Protein 3K6J (pdb70)

Foldseek 3Di:
DQAQLLLLQQFFFPVLLVVLLVQAPQCFDDDPDPQDTNVGEDADAFQAEEEEELPPVSLQVLLLLQLLQHQYEYAYPDQVVSVVVNVVVQVVCVLVVLDDPVSVVSSVVRYDYYNDDLVCQAGQEYEYDDDPDLVVLLCVVCVVCVRHDPNHAYEYQDDPDDLVSSLVRHPQSQRYWYWHAHPVNSRAQEIETEHDPRHHSHSVNNVCVSSVSSVHHYGYDNHDLVVLSVLLSVLLVVLVVCCQQANPDAQVRQQVLVVVLGRPTGDQLSQQSSWVVVQVVVCVVVPDDDDQLRVVQVVVVQGHQVVQGHSFGFDPDSRDTHHDPVSSVSRVVRPHDPDDDDDSVSSCLSNVLLSLQSSLVCCVVVSDPPSRSQSVSSNSSSHHQAGPVGWDDRDPHTACVVSLVSLVVSCVRPVPDPSSVGDPSSVVRD

Sequence (430 aa):
HHSTGENLYFQGSEVRSYLMEAHSLAGQWSLPNDRGDHTNSEAYDVNSVAIIGGGTMGKAMAICFGLAGIETFLVVRNEQRCKQELEVMYAREKSFKRLNDKRIEKINANLKITSDFHKLSNCDLIVESVIEDMKLKKELFANLENICKSTCIFGTNTSSLDLNEISSVLRDPSNLVGIHFFNPANVIRLVEIIYGSHHTSSQAIATAFQACESIKKLPVLVGNCKSFVFNRLLHVYFDQSQKLMYEYGYLPHQIDKIITNFGFLMGPMTVADMNGFDVMEKLKKENGLEPNPIEKEMWRLKRYGRKTNKGFYKYDDKTQRKENDTEMEQIIRRVAKSNIQIINDQDVINFMLYPTVNEGYRCIEEGVISNESLIDIMFILGFGWPIHSGGPMRFGKTEGLDKIANMLVHWSSLEPKESAYIVADALKTAN

Secondary structure (DSSP, 8-state):
--TTSGGGGGPBPHHHHHHHHTT--TTS-B-STTS-BTTS-PPPP--EEEEE--SHHHHHHHHHHHHTT-EEEEE-S-HHHHHHHHHHHHHHHHHTTS--HHHHHHHHTTEEEES-GGG-TT-SEEEE---S-HHHHHHHHHHHHTTS-TTPEEEE--SSS-HHHHHTTSSSGGGEEEEE--SSTTT--EEEEE--SS--HHHHHHHHHHHHHTT-EEEEESS--HHHHHHHHHHHHHHHHHHHHTS---HHHHHHHHHHHTBSS-HHHHHHHH-THHHHHHHHHS-----HHHHHHHHTT--BGGGTBSSSEE-TTT--EE--HHHHHHHHH----SS---SHHHHHHHHHHHHHHHHHHHHHTTSS-HHHHHHHHHHHT---SEETTEE-B-SS-BSSHHHHHHHHHHHHH-TT-GGGS--HHHHHH-

Radius of gyration: 22.53 Å; Cα contacts (8 Å, |Δi|>4): 784; chains: 1; bounding box: 42×57×67 Å

Structure (mmCIF, N/CA/C/O backbone):
data_3K6J
#
_entry.id   3K6J
#
_cell.length_a   78.025
_cell.length_b   90.657
_cell.length_c   66.206
_cell.angle_alpha   90.00
_cell.angle_beta   90.00
_cell.angle_gamma   90.00
#
_symmetry.space_group_name_H-M   'P 21 21 2'
#
loop_
_entity.id
_entity.type
_entity.pdbx_description
1 polymer 'Protein F01G10.3, confirmed by transcript evidence'
2 non-polymer 'PHOSPHATE ION'
3 non-polymer 'ZINC ION'
4 water water
#
loop_
_atom_site.group_PDB
_atom_site.id
_atom_site.type_symbol
_atom_site.label_atom_id
_atom_site.label_alt_id
_atom_site.label_comp_id
_atom_site.label_asym_id
_atom_site.label_entity_id
_atom_site.label_seq_id
_atom_site.pdbx_PDB_ins_code
_atom_site.Cartn_x
_atom_site.Cartn_y
_atom_site.Cartn_z
_atom_site.occupancy
_atom_site.B_iso_or_equiv
_atom_site.auth_seq_id
_atom_site.auth_comp_id
_atom_site.auth_asym_id
_atom_site.auth_atom_id
_atom_site.pdbx_PDB_model_num
ATOM 1 N N . HIS A 1 9 ? 2.255 -19.896 -7.920 1.00 37.79 -6 HIS A N 1
ATOM 2 C CA . HIS A 1 9 ? 3.380 -19.519 -8.840 1.00 38.34 -6 HIS A CA 1
ATOM 3 C C . HIS A 1 9 ? 4.661 -20.288 -8.507 1.00 37.66 -6 HIS A C 1
ATOM 4 O O . HIS A 1 9 ? 4.953 -20.554 -7.329 1.00 38.62 -6 HIS A O 1
ATOM 11 N N . HIS A 1 10 ? 5.401 -20.659 -9.548 1.00 36.79 -5 HIS A N 1
ATOM 12 C CA . HIS A 1 10 ? 6.747 -21.272 -9.429 1.00 36.31 -5 HIS A CA 1
ATOM 13 C C . HIS A 1 10 ? 6.751 -22.706 -8.890 1.00 36.46 -5 HIS A C 1
ATOM 14 O O . HIS A 1 10 ? 7.817 -23.283 -8.652 1.00 35.86 -5 HIS A O 1
ATOM 21 N N . SER A 1 11 ? 5.560 -23.275 -8.711 1.00 36.87 -4 SER A N 1
ATOM 22 C CA . SER A 1 11 ? 5.411 -24.544 -8.010 1.00 37.31 -4 SER A CA 1
ATOM 23 C C . SER A 1 11 ? 5.491 -25.757 -8.933 1.00 37.31 -4 SER A C 1
ATOM 24 O O . SER A 1 11 ? 5.424 -26.890 -8.456 1.00 38.97 -4 SER A O 1
ATOM 27 N N . THR A 1 12 ? 5.669 -25.543 -10.232 1.00 36.69 -3 THR A N 1
ATOM 28 C CA . THR A 1 12 ? 5.744 -26.657 -11.161 1.00 36.61 -3 THR A CA 1
ATOM 29 C C . THR A 1 12 ? 7.048 -26.686 -11.979 1.00 35.90 -3 THR A C 1
ATOM 30 O O . THR A 1 12 ? 7.051 -27.147 -13.115 1.00 36.45 -3 THR A O 1
ATOM 34 N N . GLY A 1 13 ? 8.152 -26.207 -11.403 1.00 34.36 -2 GLY A N 1
ATOM 35 C CA . GLY A 1 13 ? 9.479 -26.391 -12.006 1.00 31.74 -2 GLY A CA 1
ATOM 36 C C . GLY A 1 13 ? 9.791 -25.503 -13.204 1.00 31.15 -2 GLY A C 1
ATOM 37 O O . GLY A 1 13 ? 10.653 -25.832 -14.036 1.00 30.17 -2 GLY A O 1
ATOM 38 N N . GLU A 1 14 ? 9.108 -24.368 -13.295 1.00 29.70 -1 GLU A N 1
ATOM 39 C CA . GLU A 1 14 ? 9.250 -23.513 -14.451 1.00 29.55 -1 GLU A CA 1
ATOM 40 C C . GLU A 1 14 ? 10.675 -22.972 -14.542 1.00 28.38 -1 GLU A C 1
ATOM 41 O O . GLU A 1 14 ? 11.206 -22.789 -15.647 1.00 28.47 -1 GLU A O 1
ATOM 47 N N . ASN A 1 15 ? 11.319 -22.752 -13.401 1.00 27.09 0 ASN A N 1
ATOM 48 C CA . ASN A 1 15 ? 12.690 -22.202 -13.423 1.00 26.54 0 ASN A CA 1
ATOM 49 C C . ASN A 1 15 ? 13.814 -23.235 -13.576 1.00 26.19 0 ASN A C 1
ATOM 50 O O . ASN A 1 15 ? 14.993 -22.846 -13.722 1.00 25.23 0 ASN A O 1
ATOM 55 N N . LEU A 1 16 ? 13.479 -24.533 -13.540 1.00 24.85 1 LEU A N 1
ATOM 56 C CA . LEU A 1 16 ? 14.502 -25.560 -13.847 1.00 24.81 1 LEU A CA 1
ATOM 57 C C . LEU A 1 16 ? 15.174 -25.349 -15.189 1.00 24.02 1 LEU A C 1
ATOM 58 O O . LEU A 1 16 ? 16.340 -25.707 -15.381 1.00 23.75 1 LEU A O 1
ATOM 63 N N . TYR A 1 17 ? 14.433 -24.802 -16.146 1.00 24.13 2 TYR A N 1
ATOM 64 C CA . TYR A 1 17 ? 15.017 -24.526 -17.459 1.00 24.09 2 TYR A CA 1
ATOM 65 C C . TYR A 1 17 ? 16.262 -23.670 -17.396 1.00 23.95 2 TYR A C 1
ATOM 66 O O . TYR A 1 17 ? 17.127 -23.777 -18.257 1.00 24.62 2 TYR A O 1
ATOM 75 N N . PHE A 1 18 ? 16.354 -22.831 -16.367 1.00 23.75 3 PHE A N 1
ATOM 76 C CA . PHE A 1 18 ? 17.383 -21.778 -16.296 1.00 23.90 3 PHE A CA 1
ATOM 77 C C . PHE A 1 18 ? 18.383 -22.021 -15.209 1.00 22.71 3 PHE A C 1
ATOM 78 O O . PHE A 1 18 ? 19.321 -21.250 -15.074 1.00 22.41 3 PHE A O 1
ATOM 86 N N . GLN A 1 19 ? 18.191 -23.098 -14.447 1.00 21.72 4 GLN A N 1
ATOM 87 C CA . GLN A 1 19 ? 19.073 -23.393 -13.350 1.00 21.63 4 GLN A CA 1
ATOM 88 C C . GLN A 1 19 ? 20.454 -23.835 -13.871 1.00 21.63 4 GLN A C 1
ATOM 89 O O . GLN A 1 19 ? 20.561 -24.780 -14.655 1.00 21.29 4 GLN A O 1
ATOM 95 N N . GLY A 1 20 ? 21.490 -23.113 -13.464 1.00 21.51 5 GLY A N 1
ATOM 96 C CA . GLY A 1 20 ? 22.883 -23.497 -13.722 1.00 22.06 5 GLY A CA 1
ATOM 97 C C . GLY A 1 20 ? 23.344 -24.712 -12.901 1.00 22.95 5 GLY A C 1
ATOM 98 O O . GLY A 1 20 ? 22.766 -25.031 -11.843 1.00 22.39 5 GLY A O 1
ATOM 99 N N . SER A 1 21 ? 24.390 -25.382 -13.396 1.00 23.20 6 SER A N 1
ATOM 100 C CA . SER A 1 21 ? 25.008 -26.507 -12.712 1.00 23.55 6 SER A CA 1
ATOM 101 C C . SER A 1 21 ? 25.707 -25.941 -11.499 1.00 24.24 6 SER A C 1
ATOM 102 O O . SER A 1 21 ? 25.761 -24.715 -11.339 1.00 24.27 6 SER A O 1
ATOM 105 N N . GLU A 1 22 ? 26.206 -26.810 -10.624 1.00 23.59 7 GLU A N 1
ATOM 106 C CA . GLU A 1 22 ? 26.921 -26.353 -9.427 1.00 24.10 7 GLU A CA 1
ATOM 107 C C . GLU A 1 22 ? 28.064 -25.388 -9.707 1.00 23.82 7 GLU A C 1
ATOM 108 O O . GLU A 1 22 ? 28.219 -24.353 -9.026 1.00 23.76 7 GLU A O 1
ATOM 114 N N . VAL A 1 23 ? 28.856 -25.723 -10.711 1.00 23.49 8 VAL A N 1
ATOM 115 C CA . VAL A 1 23 ? 29.987 -24.903 -11.123 1.00 23.72 8 VAL A CA 1
ATOM 116 C C . VAL A 1 23 ? 29.533 -23.576 -11.774 1.00 23.65 8 VAL A C 1
ATOM 117 O O . VAL A 1 23 ? 30.000 -22.496 -11.383 1.00 22.93 8 VAL A O 1
ATOM 121 N N . ARG A 1 24 ? 28.630 -23.651 -12.754 1.00 23.33 9 ARG A N 1
ATOM 122 C CA . ARG A 1 24 ? 28.181 -22.431 -13.438 1.00 23.57 9 ARG A CA 1
ATOM 123 C C . ARG A 1 24 ? 27.484 -21.498 -12.435 1.00 24.00 9 ARG A C 1
ATOM 124 O O . ARG A 1 24 ? 27.766 -20.294 -12.409 1.00 23.76 9 ARG A O 1
ATOM 132 N N . SER A 1 25 ? 26.631 -22.054 -11.573 1.00 23.69 10 SER A N 1
ATOM 133 C CA . SER A 1 25 ? 25.996 -21.242 -10.529 1.00 23.94 10 SER A CA 1
ATOM 134 C C . SER A 1 25 ? 27.018 -20.626 -9.564 1.00 24.59 10 SER A C 1
ATOM 135 O O . SER A 1 25 ? 26.861 -19.473 -9.160 1.00 24.21 10 SER A O 1
ATOM 138 N N . TYR A 1 26 ? 28.050 -21.389 -9.198 1.00 25.04 11 TYR A N 1
ATOM 139 C CA . TYR A 1 26 ? 29.150 -20.888 -8.380 1.00 26.10 11 TYR A CA 1
ATOM 140 C C . TYR A 1 26 ? 29.736 -19.651 -9.024 1.00 26.07 11 TYR A C 1
ATOM 141 O O . TYR A 1 26 ? 29.873 -18.628 -8.364 1.00 26.43 11 TYR A O 1
ATOM 150 N N . LEU A 1 27 ? 30.021 -19.735 -10.326 1.00 25.93 12 LEU A N 1
ATOM 151 C CA . LEU A 1 27 ? 30.679 -18.658 -11.053 1.00 25.52 12 LEU A CA 1
ATOM 152 C C . LEU A 1 27 ? 29.750 -17.480 -11.341 1.00 24.99 12 LEU A C 1
ATOM 153 O O . LEU A 1 27 ? 30.193 -16.319 -11.315 1.00 24.06 12 LEU A O 1
ATOM 158 N N . MET A 1 28 ? 28.478 -17.770 -11.638 1.00 24.04 13 MET A N 1
ATOM 159 C CA . MET A 1 28 ? 27.538 -16.709 -11.993 1.00 23.97 13 MET A CA 1
ATOM 160 C C . MET A 1 28 ? 26.980 -15.904 -10.806 1.00 23.78 13 MET A C 1
ATOM 161 O O . MET A 1 28 ? 26.734 -14.705 -10.949 1.00 22.77 13 MET A O 1
ATOM 166 N N . GLU A 1 29 ? 26.774 -16.565 -9.659 1.00 24.08 14 GLU A N 1
ATOM 167 C CA . GLU A 1 29 ? 26.165 -15.927 -8.469 1.00 25.11 14 GLU A CA 1
ATOM 168 C C . GLU A 1 29 ? 26.977 -14.717 -8.009 1.00 24.90 14 GLU A C 1
ATOM 169 O O . GLU A 1 29 ? 26.416 -13.722 -7.578 1.00 24.40 14 GLU A O 1
ATOM 175 N N . ALA A 1 30 ? 28.304 -14.826 -8.115 1.00 24.69 15 ALA A N 1
ATOM 176 C CA . ALA A 1 30 ? 29.229 -13.737 -7.761 1.00 24.72 15 ALA A CA 1
ATOM 177 C C . ALA A 1 30 ? 28.899 -12.390 -8.415 1.00 24.43 15 ALA A C 1
ATOM 178 O O . ALA A 1 30 ? 29.367 -11.344 -7.952 1.00 24.58 15 ALA A O 1
ATOM 180 N N . HIS A 1 31 ? 28.126 -12.413 -9.501 1.00 23.53 16 HIS A N 1
ATOM 181 C CA . HIS A 1 31 ? 27.854 -11.197 -10.250 1.00 23.72 16 HIS A CA 1
ATOM 182 C C . HIS A 1 31 ? 26.506 -10.558 -9.939 1.00 23.98 16 HIS A C 1
ATOM 183 O O . HIS A 1 31 ? 26.209 -9.464 -10.410 1.00 23.00 16 HIS A O 1
ATOM 190 N N . SER A 1 32 ? 25.715 -11.223 -9.107 1.00 23.10 17 SER A N 1
ATOM 191 C CA . SER A 1 32 ? 24.483 -10.616 -8.633 1.00 23.01 17 SER A CA 1
ATOM 192 C C . SER A 1 32 ? 24.808 -9.563 -7.584 1.00 22.76 17 SER A C 1
ATOM 193 O O . SER A 1 32 ? 25.576 -9.819 -6.670 1.00 22.15 17 SER A O 1
ATOM 196 N N . LEU A 1 33 ? 24.183 -8.398 -7.701 1.00 23.19 18 LEU A N 1
ATOM 197 C CA . LEU A 1 33 ? 24.236 -7.410 -6.653 1.00 24.22 18 LEU A CA 1
ATOM 198 C C . LEU A 1 33 ? 22.997 -7.431 -5.728 1.00 24.25 18 LEU A C 1
ATOM 199 O O . LEU A 1 33 ? 22.752 -6.460 -5.031 1.00 24.76 18 LEU A O 1
ATOM 204 N N . ALA A 1 34 ? 22.251 -8.541 -5.689 1.00 24.26 19 ALA A N 1
ATOM 205 C CA . ALA A 1 34 ? 20.914 -8.600 -5.013 1.00 24.06 19 ALA A CA 1
ATOM 206 C C . ALA A 1 34 ? 20.988 -8.401 -3.502 1.00 24.82 19 ALA A C 1
ATOM 207 O O . ALA A 1 34 ? 20.019 -7.956 -2.872 1.00 24.27 19 ALA A O 1
ATOM 209 N N . GLY A 1 35 ? 22.140 -8.746 -2.921 1.00 26.13 20 GLY A N 1
ATOM 210 C CA . GLY A 1 35 ? 22.421 -8.474 -1.502 1.00 26.96 20 GLY A CA 1
ATOM 211 C C . GLY A 1 35 ? 22.473 -6.981 -1.230 1.00 27.44 20 GLY A C 1
ATOM 212 O O . GLY A 1 35 ? 22.298 -6.550 -0.082 1.00 28.83 20 GLY A O 1
ATOM 213 N N . GLN A 1 36 ? 22.660 -6.170 -2.268 1.00 26.66 21 GLN A N 1
ATOM 214 C CA . GLN A 1 36 ? 22.673 -4.696 -2.058 1.00 26.88 21 GLN A CA 1
ATOM 215 C C . GLN A 1 36 ? 21.301 -4.048 -2.263 1.00 25.76 21 GLN A C 1
ATOM 216 O O . GLN A 1 36 ? 21.157 -3.102 -3.042 1.00 24.72 21 GLN A O 1
ATOM 222 N N . TRP A 1 37 ? 20.298 -4.568 -1.556 1.00 25.51 22 TRP A N 1
ATOM 223 C CA . TRP A 1 37 ? 18.891 -4.232 -1.837 1.00 24.88 22 TRP A CA 1
ATOM 224 C C . TRP A 1 37 ? 18.508 -2.847 -1.352 1.00 25.34 22 TRP A C 1
ATOM 225 O O . TRP A 1 37 ? 19.075 -2.333 -0.388 1.00 25.98 22 TRP A O 1
ATOM 236 N N . SER A 1 38 ? 17.530 -2.250 -2.012 1.00 25.75 23 SER A N 1
ATOM 237 C CA . SER A 1 38 ? 16.878 -1.056 -1.510 1.00 26.96 23 SER A CA 1
ATOM 238 C C . SER A 1 38 ? 15.377 -1.065 -1.775 1.00 27.39 23 SER A C 1
ATOM 239 O O . SER A 1 38 ? 14.930 -1.421 -2.873 1.00 27.04 23 SER A O 1
ATOM 242 N N . LEU A 1 39 ? 14.610 -0.618 -0.781 1.00 27.26 24 LEU A N 1
ATOM 243 C CA . LEU A 1 39 ? 13.175 -0.410 -0.969 1.00 27.56 24 LEU A CA 1
ATOM 244 C C . LEU A 1 39 ? 12.971 0.903 -1.731 1.00 28.45 24 LEU A C 1
ATOM 245 O O . LEU A 1 39 ? 13.906 1.684 -1.857 1.00 27.81 24 LEU A O 1
ATOM 250 N N . PRO A 1 40 ? 11.760 1.146 -2.257 1.00 29.52 25 PRO A N 1
ATOM 251 C CA . PRO A 1 40 ? 11.612 2.307 -3.126 1.00 30.66 25 PRO A CA 1
ATOM 252 C C . PRO A 1 40 ? 11.835 3.629 -2.403 1.00 32.00 25 PRO A C 1
ATOM 253 O O . PRO A 1 40 ? 11.760 3.701 -1.158 1.00 32.27 25 PRO A O 1
ATOM 257 N N . ASN A 1 41 ? 12.109 4.656 -3.204 1.00 32.50 26 ASN A N 1
ATOM 258 C CA . ASN A 1 41 ? 12.288 6.012 -2.730 1.00 33.36 26 ASN A CA 1
ATOM 259 C C . ASN A 1 41 ? 13.133 6.046 -1.454 1.00 33.13 26 ASN A C 1
ATOM 260 O O . ASN A 1 41 ? 14.297 5.626 -1.481 1.00 33.25 26 ASN A O 1
ATOM 265 N N . ASP A 1 42 ? 12.560 6.501 -0.342 1.00 32.87 27 ASP A N 1
ATOM 266 C CA . ASP A 1 42 ? 13.353 6.673 0.871 1.00 32.64 27 ASP A CA 1
ATOM 267 C C . ASP A 1 42 ? 13.003 5.712 2.025 1.00 33.16 27 ASP A C 1
ATOM 268 O O . ASP A 1 42 ? 13.385 5.942 3.196 1.00 33.10 27 ASP A O 1
ATOM 273 N N . ARG A 1 43 ? 12.331 4.607 1.687 1.00 32.51 28 ARG A N 1
ATOM 274 C CA . ARG A 1 43 ? 11.900 3.636 2.700 1.00 32.08 28 ARG A CA 1
ATOM 275 C C . ARG A 1 43 ? 12.977 2.881 3.462 1.00 31.36 28 ARG A C 1
ATOM 276 O O . ARG A 1 43 ? 12.682 2.314 4.519 1.00 32.02 28 ARG A O 1
ATOM 284 N N . GLY A 1 44 ? 14.203 2.847 2.956 1.00 31.06 29 GLY A N 1
ATOM 285 C CA . GLY A 1 44 ? 15.262 2.048 3.625 1.00 30.60 29 GLY A CA 1
ATOM 286 C C . GLY A 1 44 ? 16.024 1.106 2.694 1.00 31.15 29 GLY A C 1
ATOM 287 O O . GLY A 1 44 ? 15.522 0.726 1.639 1.00 31.63 29 GLY A O 1
ATOM 288 N N . ASP A 1 45 ? 17.237 0.723 3.093 1.00 31.15 30 ASP A N 1
ATOM 289 C CA . ASP A 1 45 ? 18.057 -0.205 2.324 1.00 30.84 30 ASP A CA 1
ATOM 290 C C . ASP A 1 45 ? 18.995 -1.042 3.195 1.00 30.58 30 ASP A C 1
ATOM 291 O O . ASP A 1 45 ? 18.965 -0.941 4.416 1.00 30.10 30 ASP A O 1
ATOM 296 N N . HIS A 1 46 ? 19.819 -1.873 2.559 1.00 30.65 31 HIS A N 1
ATOM 297 C CA . HIS A 1 46 ? 20.678 -2.809 3.262 1.00 31.01 31 HIS A CA 1
ATOM 298 C C . HIS A 1 46 ? 21.755 -2.137 4.141 1.00 31.75 31 HIS A C 1
ATOM 299 O O . HIS A 1 46 ? 22.281 -2.753 5.075 1.00 31.99 31 HIS A O 1
ATOM 306 N N . THR A 1 47 ? 22.076 -0.874 3.848 1.00 32.93 32 THR A N 1
ATOM 307 C CA . THR A 1 47 ? 23.033 -0.103 4.674 1.00 33.36 32 THR A CA 1
ATOM 308 C C . THR A 1 47 ? 22.420 0.382 5.995 1.00 33.26 32 THR A C 1
ATOM 309 O O . THR A 1 47 ? 23.123 0.524 7.008 1.00 33.85 32 THR A O 1
ATOM 313 N N . ASN A 1 48 ? 21.116 0.608 6.008 1.00 32.99 33 ASN A N 1
ATOM 314 C CA . ASN A 1 48 ? 20.515 1.278 7.176 1.00 33.21 33 ASN A CA 1
ATOM 315 C C . ASN A 1 48 ? 19.377 0.499 7.842 1.00 33.21 33 ASN A C 1
ATOM 316 O O . ASN A 1 48 ? 18.515 1.098 8.481 1.00 32.86 33 ASN A O 1
ATOM 321 N N . SER A 1 49 ? 19.408 -0.833 7.723 1.00 33.25 34 SER A N 1
ATOM 322 C CA . SER A 1 49 ? 18.293 -1.696 8.130 1.00 32.70 34 SER A CA 1
ATOM 323 C C . SER A 1 49 ? 18.747 -2.795 9.057 1.00 33.48 34 SER A C 1
ATOM 324 O O . SER A 1 49 ? 19.676 -3.535 8.737 1.00 33.94 34 SER A O 1
ATOM 327 N N . GLU A 1 50 ? 18.063 -2.922 10.189 1.00 33.94 35 GLU A N 1
ATOM 328 C CA . GLU A 1 50 ? 18.375 -3.953 11.162 1.00 35.05 35 GLU A CA 1
ATOM 329 C C . GLU A 1 50 ? 17.651 -5.285 10.870 1.00 34.94 35 GLU A C 1
ATOM 330 O O . GLU A 1 50 ? 16.419 -5.324 10.680 1.00 35.16 35 GLU A O 1
ATOM 336 N N . ALA A 1 51 ? 18.426 -6.365 10.845 1.00 34.89 36 ALA A N 1
ATOM 337 C CA . ALA A 1 51 ? 17.891 -7.721 10.785 1.00 34.83 36 ALA A CA 1
ATOM 338 C C . ALA A 1 51 ? 17.855 -8.330 12.176 1.00 34.71 36 ALA A C 1
ATOM 339 O O . ALA A 1 51 ? 18.889 -8.390 12.859 1.00 35.07 36 ALA A O 1
ATOM 341 N N . TYR A 1 52 ? 16.665 -8.776 12.591 1.00 34.05 37 TYR A N 1
ATOM 342 C CA . TYR A 1 52 ? 16.519 -9.662 13.740 1.00 33.29 37 TYR A CA 1
ATOM 343 C C . TYR A 1 52 ? 17.104 -11.003 13.370 1.00 32.67 37 TYR A C 1
ATOM 344 O O . TYR A 1 52 ? 17.108 -11.390 12.189 1.00 32.23 37 TYR A O 1
ATOM 353 N N . ASP A 1 53 ? 17.603 -11.715 14.368 1.00 32.34 38 ASP A N 1
ATOM 354 C CA . ASP A 1 53 ? 18.143 -13.046 14.127 1.00 32.82 38 ASP A CA 1
ATOM 355 C C . ASP A 1 53 ? 16.977 -13.980 14.009 1.00 31.84 38 ASP A C 1
ATOM 356 O O . ASP A 1 53 ? 15.979 -13.823 14.712 1.00 31.80 38 ASP A O 1
ATOM 361 N N . VAL A 1 54 ? 17.102 -14.965 13.127 1.00 31.38 39 VAL A N 1
ATOM 362 C CA . VAL A 1 54 ? 16.043 -15.943 12.961 1.00 30.62 39 VAL A CA 1
ATOM 363 C C . VAL A 1 54 ? 16.498 -17.274 13.544 1.00 30.78 39 VAL A C 1
ATOM 364 O O . VAL A 1 54 ? 17.220 -18.039 12.899 1.00 31.08 39 VAL A O 1
ATOM 368 N N . ASN A 1 55 ? 16.093 -17.544 14.784 1.00 31.23 40 ASN A N 1
ATOM 369 C CA . ASN A 1 55 ? 16.494 -18.804 15.457 1.00 31.73 40 ASN A CA 1
ATOM 370 C C . ASN A 1 55 ? 15.426 -19.876 15.422 1.00 30.34 40 ASN A C 1
ATOM 371 O O . ASN A 1 55 ? 15.668 -21.030 15.772 1.00 30.08 40 ASN A O 1
ATOM 376 N N . SER A 1 56 ? 14.239 -19.468 14.995 1.00 28.47 41 SER A N 1
ATOM 377 C CA . SER A 1 56 ? 13.076 -20.306 15.056 1.00 27.15 41 SER A CA 1
ATOM 378 C C . SER A 1 56 ? 12.090 -19.864 13.992 1.00 25.46 41 SER A C 1
ATOM 379 O O . SER A 1 56 ? 11.793 -18.692 13.889 1.00 24.63 41 SER A O 1
ATOM 382 N N . VAL A 1 57 ? 11.571 -20.816 13.222 1.00 24.87 42 VAL A N 1
ATOM 383 C CA . VAL A 1 57 ? 10.678 -20.505 12.096 1.00 24.25 42 VAL A CA 1
ATOM 384 C C . VAL A 1 57 ? 9.393 -21.336 12.167 1.00 23.82 42 VAL A C 1
ATOM 385 O O . VAL A 1 57 ? 9.389 -22.403 12.765 1.00 23.51 42 VAL A O 1
ATOM 389 N N . ALA A 1 58 ? 8.312 -20.829 11.576 1.00 22.01 43 ALA A N 1
ATOM 390 C CA . ALA A 1 58 ? 7.101 -21.592 11.434 1.00 22.11 43 ALA A CA 1
ATOM 391 C C . ALA A 1 58 ? 6.589 -21.448 10.021 1.00 21.08 43 ALA A C 1
ATOM 392 O O . ALA A 1 58 ? 6.648 -20.379 9.436 1.00 21.30 43 ALA A O 1
ATOM 394 N N . ILE A 1 59 ? 6.145 -22.559 9.471 1.00 21.42 44 ILE A N 1
ATOM 395 C CA . ILE A 1 59 ? 5.592 -22.613 8.139 1.00 21.82 44 ILE A CA 1
ATOM 396 C C . ILE A 1 59 ? 4.160 -23.123 8.337 1.00 22.89 44 ILE A C 1
ATOM 397 O O . ILE A 1 59 ? 3.952 -24.226 8.880 1.00 22.78 44 ILE A O 1
ATOM 402 N N . ILE A 1 60 ? 3.180 -22.325 7.920 1.00 22.85 45 ILE A N 1
ATOM 403 C CA . ILE A 1 60 ? 1.795 -22.711 8.134 1.00 24.47 45 ILE A CA 1
ATOM 404 C C . ILE A 1 60 ? 1.232 -23.285 6.857 1.00 24.75 45 ILE A C 1
ATOM 405 O O . ILE A 1 60 ? 1.244 -22.621 5.800 1.00 25.88 45 ILE A O 1
ATOM 410 N N . GLY A 1 61 ? 0.779 -24.536 6.938 1.00 24.65 46 GLY A N 1
ATOM 411 C CA . GLY A 1 61 ? 0.236 -25.236 5.772 1.00 24.39 46 GLY A CA 1
ATOM 412 C C . GLY A 1 61 ? 1.130 -26.379 5.320 1.00 25.26 46 GLY A C 1
ATOM 413 O O . GLY A 1 61 ? 2.337 -26.179 5.096 1.00 24.92 46 GLY A O 1
ATOM 414 N N . GLY A 1 62 ? 0.541 -27.573 5.157 1.00 24.78 47 GLY A N 1
ATOM 415 C CA . GLY A 1 62 ? 1.297 -28.776 4.777 1.00 24.22 47 GLY A CA 1
ATOM 416 C C . GLY A 1 62 ? 1.185 -29.249 3.329 1.00 24.81 47 GLY A C 1
ATOM 417 O O . GLY A 1 62 ? 1.398 -30.438 3.022 1.00 24.71 47 GLY A O 1
ATOM 418 N N . GLY A 1 63 ? 0.831 -28.334 2.434 1.00 25.17 48 GLY A N 1
ATOM 419 C CA . GLY A 1 63 ? 0.961 -28.562 0.991 1.00 25.02 48 GLY A CA 1
ATOM 420 C C . GLY A 1 63 ? 2.414 -28.675 0.518 1.00 25.56 48 GLY A C 1
ATOM 421 O O . GLY A 1 63 ? 3.358 -28.649 1.306 1.00 25.63 48 GLY A O 1
ATOM 422 N N . THR A 1 64 ? 2.581 -28.794 -0.784 1.00 25.59 49 THR A N 1
ATOM 423 C CA . THR A 1 64 ? 3.884 -29.031 -1.408 1.00 26.69 49 THR A CA 1
ATOM 424 C C . THR A 1 64 ? 4.920 -27.956 -1.066 1.00 25.19 49 THR A C 1
ATOM 425 O O . THR A 1 64 ? 6.032 -28.290 -0.690 1.00 25.26 49 THR A O 1
ATOM 429 N N . MET A 1 65 ? 4.583 -26.699 -1.250 1.00 24.70 50 MET A N 1
ATOM 430 C CA . MET A 1 65 ? 5.428 -25.574 -0.866 1.00 24.15 50 MET A CA 1
ATOM 431 C C . MET A 1 65 ? 5.653 -25.416 0.593 1.00 23.69 50 MET A C 1
ATOM 432 O O . MET A 1 65 ? 6.692 -25.076 0.999 1.00 23.89 50 MET A O 1
ATOM 437 N N . GLY A 1 66 ? 4.628 -25.622 1.370 1.00 22.78 51 GLY A N 1
ATOM 438 C CA . GLY A 1 66 ? 4.778 -25.625 2.819 1.00 21.90 51 GLY A CA 1
ATOM 439 C C . GLY A 1 66 ? 5.835 -26.637 3.254 1.00 21.86 51 GLY A C 1
ATOM 440 O O . GLY A 1 66 ? 6.763 -26.305 4.019 1.00 20.17 51 GLY A O 1
ATOM 441 N N . LYS A 1 67 ? 5.692 -27.878 2.772 1.00 21.78 52 LYS A N 1
ATOM 442 C CA . LYS A 1 67 ? 6.638 -28.944 3.101 1.00 22.63 52 LYS A CA 1
ATOM 443 C C . LYS A 1 67 ? 8.038 -28.569 2.554 1.00 22.17 52 LYS A C 1
ATOM 444 O O . LYS A 1 67 ? 9.032 -28.694 3.246 1.00 21.90 52 LYS A O 1
ATOM 450 N N . ALA A 1 68 ? 8.104 -28.068 1.323 1.00 22.08 53 ALA A N 1
ATOM 451 C CA . ALA A 1 68 ? 9.403 -27.750 0.731 1.00 22.55 53 ALA A CA 1
ATOM 452 C C . ALA A 1 68 ? 10.124 -26.636 1.508 1.00 22.41 53 ALA A C 1
ATOM 453 O O . ALA A 1 68 ? 11.313 -26.745 1.771 1.00 23.17 53 ALA A O 1
ATOM 455 N N . MET A 1 69 ? 9.402 -25.596 1.918 1.00 21.78 54 MET A N 1
ATOM 456 C CA . MET A 1 69 ? 10.014 -24.551 2.723 1.00 21.68 54 MET A CA 1
ATOM 457 C C . MET A 1 69 ? 10.470 -25.058 4.077 1.00 20.85 54 MET A C 1
ATOM 458 O O . MET A 1 69 ? 11.553 -24.715 4.527 1.00 20.47 54 MET A O 1
ATOM 463 N N . ALA A 1 70 ? 9.652 -25.861 4.734 1.00 20.63 55 ALA A N 1
ATOM 464 C CA . ALA A 1 70 ? 10.036 -26.378 6.049 1.00 21.01 55 ALA A CA 1
ATOM 465 C C . ALA A 1 70 ? 11.278 -27.258 6.013 1.00 21.29 55 ALA A C 1
ATOM 466 O O . ALA A 1 70 ? 12.067 -27.257 6.948 1.00 21.20 55 ALA A O 1
ATOM 468 N N . ILE A 1 71 ? 11.418 -28.030 4.942 1.00 21.95 56 ILE A N 1
ATOM 469 C CA . ILE A 1 71 ? 12.595 -28.850 4.692 1.00 22.34 56 ILE A CA 1
ATOM 470 C C . ILE A 1 71 ? 13.852 -27.967 4.596 1.00 22.73 56 ILE A C 1
ATOM 471 O O . ILE A 1 71 ? 14.867 -28.242 5.248 1.00 22.94 56 ILE A O 1
ATOM 476 N N . CYS A 1 72 ? 13.760 -26.902 3.805 1.00 22.01 57 CYS A N 1
ATOM 477 C CA . CYS A 1 72 ? 14.859 -25.985 3.600 1.00 21.36 57 CYS A CA 1
ATOM 478 C C . CYS A 1 72 ? 15.342 -25.383 4.929 1.00 21.42 57 CYS A C 1
ATOM 479 O O . CYS A 1 72 ? 16.536 -25.345 5.189 1.00 20.24 57 CYS A O 1
ATOM 482 N N . PHE A 1 73 ? 14.418 -24.890 5.747 1.00 20.87 58 PHE A N 1
ATOM 483 C CA . PHE A 1 73 ? 14.814 -24.336 7.044 1.00 22.35 58 PHE A CA 1
ATOM 484 C C . PHE A 1 73 ? 15.379 -25.418 7.996 1.00 22.96 58 PHE A C 1
ATOM 485 O O . PHE A 1 73 ? 16.344 -25.183 8.708 1.00 23.34 58 PHE A O 1
ATOM 493 N N . GLY A 1 74 ? 14.757 -26.590 7.996 1.00 23.74 59 GLY A N 1
ATOM 494 C CA . GLY A 1 74 ? 15.196 -27.676 8.843 1.00 25.46 59 GLY A CA 1
ATOM 495 C C . GLY A 1 74 ? 16.586 -28.175 8.476 1.00 25.74 59 GLY A C 1
ATOM 496 O O . GLY A 1 74 ? 17.379 -28.492 9.356 1.00 25.89 59 GLY A O 1
ATOM 497 N N . LEU A 1 75 ? 16.879 -28.222 7.176 1.00 26.80 60 LEU A N 1
ATOM 498 C CA . LEU A 1 75 ? 18.167 -28.694 6.661 1.00 27.18 60 LEU A CA 1
ATOM 499 C C . LEU A 1 75 ? 19.300 -27.795 7.153 1.00 27.43 60 LEU A C 1
ATOM 500 O O . LEU A 1 75 ? 20.428 -28.241 7.317 1.00 26.90 60 LEU A O 1
ATOM 505 N N . ALA A 1 76 ? 18.983 -26.527 7.394 1.00 27.01 61 ALA A N 1
ATOM 506 C CA . ALA A 1 76 ? 19.973 -25.565 7.837 1.00 27.70 61 ALA A CA 1
ATOM 507 C C . ALA A 1 76 ? 20.224 -25.610 9.354 1.00 28.40 61 ALA A C 1
ATOM 508 O O . ALA A 1 76 ? 21.028 -24.850 9.859 1.00 28.78 61 ALA A O 1
ATOM 510 N N . GLY A 1 77 ? 19.519 -26.477 10.074 1.00 29.02 62 GLY A N 1
ATOM 511 C CA . GLY A 1 77 ? 19.620 -26.539 11.539 1.00 30.06 62 GLY A CA 1
ATOM 512 C C . GLY A 1 77 ? 18.775 -25.519 12.287 1.00 30.60 62 GLY A C 1
ATOM 513 O O . GLY A 1 77 ? 19.048 -25.192 13.449 1.00 31.44 62 GLY A O 1
ATOM 514 N N . ILE A 1 78 ? 17.753 -24.985 11.630 1.00 30.61 63 ILE A N 1
ATOM 515 C CA . ILE A 1 78 ? 16.882 -24.024 12.284 1.00 30.33 63 ILE A CA 1
ATOM 516 C C . ILE A 1 78 ? 15.622 -24.750 12.749 1.00 30.19 63 ILE A C 1
ATOM 517 O O . ILE A 1 78 ? 14.983 -25.468 11.957 1.00 30.04 63 ILE A O 1
ATOM 522 N N . GLU A 1 79 ? 15.270 -24.555 14.025 1.00 29.23 64 GLU A N 1
ATOM 523 C CA . GLU A 1 79 ? 14.054 -25.111 14.588 1.00 29.46 64 GLU A CA 1
ATOM 524 C C . GLU A 1 79 ? 12.868 -24.627 13.786 1.00 28.40 64 GLU A C 1
ATOM 525 O O . GLU A 1 79 ? 12.612 -23.417 13.725 1.00 27.97 64 GLU A O 1
ATOM 531 N N . THR A 1 80 ? 12.171 -25.572 13.161 1.00 27.65 65 THR A N 1
ATOM 532 C CA . THR A 1 80 ? 11.082 -25.271 12.240 1.00 26.99 65 THR A CA 1
ATOM 533 C C . THR A 1 80 ? 9.798 -25.996 12.634 1.00 27.34 65 THR A C 1
ATOM 534 O O . THR A 1 80 ? 9.747 -27.229 12.660 1.00 28.22 65 THR A O 1
ATOM 538 N N . PHE A 1 81 ? 8.749 -25.234 12.916 1.00 26.70 66 PHE A N 1
ATOM 539 C CA . PHE A 1 81 ? 7.441 -25.819 13.109 1.00 26.25 66 PHE A CA 1
ATOM 540 C C . PHE A 1 81 ? 6.716 -25.857 11.787 1.00 25.37 66 PHE A C 1
ATOM 541 O O . PHE A 1 81 ? 6.678 -24.873 11.056 1.00 25.10 66 PHE A O 1
ATOM 549 N N . LEU A 1 82 ? 6.152 -27.007 11.469 1.00 24.64 67 LEU A N 1
ATOM 550 C CA . LEU A 1 82 ? 5.303 -27.112 10.309 1.00 24.18 67 LEU A CA 1
ATOM 551 C C . LEU A 1 82 ? 3.874 -27.302 10.833 1.00 24.36 67 LEU A C 1
ATOM 552 O O . LEU A 1 82 ? 3.518 -28.346 11.371 1.00 24.23 67 LEU A O 1
ATOM 557 N N . VAL A 1 83 ? 3.078 -26.248 10.703 1.00 25.33 68 VAL A N 1
ATOM 558 C CA . VAL A 1 83 ? 1.748 -26.173 11.317 1.00 25.63 68 VAL A CA 1
ATOM 559 C C . VAL A 1 83 ? 0.699 -26.553 10.297 1.00 26.16 68 VAL A C 1
ATOM 560 O O . VAL A 1 83 ? 0.491 -25.847 9.313 1.00 26.28 68 VAL A O 1
ATOM 564 N N . VAL A 1 84 ? 0.053 -27.691 10.531 1.00 27.11 69 VAL A N 1
ATOM 565 C CA . VAL A 1 84 ? -0.820 -28.303 9.536 1.00 27.34 69 VAL A CA 1
ATOM 566 C C . VAL A 1 84 ? -2.179 -28.724 10.150 1.00 28.42 69 VAL A C 1
ATOM 567 O O . VAL A 1 84 ? -2.295 -28.843 11.347 1.00 27.79 69 VAL A O 1
ATOM 571 N N . ARG A 1 85 ? -3.193 -28.956 9.320 1.00 30.14 70 ARG A N 1
ATOM 572 C CA . ARG A 1 85 ? -4.485 -29.467 9.817 1.00 31.89 70 ARG A CA 1
ATOM 573 C C . ARG A 1 85 ? -4.403 -30.929 10.267 1.00 32.69 70 ARG A C 1
ATOM 574 O O . ARG A 1 85 ? -4.982 -31.312 11.283 1.00 33.36 70 ARG A O 1
ATOM 582 N N . ASN A 1 86 ? -3.679 -31.743 9.515 1.00 33.28 71 ASN A N 1
ATOM 583 C CA . ASN A 1 86 ? -3.585 -33.153 9.830 1.00 34.10 71 ASN A CA 1
ATOM 584 C C . ASN A 1 86 ? -2.132 -33.608 9.968 1.00 34.55 71 ASN A C 1
ATOM 585 O O . ASN A 1 86 ? -1.453 -33.864 8.979 1.00 33.78 71 ASN A O 1
ATOM 590 N N . GLU A 1 87 ? -1.680 -33.702 11.214 1.00 35.58 72 GLU A N 1
ATOM 591 C CA . GLU A 1 87 ? -0.293 -34.021 11.533 1.00 36.83 72 GLU A CA 1
ATOM 592 C C . GLU A 1 87 ? 0.119 -35.376 10.988 1.00 37.42 72 GLU A C 1
ATOM 593 O O . GLU A 1 87 ? 1.281 -35.588 10.597 1.00 36.95 72 GLU A O 1
ATOM 599 N N . GLN A 1 88 ? -0.838 -36.303 10.987 1.00 37.96 73 GLN A N 1
ATOM 600 C CA . GLN A 1 88 ? -0.562 -37.663 10.586 1.00 38.14 73 GLN A CA 1
ATOM 601 C C . GLN A 1 88 ? -0.436 -37.772 9.068 1.00 37.10 73 GLN A C 1
ATOM 602 O O . GLN A 1 88 ? 0.519 -38.371 8.577 1.00 37.20 73 GLN A O 1
ATOM 608 N N . ARG A 1 89 ? -1.380 -37.196 8.327 1.00 36.36 74 ARG A N 1
ATOM 609 C CA . ARG A 1 89 ? -1.257 -37.151 6.874 1.00 36.11 74 ARG A CA 1
ATOM 610 C C . ARG A 1 89 ? 0.038 -36.425 6.486 1.00 35.52 74 ARG A C 1
ATOM 611 O O . ARG A 1 89 ? 0.713 -36.836 5.547 1.00 35.40 74 ARG A O 1
ATOM 619 N N . CYS A 1 90 ? 0.386 -35.373 7.232 1.00 34.29 75 CYS A N 1
ATOM 620 C CA . CYS A 1 90 ? 1.583 -34.597 6.945 1.00 33.68 75 CYS A CA 1
ATOM 621 C C . CYS A 1 90 ? 2.853 -35.453 6.996 1.00 33.06 75 CYS A C 1
ATOM 622 O O . CYS A 1 90 ? 3.602 -35.490 6.023 1.00 32.10 75 CYS A O 1
ATOM 625 N N . LYS A 1 91 ? 3.072 -36.148 8.112 1.00 33.59 76 LYS A N 1
ATOM 626 C CA . LYS A 1 91 ? 4.205 -37.080 8.244 1.00 34.37 76 LYS A CA 1
ATOM 627 C C . LYS A 1 91 ? 4.236 -38.137 7.136 1.00 34.79 76 LYS A C 1
ATOM 628 O O . LYS A 1 91 ? 5.316 -38.535 6.679 1.00 35.12 76 LYS A O 1
ATOM 634 N N . GLN A 1 92 ? 3.054 -38.569 6.696 1.00 34.71 77 GLN A N 1
ATOM 635 C CA . GLN A 1 92 ? 2.932 -39.490 5.565 1.00 35.13 77 GLN A CA 1
ATOM 636 C C . GLN A 1 92 ? 3.350 -38.820 4.255 1.00 34.79 77 GLN A C 1
ATOM 637 O O . GLN A 1 92 ? 4.139 -39.374 3.494 1.00 35.28 77 GLN A O 1
ATOM 643 N N . GLU A 1 93 ? 2.827 -37.629 3.994 1.00 34.11 78 GLU A N 1
ATOM 644 C CA . GLU A 1 93 ? 3.157 -36.911 2.778 1.00 33.60 78 GLU A CA 1
ATOM 645 C C . GLU A 1 93 ? 4.652 -36.558 2.709 1.00 32.81 78 GLU A C 1
ATOM 646 O O . GLU A 1 93 ? 5.281 -36.622 1.645 1.00 31.78 78 GLU A O 1
ATOM 652 N N . LEU A 1 94 ? 5.212 -36.227 3.861 1.00 31.82 79 LEU A N 1
ATOM 653 C CA . LEU A 1 94 ? 6.614 -35.892 3.954 1.00 32.07 79 LEU A CA 1
ATOM 654 C C . LEU A 1 94 ? 7.494 -37.101 3.614 1.00 31.94 79 LEU A C 1
ATOM 655 O O . LEU A 1 94 ? 8.548 -36.944 2.996 1.00 31.92 79 LEU A O 1
ATOM 660 N N . GLU A 1 95 ? 7.048 -38.300 3.998 1.00 31.63 80 GLU A N 1
ATOM 661 C CA . GLU A 1 95 ? 7.789 -39.521 3.676 1.00 32.09 80 GLU A CA 1
ATOM 662 C C . GLU A 1 95 ? 7.806 -39.746 2.175 1.00 30.58 80 GLU A C 1
ATOM 663 O O . GLU A 1 95 ? 8.841 -40.125 1.651 1.00 30.26 80 GLU A O 1
ATOM 669 N N . VAL A 1 96 ? 6.676 -39.518 1.499 1.00 29.07 81 VAL A N 1
ATOM 670 C CA . VAL A 1 96 ? 6.623 -39.677 0.046 1.00 28.60 81 VAL A CA 1
ATOM 671 C C . VAL A 1 96 ? 7.593 -38.660 -0.581 1.00 28.60 81 VAL A C 1
ATOM 672 O O . VAL A 1 96 ? 8.325 -38.972 -1.518 1.00 28.81 81 VAL A O 1
ATOM 676 N N . MET A 1 97 ? 7.602 -37.442 -0.047 1.00 28.24 82 MET A N 1
ATOM 677 C CA . MET A 1 97 ? 8.472 -36.394 -0.555 1.00 27.41 82 MET A CA 1
ATOM 678 C C . MET A 1 97 ? 9.958 -36.741 -0.377 1.00 26.68 82 MET A C 1
ATOM 679 O O . MET A 1 97 ? 10.734 -36.573 -1.304 1.00 26.00 82 MET A O 1
ATOM 684 N N . TYR A 1 98 ? 10.330 -37.196 0.815 1.00 26.66 83 TYR A N 1
ATOM 685 C CA . TYR A 1 98 ? 11.690 -37.624 1.105 1.00 27.53 83 TYR A CA 1
ATOM 686 C C . TYR A 1 98 ? 12.167 -38.680 0.131 1.00 28.22 83 TYR A C 1
ATOM 687 O O . TYR A 1 98 ? 13.292 -38.589 -0.351 1.00 28.82 83 TYR A O 1
ATOM 696 N N . ALA A 1 99 ? 11.300 -39.659 -0.155 1.00 28.61 84 ALA A N 1
ATOM 697 C CA . ALA A 1 99 ? 11.624 -40.788 -1.038 1.00 29.13 84 ALA A CA 1
ATOM 698 C C . ALA A 1 99 ? 11.795 -40.343 -2.481 1.00 29.03 84 ALA A C 1
ATOM 699 O O . ALA A 1 99 ? 12.682 -40.821 -3.183 1.00 29.77 84 ALA A O 1
ATOM 701 N N . ARG A 1 100 ? 10.924 -39.450 -2.928 1.00 28.60 85 ARG A N 1
ATOM 702 C CA . ARG A 1 100 ? 11.018 -38.894 -4.264 1.00 27.94 85 ARG A CA 1
ATOM 703 C C . ARG A 1 100 ? 12.302 -38.051 -4.429 1.00 26.69 85 ARG A C 1
ATOM 704 O O . ARG A 1 100 ? 12.968 -38.121 -5.458 1.00 26.54 85 ARG A O 1
ATOM 712 N N . GLU A 1 101 ? 12.660 -37.291 -3.406 1.00 25.43 86 GLU A N 1
ATOM 713 C CA . GLU A 1 101 ? 13.826 -36.404 -3.483 1.00 25.11 86 GLU A CA 1
ATOM 714 C C . GLU A 1 101 ? 15.141 -37.192 -3.504 1.00 25.30 86 GLU A C 1
ATOM 715 O O . GLU A 1 101 ? 16.059 -36.841 -4.246 1.00 24.77 86 GLU A O 1
ATOM 721 N N . LYS A 1 102 ? 15.220 -38.240 -2.676 1.00 25.51 87 LYS A N 1
ATOM 722 C CA . LYS A 1 102 ? 16.369 -39.139 -2.672 1.00 25.39 87 LYS A CA 1
ATOM 723 C C . LYS A 1 102 ? 16.515 -39.784 -4.046 1.00 25.80 87 LYS A C 1
ATOM 724 O O . LYS A 1 102 ? 17.609 -39.836 -4.587 1.00 25.54 87 LYS A O 1
ATOM 730 N N . SER A 1 103 ? 15.410 -40.237 -4.631 1.00 26.63 88 SER A N 1
ATOM 731 C CA . SER A 1 103 ? 15.473 -40.834 -5.966 1.00 28.29 88 SER A CA 1
ATOM 732 C C . SER A 1 103 ? 16.068 -39.893 -7.036 1.00 29.06 88 SER A C 1
ATOM 733 O O . SER A 1 103 ? 16.656 -40.354 -8.033 1.00 29.89 88 SER A O 1
ATOM 736 N N . PHE A 1 104 ? 15.942 -38.589 -6.800 1.00 28.88 89 PHE A N 1
ATOM 737 C CA . PHE A 1 104 ? 16.533 -37.593 -7.666 1.00 29.54 89 PHE A CA 1
ATOM 738 C C . PHE A 1 104 ? 17.900 -37.105 -7.194 1.00 29.06 89 PHE A C 1
ATOM 739 O O . PHE A 1 104 ? 18.503 -36.281 -7.861 1.00 29.28 89 PHE A O 1
ATOM 747 N N . LYS A 1 105 ? 18.363 -37.615 -6.052 1.00 28.79 90 LYS A N 1
ATOM 748 C CA . LYS A 1 105 ? 19.647 -37.260 -5.438 1.00 28.76 90 LYS A CA 1
ATOM 749 C C . LYS A 1 105 ? 19.659 -35.838 -4.875 1.00 28.77 90 LYS A C 1
ATOM 750 O O . LYS A 1 105 ? 20.726 -35.246 -4.656 1.00 28.49 90 LYS A O 1
ATOM 756 N N . ARG A 1 106 ? 18.464 -35.296 -4.642 1.00 27.58 91 ARG A N 1
ATOM 757 C CA . ARG A 1 106 ? 18.333 -33.970 -4.057 1.00 26.61 91 ARG A CA 1
ATOM 758 C C . ARG A 1 106 ? 18.501 -33.998 -2.546 1.00 26.55 91 ARG A C 1
ATOM 759 O O . ARG A 1 106 ? 18.866 -32.993 -1.937 1.00 26.22 91 ARG A O 1
ATOM 767 N N . LEU A 1 107 ? 18.199 -35.149 -1.952 1.00 25.85 92 LEU A N 1
ATOM 768 C CA . LEU A 1 107 ? 18.387 -35.373 -0.526 1.00 25.85 92 LEU A CA 1
ATOM 769 C C . LEU A 1 107 ? 19.013 -36.759 -0.321 1.00 25.59 92 LEU A C 1
ATOM 770 O O . LEU A 1 107 ? 18.993 -37.602 -1.225 1.00 23.99 92 LEU A O 1
ATOM 775 N N . ASN A 1 108 ? 19.550 -36.976 0.874 1.00 25.90 93 ASN A N 1
ATOM 776 C CA . ASN A 1 108 ? 20.042 -38.304 1.280 1.00 26.83 93 ASN A CA 1
ATOM 777 C C . ASN A 1 108 ? 19.680 -38.550 2.757 1.00 27.28 93 ASN A C 1
ATOM 778 O O . ASN A 1 108 ? 19.266 -37.612 3.451 1.00 26.42 93 ASN A O 1
ATOM 783 N N . ASP A 1 109 ? 19.841 -39.790 3.240 1.00 27.91 94 ASP A N 1
ATOM 784 C CA . ASP A 1 109 ? 19.470 -40.109 4.635 1.00 28.67 94 ASP A CA 1
ATOM 785 C C . ASP A 1 109 ? 20.138 -39.247 5.692 1.00 29.28 94 ASP A C 1
ATOM 786 O O . ASP A 1 109 ? 19.513 -38.920 6.712 1.00 28.82 94 ASP A O 1
ATOM 791 N N . LYS A 1 110 ? 21.391 -38.858 5.450 1.00 29.88 95 LYS A N 1
ATOM 792 C CA . LYS A 1 110 ? 22.128 -38.022 6.410 1.00 30.75 95 LYS A CA 1
ATOM 793 C C . LYS A 1 110 ? 21.510 -36.604 6.533 1.00 31.29 95 LYS A C 1
ATOM 794 O O . LYS A 1 110 ? 21.467 -36.006 7.629 1.00 30.97 95 LYS A O 1
ATOM 800 N N . ARG A 1 111 ? 21.029 -36.063 5.415 1.00 31.28 96 ARG A N 1
ATOM 801 C CA . ARG A 1 111 ? 20.407 -34.721 5.425 1.00 31.83 96 ARG A CA 1
ATOM 802 C C . ARG A 1 111 ? 18.975 -34.804 5.990 1.00 31.02 96 ARG A C 1
ATOM 803 O O . ARG A 1 111 ? 18.507 -33.909 6.717 1.00 30.69 96 ARG A O 1
ATOM 811 N N . ILE A 1 112 ? 18.297 -35.898 5.675 1.00 30.26 97 ILE A N 1
ATOM 812 C CA . ILE A 1 112 ? 16.978 -36.180 6.254 1.00 30.69 97 ILE A CA 1
ATOM 813 C C . ILE A 1 112 ? 17.009 -36.319 7.781 1.00 31.31 97 ILE A C 1
ATOM 814 O O . ILE A 1 112 ? 16.072 -35.887 8.470 1.00 31.18 97 ILE A O 1
ATOM 819 N N . GLU A 1 113 ? 18.102 -36.884 8.295 1.00 31.73 98 GLU A N 1
ATOM 820 C CA . GLU A 1 113 ? 18.349 -36.970 9.721 1.00 32.32 98 GLU A CA 1
ATOM 821 C C . GLU A 1 113 ? 18.401 -35.570 10.327 1.00 32.02 98 GLU A C 1
ATOM 822 O O . GLU A 1 113 ? 17.768 -35.308 11.356 1.00 31.68 98 GLU A O 1
ATOM 828 N N . LYS A 1 114 ? 19.149 -34.670 9.684 1.00 31.60 99 LYS A N 1
ATOM 829 C CA . LYS A 1 114 ? 19.269 -33.280 10.150 1.00 31.49 99 LYS A CA 1
ATOM 830 C C . LYS A 1 114 ? 17.917 -32.527 10.096 1.00 30.81 99 LYS A C 1
ATOM 831 O O . LYS A 1 114 ? 17.576 -31.810 11.029 1.00 30.76 99 LYS A O 1
ATOM 837 N N . ILE A 1 115 ? 17.164 -32.697 9.011 1.00 29.78 100 ILE A N 1
ATOM 838 C CA . ILE A 1 115 ? 15.825 -32.102 8.897 1.00 29.18 100 ILE A CA 1
ATOM 839 C C . ILE A 1 115 ? 14.948 -32.559 10.067 1.00 29.79 100 ILE A C 1
ATOM 840 O O . ILE A 1 115 ? 14.414 -31.728 10.791 1.00 30.13 100 ILE A O 1
ATOM 845 N N . ASN A 1 116 ? 14.813 -33.875 10.242 1.00 29.94 101 ASN A N 1
ATOM 846 C CA . ASN A 1 116 ? 14.017 -34.469 11.326 1.00 30.19 101 ASN A CA 1
ATOM 847 C C . ASN A 1 116 ? 14.378 -34.059 12.760 1.00 30.56 101 ASN A C 1
ATOM 848 O O . ASN A 1 116 ? 13.510 -33.980 13.619 1.00 30.29 101 ASN A O 1
ATOM 853 N N . ALA A 1 117 ? 15.650 -33.775 13.007 1.00 31.08 102 ALA A N 1
ATOM 854 C CA . ALA A 1 117 ? 16.084 -33.326 14.319 1.00 32.19 102 ALA A CA 1
ATOM 855 C C . ALA A 1 117 ? 15.685 -31.860 14.575 1.00 33.18 102 ALA A C 1
ATOM 856 O O . ALA A 1 117 ? 15.823 -31.357 15.704 1.00 33.85 102 ALA A O 1
ATOM 858 N N . ASN A 1 118 ? 15.229 -31.183 13.515 1.00 32.85 103 ASN A N 1
ATOM 859 C CA . ASN A 1 118 ? 14.911 -29.762 13.560 1.00 33.41 103 ASN A CA 1
ATOM 860 C C . ASN A 1 118 ? 13.455 -29.455 13.238 1.00 33.33 103 ASN A C 1
ATOM 861 O O . ASN A 1 118 ? 12.963 -28.385 13.561 1.00 33.58 103 ASN A O 1
ATOM 866 N N . LEU A 1 119 ? 12.780 -30.411 12.613 1.00 33.52 104 LEU A N 1
ATOM 867 C CA . LEU A 1 119 ? 11.418 -30.235 12.157 1.00 33.92 104 LEU A CA 1
ATOM 868 C C . LEU A 1 119 ? 10.422 -30.816 13.151 1.00 34.20 104 LEU A C 1
ATOM 869 O O . LEU A 1 119 ? 10.549 -31.981 13.561 1.00 34.22 104 LEU A O 1
ATOM 874 N N . LYS A 1 120 ? 9.439 -29.995 13.527 1.00 34.36 105 LYS A N 1
ATOM 875 C CA . LYS A 1 120 ? 8.363 -30.398 14.442 1.00 34.87 105 LYS A CA 1
ATOM 876 C C . LYS A 1 120 ? 7.021 -30.214 13.759 1.00 34.78 105 LYS A C 1
ATOM 877 O O . LYS A 1 120 ? 6.618 -29.081 13.440 1.00 34.17 105 LYS A O 1
ATOM 883 N N . ILE A 1 121 ? 6.328 -31.316 13.511 1.00 35.17 106 ILE A N 1
ATOM 884 C CA . ILE A 1 121 ? 5.022 -31.234 12.888 1.00 35.96 106 ILE A CA 1
ATOM 885 C C . ILE A 1 121 ? 3.996 -31.044 13.998 1.00 37.04 106 ILE A C 1
ATOM 886 O O . ILE A 1 121 ? 4.135 -31.644 15.050 1.00 37.82 106 ILE A O 1
ATOM 891 N N . THR A 1 122 ? 3.022 -30.158 13.783 1.00 38.24 107 THR A N 1
ATOM 892 C CA . THR A 1 122 ? 1.995 -29.860 14.783 1.00 39.77 107 THR A CA 1
ATOM 893 C C . THR A 1 122 ? 0.774 -29.152 14.202 1.00 40.91 107 THR A C 1
ATOM 894 O O . THR A 1 122 ? 0.788 -28.681 13.072 1.00 41.04 107 THR A O 1
ATOM 898 N N . SER A 1 123 ? -0.300 -29.108 14.980 1.00 43.02 108 SER A N 1
ATOM 899 C CA . SER A 1 123 ? -1.508 -28.382 14.580 1.00 44.99 108 SER A CA 1
ATOM 900 C C . SER A 1 123 ? -1.923 -27.367 15.654 1.00 45.90 108 SER A C 1
ATOM 901 O O . SER A 1 123 ? -3.047 -26.842 15.631 1.00 46.14 108 SER A O 1
ATOM 904 N N . ASP A 1 124 ? -0.980 -27.075 16.553 1.00 47.05 109 ASP A N 1
ATOM 905 C CA . ASP A 1 124 ? -1.162 -26.173 17.689 1.00 48.24 109 ASP A CA 1
ATOM 906 C C . ASP A 1 124 ? -0.371 -24.861 17.548 1.00 48.59 109 ASP A C 1
ATOM 907 O O . ASP A 1 124 ? 0.855 -24.877 17.489 1.00 48.63 109 ASP A O 1
ATOM 912 N N . PHE A 1 125 ? -1.076 -23.734 17.560 1.00 49.52 110 PHE A N 1
ATOM 913 C CA . PHE A 1 125 ? -0.458 -22.403 17.424 1.00 50.53 110 PHE A CA 1
ATOM 914 C C . PHE A 1 125 ? 0.326 -21.879 18.634 1.00 51.77 110 PHE A C 1
ATOM 915 O O . PHE A 1 125 ? 1.282 -21.116 18.482 1.00 51.87 110 PHE A O 1
ATOM 923 N N . HIS A 1 126 ? -0.079 -22.274 19.833 1.00 52.93 111 HIS A N 1
ATOM 924 C CA . HIS A 1 126 ? 0.556 -21.772 21.043 1.00 54.28 111 HIS A CA 1
ATOM 925 C C . HIS A 1 126 ? 1.950 -22.352 21.237 1.00 54.35 111 HIS A C 1
ATOM 926 O O . HIS A 1 126 ? 2.539 -22.234 22.316 1.00 55.00 111 HIS A O 1
ATOM 933 N N . LYS A 1 127 ? 2.463 -22.974 20.172 1.00 54.03 112 LYS A N 1
ATOM 934 C CA . LYS A 1 127 ? 3.839 -23.470 20.121 1.00 53.37 112 LYS A CA 1
ATOM 935 C C . LYS A 1 127 ? 4.737 -22.407 19.469 1.00 52.57 112 LYS A C 1
ATOM 936 O O . LYS A 1 127 ? 5.969 -22.500 19.543 1.00 52.92 112 LYS A O 1
ATOM 942 N N . LEU A 1 128 ? 4.116 -21.391 18.863 1.00 51.08 113 LEU A N 1
ATOM 943 C CA . LEU A 1 128 ? 4.816 -20.450 17.989 1.00 49.75 113 LEU A CA 1
ATOM 944 C C . LEU A 1 128 ? 5.297 -19.154 18.641 1.00 49.16 113 LEU A C 1
ATOM 945 O O . LEU A 1 128 ? 6.009 -18.367 18.009 1.00 49.52 113 LEU A O 1
ATOM 950 N N . SER A 1 129 ? 4.929 -18.930 19.893 1.00 47.60 114 SER A N 1
ATOM 951 C CA . SER A 1 129 ? 5.092 -17.615 20.507 1.00 46.11 114 SER A CA 1
ATOM 952 C C . SER A 1 129 ? 6.539 -17.085 20.519 1.00 44.85 114 SER A C 1
ATOM 953 O O . SER A 1 129 ? 6.744 -15.875 20.579 1.00 44.47 114 SER A O 1
ATOM 956 N N . ASN A 1 130 ? 7.529 -17.979 20.468 1.00 42.97 115 ASN A N 1
ATOM 957 C CA . ASN A 1 130 ? 8.919 -17.545 20.355 1.00 41.68 115 ASN A CA 1
ATOM 958 C C . ASN A 1 130 ? 9.517 -17.565 18.926 1.00 39.51 115 ASN A C 1
ATOM 959 O O . ASN A 1 130 ? 10.720 -17.386 18.760 1.00 39.52 115 ASN A O 1
ATOM 964 N N . CYS A 1 131 ? 8.674 -17.742 17.912 1.00 37.44 116 CYS A N 1
ATOM 965 C CA . CYS A 1 131 ? 9.116 -17.805 16.501 1.00 35.62 116 CYS A CA 1
ATOM 966 C C . CYS A 1 131 ? 9.514 -16.450 15.927 1.00 34.34 116 CYS A C 1
ATOM 967 O O . CYS A 1 131 ? 8.796 -15.457 16.107 1.00 34.31 116 CYS A O 1
ATOM 970 N N . ASP A 1 132 ? 10.629 -16.421 15.195 1.00 32.90 117 ASP A N 1
ATOM 971 C CA . ASP A 1 132 ? 11.157 -15.175 14.610 1.00 31.23 117 ASP A CA 1
ATOM 972 C C . ASP A 1 132 ? 10.608 -14.879 13.226 1.00 30.70 117 ASP A C 1
ATOM 973 O O . ASP A 1 132 ? 10.531 -13.719 12.808 1.00 31.15 117 ASP A O 1
ATOM 978 N N . LEU A 1 133 ? 10.234 -15.933 12.509 1.00 29.39 118 LEU A N 1
ATOM 979 C CA . LEU A 1 133 ? 9.713 -15.811 11.152 1.00 27.77 118 LEU A CA 1
ATOM 980 C C . LEU A 1 133 ? 8.622 -16.858 10.936 1.00 27.29 118 LEU A C 1
ATOM 981 O O . LEU A 1 133 ? 8.815 -18.048 11.194 1.00 27.28 118 LEU A O 1
ATOM 986 N N . ILE A 1 134 ? 7.475 -16.406 10.458 1.00 26.79 119 ILE A N 1
ATOM 987 C CA . ILE A 1 134 ? 6.377 -17.306 10.167 1.00 26.39 119 ILE A CA 1
ATOM 988 C C . ILE A 1 134 ? 5.948 -17.048 8.757 1.00 26.19 119 ILE A C 1
ATOM 989 O O . ILE A 1 134 ? 5.686 -15.908 8.404 1.00 26.99 119 ILE A O 1
ATOM 994 N N . VAL A 1 135 ? 5.924 -18.100 7.937 1.00 26.02 120 VAL A N 1
ATOM 995 C CA . VAL A 1 135 ? 5.486 -18.001 6.554 1.00 25.47 120 VAL A CA 1
ATOM 996 C C . VAL A 1 135 ? 4.218 -18.841 6.374 1.00 25.94 120 VAL A C 1
ATOM 997 O O . VAL A 1 135 ? 4.197 -20.040 6.661 1.00 26.06 120 VAL A O 1
ATOM 1001 N N . GLU A 1 136 ? 3.166 -18.181 5.906 1.00 25.70 121 GLU A N 1
ATOM 1002 C CA . GLU A 1 136 ? 1.892 -18.802 5.583 1.00 25.53 121 GLU A CA 1
ATOM 1003 C C . GLU A 1 136 ? 1.936 -19.338 4.135 1.00 25.12 121 GLU A C 1
ATOM 1004 O O . GLU A 1 136 ? 2.306 -18.638 3.199 1.00 24.66 121 GLU A O 1
ATOM 1010 N N . SER A 1 137 ? 1.545 -20.587 3.973 1.00 25.27 122 SER A N 1
ATOM 1011 C CA . SER A 1 137 ? 1.409 -21.211 2.677 1.00 25.79 122 SER A CA 1
ATOM 1012 C C . SER A 1 137 ? 0.077 -21.987 2.603 1.00 25.82 122 SER A C 1
ATOM 1013 O O . SER A 1 137 ? 0.041 -23.148 2.145 1.00 24.95 122 SER A O 1
ATOM 1016 N N . VAL A 1 138 ? -0.997 -21.371 3.091 1.00 26.25 123 VAL A N 1
ATOM 1017 C CA . VAL A 1 138 ? -2.343 -21.974 3.026 1.00 26.64 123 VAL A CA 1
ATOM 1018 C C . VAL A 1 138 ? -3.048 -21.707 1.692 1.00 27.54 123 VAL A C 1
ATOM 1019 O O . VAL A 1 138 ? -2.491 -21.011 0.799 1.00 26.95 123 VAL A O 1
ATOM 1023 N N . ILE A 1 139 ? -4.262 -22.257 1.552 1.00 27.86 124 ILE A N 1
ATOM 1024 C CA . ILE A 1 139 ? -5.093 -22.031 0.354 1.00 28.83 124 ILE A CA 1
ATOM 1025 C C . ILE A 1 139 ? -5.361 -20.547 0.136 1.00 29.37 124 ILE A C 1
ATOM 1026 O O . ILE A 1 139 ? -5.346 -19.751 1.088 1.00 28.72 124 ILE A O 1
ATOM 1031 N N . GLU A 1 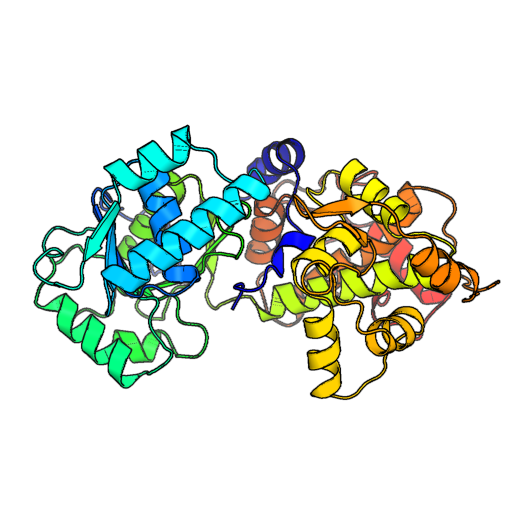140 ? -5.590 -20.195 -1.127 1.00 30.41 125 GLU A N 1
ATOM 1032 C CA . GLU A 1 140 ? -5.803 -18.815 -1.551 1.00 32.08 125 GLU A CA 1
ATOM 1033 C C . GLU A 1 140 ? -7.197 -18.279 -1.165 1.00 33.09 125 GLU A C 1
ATOM 1034 O O . GLU A 1 140 ? -8.046 -18.059 -2.024 1.00 34.23 125 GLU A O 1
ATOM 1040 N N . ASP A 1 141 ? -7.393 -18.035 0.126 1.00 33.66 126 ASP A N 1
ATOM 1041 C CA . ASP A 1 141 ? -8.646 -17.541 0.680 1.00 34.51 126 ASP A CA 1
ATOM 1042 C C . ASP A 1 141 ? -8.247 -16.312 1.458 1.00 34.24 126 ASP A C 1
ATOM 1043 O O . ASP A 1 141 ? -7.567 -16.398 2.491 1.00 34.86 126 ASP A O 1
ATOM 1048 N N . MET A 1 142 ? -8.663 -15.162 0.945 1.00 33.80 127 MET A N 1
ATOM 1049 C CA . MET A 1 142 ? -8.387 -13.888 1.565 1.00 33.23 127 MET A CA 1
ATOM 1050 C C . MET A 1 142 ? -8.802 -13.817 3.019 1.00 32.90 127 MET A C 1
ATOM 1051 O O . MET A 1 142 ? -8.013 -13.380 3.878 1.00 33.13 127 MET A O 1
ATOM 1056 N N . LYS A 1 143 ? -10.039 -14.224 3.311 1.00 32.83 128 LYS A N 1
ATOM 1057 C CA . LYS A 1 143 ? -10.554 -14.140 4.698 1.00 33.03 128 LYS A CA 1
ATOM 1058 C C . LYS A 1 143 ? -9.786 -15.016 5.669 1.00 32.18 128 LYS A C 1
ATOM 1059 O O . LYS A 1 143 ? -9.522 -14.620 6.817 1.00 32.87 128 LYS A O 1
ATOM 1065 N N . LEU A 1 144 ? -9.433 -16.216 5.216 1.00 31.86 129 LEU A N 1
ATOM 1066 C CA . LEU A 1 144 ? -8.611 -17.135 6.028 1.00 31.17 129 LEU A CA 1
ATOM 1067 C C . LEU A 1 144 ? -7.247 -16.496 6.342 1.00 31.14 129 LEU A C 1
ATOM 1068 O O . LEU A 1 144 ? -6.858 -16.424 7.510 1.00 30.78 129 LEU A O 1
ATOM 1073 N N . LYS A 1 145 ? -6.540 -16.019 5.307 1.00 31.24 130 LYS A N 1
ATOM 1074 C CA . LYS A 1 145 ? -5.198 -15.433 5.524 1.00 31.98 130 LYS A CA 1
ATOM 1075 C C . LYS A 1 145 ? -5.271 -14.231 6.471 1.00 32.03 130 LYS A C 1
ATOM 1076 O O . LYS A 1 145 ? -4.545 -14.174 7.470 1.00 32.11 130 LYS A O 1
ATOM 1082 N N . LYS A 1 146 ? -6.191 -13.310 6.181 1.00 33.32 131 LYS A N 1
ATOM 1083 C CA . LYS A 1 146 ? -6.425 -12.131 7.030 1.00 34.13 131 LYS A CA 1
ATOM 1084 C C . LYS A 1 146 ? -6.572 -12.541 8.470 1.00 33.99 131 LYS A C 1
ATOM 1085 O O . LYS A 1 146 ? -5.790 -12.113 9.326 1.00 34.31 131 LYS A O 1
ATOM 1091 N N . GLU A 1 147 ? -7.534 -13.429 8.739 1.00 34.40 132 GLU A N 1
ATOM 1092 C CA . GLU A 1 147 ? -7.772 -13.904 10.115 1.00 34.45 132 GLU A CA 1
ATOM 1093 C C . GLU A 1 147 ? -6.572 -14.648 10.711 1.00 34.34 132 GLU A C 1
ATOM 1094 O O . GLU A 1 147 ? -6.296 -14.550 11.915 1.00 34.42 132 GLU A O 1
ATOM 1100 N N . LEU A 1 148 ? -5.856 -15.401 9.886 1.00 33.61 133 LEU A N 1
ATOM 1101 C CA . LEU A 1 148 ? -4.687 -16.122 10.384 1.00 33.87 133 LEU A CA 1
ATOM 1102 C C . LEU A 1 148 ? -3.574 -15.168 10.890 1.00 33.27 133 LEU A C 1
ATOM 1103 O O . LEU A 1 148 ? -3.059 -15.325 11.992 1.00 32.75 133 LEU A O 1
ATOM 1108 N N . PHE A 1 149 ? -3.217 -14.183 10.084 1.00 34.42 134 PHE A N 1
ATOM 1109 C CA . PHE A 1 149 ? -2.245 -13.172 10.524 1.00 35.63 134 PHE A CA 1
ATOM 1110 C C . PHE A 1 149 ? -2.779 -12.328 11.677 1.00 37.11 134 PHE A C 1
ATOM 1111 O O . PHE A 1 149 ? -2.085 -12.163 12.694 1.00 37.94 134 PHE A O 1
ATOM 1119 N N . ALA A 1 150 ? -4.017 -11.828 11.539 1.00 38.68 135 ALA A N 1
ATOM 1120 C CA . ALA A 1 150 ? -4.664 -11.069 12.621 1.00 40.11 135 ALA A CA 1
ATOM 1121 C C . ALA A 1 150 ? -4.612 -11.883 13.899 1.00 40.47 135 ALA A C 1
ATOM 1122 O O . ALA A 1 150 ? -4.365 -11.367 14.971 1.00 41.05 135 ALA A O 1
ATOM 1124 N N . ASN A 1 151 ? -4.791 -13.184 13.746 1.00 41.96 136 ASN A N 1
ATOM 1125 C CA . ASN A 1 151 ? -4.662 -14.151 14.825 1.00 42.73 136 ASN A CA 1
ATOM 1126 C C . ASN A 1 151 ? -3.248 -14.242 15.400 1.00 43.73 136 ASN A C 1
ATOM 1127 O O . ASN A 1 151 ? -3.054 -14.176 16.612 1.00 44.36 136 ASN A O 1
ATOM 1132 N N . LEU A 1 152 ? -2.253 -14.413 14.530 1.00 44.94 137 LEU A N 1
ATOM 1133 C CA . LEU A 1 152 ? -0.847 -14.568 14.964 1.00 45.53 137 LEU A CA 1
ATOM 1134 C C . LEU A 1 152 ? -0.256 -13.333 15.665 1.00 46.06 137 LEU A C 1
ATOM 1135 O O . LEU A 1 152 ? 0.587 -13.455 16.558 1.00 46.26 137 LEU A O 1
ATOM 1140 N N . GLU A 1 153 ? -0.684 -12.152 15.238 1.00 47.41 138 GLU A N 1
ATOM 1141 C CA . GLU A 1 153 ? -0.236 -10.905 15.848 1.00 48.84 138 GLU A CA 1
ATOM 1142 C C . GLU A 1 153 ? -0.383 -10.979 17.369 1.00 49.74 138 GLU A C 1
ATOM 1143 O O . GLU A 1 153 ? 0.600 -10.825 18.114 1.00 50.18 138 GLU A O 1
ATOM 1149 N N . ASN A 1 154 ? -1.594 -11.277 17.829 1.00 50.22 139 ASN A N 1
ATOM 1150 C CA . ASN A 1 154 ? -1.850 -11.354 19.277 1.00 50.33 139 ASN A CA 1
ATOM 1151 C C . ASN A 1 154 ? -1.492 -12.675 19.909 1.00 50.20 139 ASN A C 1
ATOM 1152 O O . ASN A 1 154 ? -2.135 -13.094 20.877 1.00 51.09 139 ASN A O 1
ATOM 1157 N N . ILE A 1 155 ? -0.479 -13.348 19.359 1.00 50.02 140 ILE A N 1
ATOM 1158 C CA . ILE A 1 155 ? 0.123 -14.519 20.018 1.00 49.45 140 ILE A CA 1
ATOM 1159 C C . ILE A 1 155 ? 1.651 -14.603 19.836 1.00 48.84 140 ILE A C 1
ATOM 1160 O O . ILE A 1 155 ? 2.345 -15.270 20.602 1.00 48.78 140 ILE A O 1
ATOM 1165 N N . CYS A 1 156 ? 2.166 -13.899 18.836 1.00 48.50 141 CYS A N 1
ATOM 1166 C CA . CYS A 1 156 ? 3.614 -13.861 18.567 1.00 48.02 141 CYS A CA 1
ATOM 1167 C C . CYS A 1 156 ? 4.286 -12.608 19.100 1.00 47.00 141 CYS A C 1
ATOM 1168 O O . CYS A 1 156 ? 3.640 -11.562 19.242 1.00 46.88 141 CYS A O 1
ATOM 1171 N N . LYS A 1 157 ? 5.588 -12.716 19.359 1.00 45.95 142 LYS A N 1
ATOM 1172 C CA . LYS A 1 157 ? 6.379 -11.598 19.861 1.00 44.74 142 LYS A CA 1
ATOM 1173 C C . LYS A 1 157 ? 6.434 -10.491 18.820 1.00 44.56 142 LYS A C 1
ATOM 1174 O O . LYS A 1 157 ? 6.322 -10.756 17.617 1.00 44.39 142 LYS A O 1
ATOM 1180 N N . SER A 1 158 ? 6.577 -9.249 19.281 1.00 43.79 143 SER A N 1
ATOM 1181 C CA . SER A 1 158 ? 6.402 -8.074 18.411 1.00 42.90 143 SER A CA 1
ATOM 1182 C C . SER A 1 158 ? 7.452 -7.965 17.315 1.00 42.33 143 SER A C 1
ATOM 1183 O O . SER A 1 158 ? 7.262 -7.203 16.363 1.00 42.93 143 SER A O 1
ATOM 1186 N N . THR A 1 159 ? 8.553 -8.709 17.441 1.00 41.17 144 THR A N 1
ATOM 1187 C CA . THR A 1 159 ? 9.607 -8.687 16.416 1.00 40.16 144 THR A CA 1
ATOM 1188 C C . THR A 1 159 ? 9.384 -9.649 15.226 1.00 39.25 144 THR A C 1
ATOM 1189 O O . THR A 1 159 ? 10.192 -9.673 14.293 1.00 38.96 144 THR A O 1
ATOM 1193 N N . CYS A 1 160 ? 8.268 -10.388 15.245 1.00 37.89 145 CYS A N 1
ATOM 1194 C CA . CYS A 1 160 ? 8.037 -11.506 14.327 1.00 36.42 145 CYS A CA 1
ATOM 1195 C C . CYS A 1 160 ? 7.702 -11.044 12.926 1.00 34.97 145 CYS A C 1
ATOM 1196 O O . CYS A 1 160 ? 6.798 -10.228 12.715 1.00 35.47 145 CYS A O 1
ATOM 1199 N N . ILE A 1 161 ? 8.455 -11.543 11.961 1.00 32.43 146 ILE A N 1
ATOM 1200 C CA . ILE A 1 161 ? 8.184 -11.194 10.595 1.00 30.74 146 ILE A CA 1
ATOM 1201 C C . ILE A 1 161 ? 7.207 -12.212 10.046 1.00 30.11 146 ILE A C 1
ATOM 1202 O O . ILE A 1 161 ? 7.399 -13.417 10.201 1.00 29.09 146 ILE A O 1
ATOM 1207 N N . PHE A 1 162 ? 6.179 -11.700 9.374 1.00 28.96 147 PHE A N 1
ATOM 1208 C CA . PHE A 1 162 ? 5.182 -12.536 8.752 1.00 28.63 147 PHE A CA 1
ATOM 1209 C C . PHE A 1 162 ? 5.401 -12.592 7.263 1.00 28.06 147 PHE A C 1
ATOM 1210 O O . PHE A 1 162 ? 5.334 -11.575 6.575 1.00 28.99 147 PHE A O 1
ATOM 1218 N N . GLY A 1 163 ? 5.630 -13.794 6.764 1.00 26.73 148 GLY A N 1
ATOM 1219 C CA . GLY A 1 163 ? 5.785 -14.006 5.330 1.00 26.07 148 GLY A CA 1
ATOM 1220 C C . GLY A 1 163 ? 4.497 -14.579 4.777 1.00 25.19 148 GLY A C 1
ATOM 1221 O O . GLY A 1 163 ? 3.719 -15.196 5.505 1.00 25.43 148 GLY A O 1
ATOM 1222 N N . THR A 1 164 ? 4.238 -14.320 3.508 1.00 24.37 149 THR A N 1
ATOM 1223 C CA . THR A 1 164 ? 3.099 -14.936 2.845 1.00 24.68 149 THR A CA 1
ATOM 1224 C C . THR A 1 164 ? 3.588 -15.390 1.492 1.00 25.34 149 THR A C 1
ATOM 1225 O O . THR A 1 164 ? 4.296 -14.639 0.787 1.00 25.08 149 THR A O 1
ATOM 1229 N N . ASN A 1 165 ? 3.259 -16.618 1.121 1.00 26.02 150 ASN A N 1
ATOM 1230 C CA . ASN A 1 165 ? 3.672 -17.085 -0.192 1.00 27.12 150 ASN A CA 1
ATOM 1231 C C . ASN A 1 165 ? 2.576 -16.937 -1.220 1.00 26.45 150 ASN A C 1
ATOM 1232 O O . ASN A 1 165 ? 2.615 -17.569 -2.245 1.00 26.62 150 ASN A O 1
ATOM 1237 N N . THR A 1 166 ? 1.591 -16.102 -0.929 1.00 28.12 151 THR A N 1
ATOM 1238 C CA . THR A 1 166 ? 0.432 -15.911 -1.810 1.00 29.31 151 THR A CA 1
ATOM 1239 C C . THR A 1 166 ? 0.826 -15.535 -3.233 1.00 30.09 151 THR A C 1
ATOM 1240 O O . THR A 1 166 ? 1.715 -14.715 -3.444 1.00 29.50 151 THR A O 1
ATOM 1244 N N . SER A 1 167 ? 0.146 -16.165 -4.186 1.00 31.65 152 SER A N 1
ATOM 1245 C CA . SER A 1 167 ? 0.292 -15.922 -5.606 1.00 33.59 152 SER A CA 1
ATOM 1246 C C . SER A 1 167 ? -0.860 -15.090 -6.139 1.00 34.58 152 SER A C 1
ATOM 1247 O O . SER A 1 167 ? -0.656 -14.203 -6.959 1.00 34.58 152 SER A O 1
ATOM 1250 N N . SER A 1 168 ? -2.080 -15.384 -5.689 1.00 35.34 153 SER A N 1
ATOM 1251 C CA . SER A 1 168 ? -3.262 -14.779 -6.317 1.00 35.93 153 SER A CA 1
ATOM 1252 C C . SER A 1 168 ? -3.858 -13.594 -5.541 1.00 35.91 153 SER A C 1
ATOM 1253 O O . SER A 1 168 ? -4.565 -12.762 -6.115 1.00 36.14 153 SER A O 1
ATOM 1256 N N . LEU A 1 169 ? -3.578 -13.514 -4.244 1.00 35.55 154 LEU A N 1
ATOM 1257 C CA . LEU A 1 169 ? -4.101 -12.418 -3.437 1.00 35.52 154 LEU A CA 1
ATOM 1258 C C . LEU A 1 169 ? -3.147 -11.220 -3.347 1.00 36.09 154 LEU A C 1
ATOM 1259 O O . LEU A 1 169 ? -1.939 -11.328 -3.662 1.00 35.06 154 LEU A O 1
ATOM 1264 N N . ASP A 1 170 ? -3.706 -10.085 -2.918 1.00 36.33 155 ASP A N 1
ATOM 1265 C CA . ASP A 1 170 ? -2.956 -8.834 -2.845 1.00 36.78 155 ASP A CA 1
ATOM 1266 C C . ASP A 1 170 ? -2.319 -8.720 -1.490 1.00 36.47 155 ASP A C 1
ATOM 1267 O O . ASP A 1 170 ? -3.011 -8.698 -0.468 1.00 36.84 155 ASP A O 1
ATOM 1272 N N . LEU A 1 171 ? -0.989 -8.654 -1.492 1.00 36.01 156 LEU A N 1
ATOM 1273 C CA . LEU A 1 171 ? -0.227 -8.506 -0.270 1.00 36.26 156 LEU A CA 1
ATOM 1274 C C . LEU A 1 171 ? -0.748 -7.378 0.623 1.00 36.23 156 LEU A C 1
ATOM 1275 O O . LEU A 1 171 ? -0.814 -7.544 1.845 1.00 36.68 156 LEU A O 1
ATOM 1280 N N . ASN A 1 172 ? -1.117 -6.233 0.041 1.00 35.99 157 ASN A N 1
ATOM 1281 C CA . ASN A 1 172 ? -1.591 -5.098 0.873 1.00 36.05 157 ASN A CA 1
ATOM 1282 C C . ASN A 1 172 ? -2.962 -5.330 1.559 1.00 36.37 157 ASN A C 1
ATOM 1283 O O . ASN A 1 172 ? -3.148 -4.976 2.720 1.00 36.49 157 ASN A O 1
ATOM 1288 N N . GLU A 1 173 ? -3.886 -5.999 0.878 1.00 37.73 158 GLU A N 1
ATOM 1289 C CA . GLU A 1 173 ? -5.115 -6.487 1.561 1.00 38.65 158 GLU A CA 1
ATOM 1290 C C . GLU A 1 173 ? -4.802 -7.216 2.884 1.00 38.87 158 GLU A C 1
ATOM 1291 O O . GLU A 1 173 ? -5.313 -6.867 3.959 1.00 38.67 158 GLU A O 1
ATOM 1297 N N . ILE A 1 174 ? -3.960 -8.245 2.788 1.00 38.03 159 ILE A N 1
ATOM 1298 C CA . ILE A 1 174 ? -3.680 -9.103 3.922 1.00 37.26 159 ILE A CA 1
ATOM 1299 C C . ILE A 1 174 ? -3.081 -8.301 5.084 1.00 38.34 159 ILE A C 1
ATOM 1300 O O . ILE A 1 174 ? -3.501 -8.449 6.261 1.00 38.12 159 ILE A O 1
ATOM 1305 N N . SER A 1 175 ? -2.091 -7.467 4.762 1.00 39.06 160 SER A N 1
ATOM 1306 C CA . SER A 1 175 ? -1.541 -6.526 5.740 1.00 40.37 160 SER A CA 1
ATOM 1307 C C . SER A 1 175 ? -2.629 -5.569 6.235 1.00 40.77 160 SER A C 1
ATOM 1308 O O . SER A 1 175 ? -2.660 -5.256 7.413 1.00 40.81 160 SER A O 1
ATOM 1311 N N . SER A 1 176 ? -3.529 -5.138 5.342 1.00 42.29 161 SER A N 1
ATOM 1312 C CA . SER A 1 176 ? -4.592 -4.165 5.721 1.00 43.24 161 SER A CA 1
ATOM 1313 C C . SER A 1 176 ? -5.371 -4.510 6.994 1.00 43.55 161 SER A C 1
ATOM 1314 O O . SER A 1 176 ? -6.267 -3.755 7.358 1.00 43.63 161 SER A O 1
ATOM 1317 N N . VAL A 1 177 ? -4.982 -5.604 7.689 1.00 44.34 162 VAL A N 1
ATOM 1318 C CA . VAL A 1 177 ? -5.654 -6.095 8.914 1.00 44.11 162 VAL A CA 1
ATOM 1319 C C . VAL A 1 177 ? -4.773 -6.275 10.128 1.00 44.08 162 VAL A C 1
ATOM 1320 O O . VAL A 1 177 ? -5.262 -6.609 11.217 1.00 44.24 162 VAL A O 1
ATOM 1324 N N . LEU A 1 178 ? -3.476 -6.076 9.982 1.00 43.82 163 LEU A N 1
ATOM 1325 C CA . LEU A 1 178 ? -2.649 -6.080 11.175 1.00 43.71 163 LEU A CA 1
ATOM 1326 C C . LEU A 1 178 ? -2.709 -4.675 11.773 1.00 43.74 163 LEU A C 1
ATOM 1327 O O . LEU A 1 178 ? -2.932 -3.700 11.048 1.00 44.50 163 LEU A O 1
ATOM 1332 N N . ARG A 1 179 ? -2.536 -4.569 13.084 1.00 43.33 164 ARG A N 1
ATOM 1333 C CA . ARG A 1 179 ? -2.382 -3.247 13.675 1.00 43.28 164 ARG A CA 1
ATOM 1334 C C . ARG A 1 179 ? -1.110 -2.693 13.029 1.00 42.21 164 ARG A C 1
ATOM 1335 O O . ARG A 1 179 ? -1.146 -1.629 12.385 1.00 42.70 164 ARG A O 1
ATOM 1343 N N . ASP A 1 180 ? -0.012 -3.445 13.191 1.00 39.77 165 ASP A N 1
ATOM 1344 C CA . ASP A 1 180 ? 1.246 -3.191 12.499 1.00 36.92 165 ASP A CA 1
ATOM 1345 C C . ASP A 1 180 ? 1.410 -3.928 11.146 1.00 34.53 165 ASP A C 1
ATOM 1346 O O . ASP A 1 180 ? 2.053 -4.967 11.073 1.00 34.42 165 ASP A O 1
ATOM 1351 N N . PRO A 1 181 ? 0.889 -3.358 10.059 1.00 32.99 166 PRO A N 1
ATOM 1352 C CA . PRO A 1 181 ? 1.053 -4.014 8.754 1.00 31.86 166 PRO A CA 1
ATOM 1353 C C . PRO A 1 181 ? 2.464 -3.998 8.156 1.00 30.94 166 PRO A C 1
ATOM 1354 O O . PRO A 1 181 ? 2.662 -4.529 7.063 1.00 30.64 166 PRO A O 1
ATOM 1358 N N . SER A 1 182 ? 3.423 -3.380 8.836 1.00 29.67 167 SER A N 1
ATOM 1359 C CA . SER A 1 182 ? 4.790 -3.296 8.306 1.00 28.60 167 SER A CA 1
ATOM 1360 C C . SER A 1 182 ? 5.573 -4.611 8.339 1.00 28.47 167 SER A C 1
ATOM 1361 O O . SER A 1 182 ? 6.549 -4.753 7.605 1.00 28.41 167 SER A O 1
ATOM 1364 N N . ASN A 1 183 ? 5.179 -5.575 9.166 1.00 28.62 168 ASN A N 1
ATOM 1365 C CA . ASN A 1 183 ? 5.933 -6.843 9.179 1.00 29.74 168 ASN A CA 1
ATOM 1366 C C . ASN A 1 183 ? 5.503 -7.945 8.183 1.00 28.65 168 ASN A C 1
ATOM 1367 O O . ASN A 1 183 ? 6.022 -9.056 8.201 1.00 29.16 168 ASN A O 1
ATOM 1372 N N . LEU A 1 184 ? 4.605 -7.627 7.275 1.00 27.17 169 LEU A N 1
ATOM 1373 C CA . LEU A 1 184 ? 4.201 -8.616 6.319 1.00 25.90 169 LEU A CA 1
ATOM 1374 C C . LEU A 1 184 ? 4.985 -8.430 5.027 1.00 24.65 169 LEU A C 1
ATOM 1375 O O . LEU A 1 184 ? 5.060 -7.329 4.492 1.00 24.70 169 LEU A O 1
ATOM 1380 N N . VAL A 1 185 ? 5.586 -9.517 4.549 1.00 23.45 170 VAL A N 1
ATOM 1381 C CA . VAL A 1 185 ? 6.387 -9.501 3.327 1.00 22.95 170 VAL A CA 1
ATOM 1382 C C . VAL A 1 185 ? 6.007 -10.720 2.479 1.00 22.12 170 VAL A C 1
ATOM 1383 O O . VAL A 1 185 ? 5.583 -11.729 3.024 1.00 23.50 170 VAL A O 1
ATOM 1387 N N . GLY A 1 186 ? 6.111 -10.628 1.163 1.00 21.19 171 GLY A N 1
ATOM 1388 C CA . GLY A 1 186 ? 5.851 -11.779 0.308 1.00 19.62 171 GLY A CA 1
ATOM 1389 C C . GLY A 1 186 ? 7.144 -12.593 0.187 1.00 20.34 171 GLY A C 1
ATOM 1390 O O . GLY A 1 186 ? 8.261 -12.028 0.113 1.00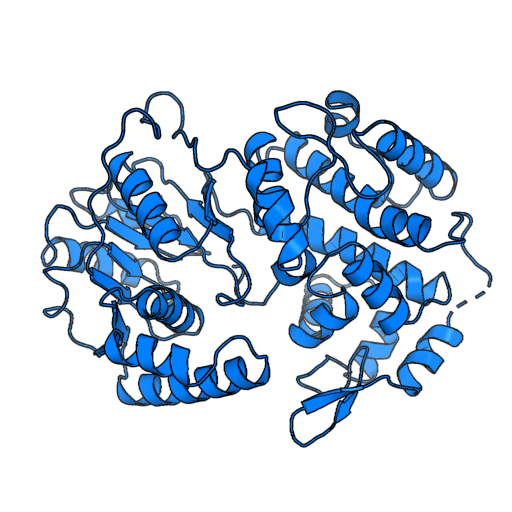 19.74 171 GLY A O 1
ATOM 1391 N N . ILE A 1 187 ? 7.009 -13.915 0.203 1.00 19.17 172 ILE A N 1
ATOM 1392 C CA . ILE A 1 187 ? 8.162 -14.814 0.074 1.00 18.92 172 ILE A CA 1
ATOM 1393 C C . ILE A 1 187 ? 7.821 -15.952 -0.854 1.00 19.01 172 ILE A C 1
ATOM 1394 O O . ILE A 1 187 ? 6.953 -16.779 -0.524 1.00 19.35 172 ILE A O 1
ATOM 1399 N N . HIS A 1 188 ? 8.475 -15.981 -2.023 1.00 18.12 173 HIS A N 1
ATOM 1400 C CA . HIS A 1 188 ? 8.292 -17.054 -3.006 1.00 17.99 173 HIS A CA 1
ATOM 1401 C C . HIS A 1 188 ? 9.538 -17.933 -3.147 1.00 17.96 173 HIS A C 1
ATOM 1402 O O . HIS A 1 188 ? 10.563 -17.474 -3.652 1.00 17.43 173 HIS A O 1
ATOM 1409 N N . PHE A 1 189 ? 9.435 -19.194 -2.726 1.00 17.69 174 PHE A N 1
ATOM 1410 C CA . PHE A 1 189 ? 10.406 -20.226 -3.089 1.00 18.59 174 PHE A CA 1
ATOM 1411 C C . PHE A 1 189 ? 10.050 -20.807 -4.473 1.00 19.26 174 PHE A C 1
ATOM 1412 O O . PHE A 1 189 ? 8.949 -20.610 -4.995 1.00 19.07 174 PHE A O 1
ATOM 1420 N N . PHE A 1 190 ? 10.989 -21.525 -5.062 1.00 21.21 175 PHE A N 1
ATOM 1421 C CA . PHE A 1 190 ? 10.830 -22.057 -6.414 1.00 22.44 175 PHE A CA 1
ATOM 1422 C C . PHE A 1 190 ? 10.964 -23.583 -6.377 1.00 24.15 175 PHE A C 1
ATOM 1423 O O . PHE A 1 190 ? 11.947 -24.125 -5.858 1.00 23.78 175 PHE A O 1
ATOM 1431 N N . ASN A 1 191 ? 9.959 -24.263 -6.929 1.00 25.29 176 ASN A N 1
ATOM 1432 C CA . ASN A 1 191 ? 9.970 -25.722 -7.071 1.00 26.20 176 ASN A CA 1
ATOM 1433 C C . ASN A 1 191 ? 10.843 -26.134 -8.238 1.00 25.57 176 ASN A C 1
ATOM 1434 O O . ASN A 1 191 ? 10.721 -25.545 -9.310 1.00 26.40 176 ASN A O 1
ATOM 1439 N N . PRO A 1 192 ? 11.740 -27.131 -8.051 1.00 24.79 177 PRO A N 1
ATOM 1440 C CA . PRO A 1 192 ? 12.023 -27.853 -6.799 1.00 23.99 177 PRO A CA 1
ATOM 1441 C C . PRO A 1 192 ? 12.965 -27.103 -5.883 1.00 23.31 177 PRO A C 1
ATOM 1442 O O . PRO A 1 192 ? 14.043 -26.653 -6.315 1.00 22.99 177 PRO A O 1
ATOM 1446 N N . ALA A 1 193 ? 12.558 -27.006 -4.618 1.00 21.52 178 ALA A N 1
ATOM 1447 C CA . ALA A 1 193 ? 13.198 -26.142 -3.654 1.00 21.68 178 ALA A CA 1
ATOM 1448 C C . ALA A 1 193 ? 14.534 -26.638 -3.118 1.00 22.11 178 ALA A C 1
ATOM 1449 O O . ALA A 1 193 ? 15.255 -25.887 -2.426 1.00 22.15 178 ALA A O 1
ATOM 1451 N N . ASN A 1 194 ? 14.871 -27.897 -3.381 1.00 22.32 179 ASN A N 1
ATOM 1452 C CA . ASN A 1 194 ? 16.198 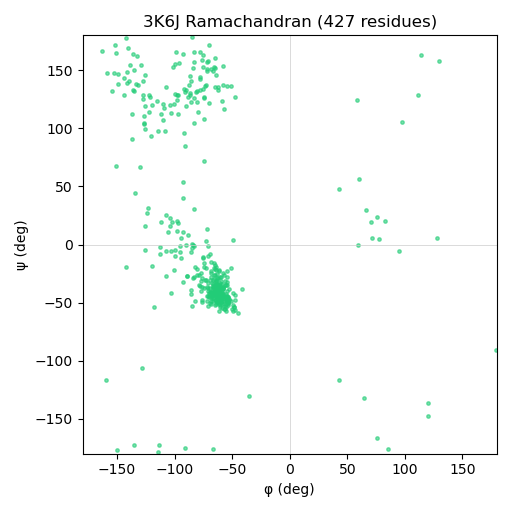-28.353 -2.986 1.00 22.52 179 ASN A CA 1
ATOM 1453 C C . ASN A 1 194 ? 17.178 -28.212 -4.142 1.00 22.50 179 ASN A C 1
ATOM 1454 O O . ASN A 1 194 ? 18.318 -28.653 -4.059 1.00 23.45 179 ASN A O 1
ATOM 1459 N N . VAL A 1 195 ? 16.717 -27.608 -5.229 1.00 22.30 180 VAL A N 1
ATOM 1460 C CA . VAL A 1 195 ? 17.531 -27.406 -6.430 1.00 21.34 180 VAL A CA 1
ATOM 1461 C C . VAL A 1 195 ? 17.694 -25.893 -6.702 1.00 21.27 180 VAL A C 1
ATOM 1462 O O . VAL A 1 195 ? 18.821 -25.386 -6.793 1.00 21.62 180 VAL A O 1
ATOM 1466 N N . ILE A 1 196 ? 16.576 -25.169 -6.782 1.00 19.86 181 ILE A N 1
ATOM 1467 C CA . ILE A 1 196 ? 16.604 -23.745 -7.124 1.00 19.48 181 ILE A CA 1
ATOM 1468 C C . ILE A 1 196 ? 16.896 -22.937 -5.884 1.00 18.69 181 ILE A C 1
ATOM 1469 O O . ILE A 1 196 ? 16.178 -23.078 -4.881 1.00 18.74 181 ILE A O 1
ATOM 1474 N N . ARG A 1 197 ? 17.922 -22.083 -5.958 1.00 18.00 182 ARG A N 1
ATOM 1475 C CA . ARG A 1 197 ? 18.335 -21.249 -4.812 1.00 18.27 182 ARG A CA 1
ATOM 1476 C C . ARG A 1 197 ? 17.618 -19.891 -4.751 1.00 17.34 182 ARG A C 1
ATOM 1477 O O . ARG A 1 197 ? 17.473 -19.292 -3.683 1.00 16.75 182 ARG A O 1
ATOM 1485 N N . LEU A 1 198 ? 17.189 -19.397 -5.909 1.00 17.16 183 LEU A N 1
ATOM 1486 C CA . LEU A 1 198 ? 16.435 -18.145 -6.008 1.00 16.32 183 LEU A CA 1
ATOM 1487 C C . LEU A 1 198 ? 15.243 -18.138 -5.026 1.00 16.52 183 LEU A C 1
ATOM 1488 O O . LEU A 1 198 ? 14.553 -19.136 -4.912 1.00 16.34 183 LEU A O 1
ATOM 1493 N N . VAL A 1 199 ? 15.036 -17.012 -4.333 1.00 17.25 184 VAL A N 1
ATOM 1494 C CA . VAL A 1 199 ? 13.833 -16.712 -3.527 1.00 16.86 184 VAL A CA 1
ATOM 1495 C C . VAL A 1 199 ? 13.417 -15.266 -3.831 1.00 17.52 184 VAL A C 1
ATOM 1496 O O . VAL A 1 199 ? 14.271 -14.356 -3.870 1.00 18.22 184 VAL A O 1
ATOM 1500 N N . GLU A 1 200 ? 12.130 -15.038 -4.104 1.00 16.64 185 GLU A N 1
ATOM 1501 C CA . GLU A 1 200 ? 11.637 -13.681 -4.256 1.00 16.19 185 GLU A CA 1
ATOM 1502 C C . GLU A 1 200 ? 11.238 -13.197 -2.889 1.00 16.56 185 GLU A C 1
ATOM 1503 O O . GLU A 1 200 ? 10.479 -13.872 -2.211 1.00 16.16 185 GLU A O 1
ATOM 1509 N N . ILE A 1 201 ? 11.778 -12.038 -2.497 1.00 16.06 186 ILE A N 1
ATOM 1510 C CA . ILE A 1 201 ? 11.267 -11.267 -1.373 1.00 16.44 186 ILE A CA 1
ATOM 1511 C C . ILE A 1 201 ? 10.470 -10.104 -1.984 1.00 16.72 186 ILE A C 1
ATOM 1512 O O . ILE A 1 201 ? 11.034 -9.238 -2.649 1.00 16.63 186 ILE A O 1
ATOM 1517 N N . ILE A 1 202 ? 9.164 -10.125 -1.781 1.00 17.51 187 ILE A N 1
ATOM 1518 C CA . ILE A 1 202 ? 8.251 -9.208 -2.459 1.00 18.96 187 ILE A CA 1
ATOM 1519 C C . ILE A 1 202 ? 7.731 -8.207 -1.430 1.00 19.55 187 ILE A C 1
ATOM 1520 O O . ILE A 1 202 ? 7.106 -8.596 -0.426 1.00 18.70 187 ILE A O 1
ATOM 1525 N N . TYR A 1 203 ? 8.043 -6.922 -1.647 1.00 19.82 188 TYR A N 1
ATOM 1526 C CA . TYR A 1 203 ? 7.612 -5.913 -0.674 1.00 19.40 188 TYR A CA 1
ATOM 1527 C C . TYR A 1 203 ? 6.203 -5.417 -0.986 1.00 18.72 188 TYR A C 1
ATOM 1528 O O . TYR A 1 203 ? 5.798 -5.347 -2.142 1.00 18.23 188 TYR A O 1
ATOM 1537 N N . GLY A 1 204 ? 5.447 -5.125 0.066 1.00 18.98 189 GLY A N 1
ATOM 1538 C CA . GLY A 1 204 ? 4.197 -4.421 -0.091 1.00 19.11 189 GLY A CA 1
ATOM 1539 C C . GLY A 1 204 ? 4.453 -2.921 0.034 1.00 20.67 189 GLY A C 1
ATOM 1540 O O . GLY A 1 204 ? 5.617 -2.489 0.185 1.00 19.85 189 GLY A O 1
ATOM 1541 N N . SER A 1 205 ? 3.376 -2.129 0.015 1.00 21.25 190 SER A N 1
ATOM 1542 C CA . SER A 1 205 ? 3.485 -0.682 0.225 1.00 22.70 190 SER A CA 1
ATOM 1543 C C . SER A 1 205 ? 3.938 -0.306 1.618 1.00 23.47 190 SER A C 1
ATOM 1544 O O . SER A 1 205 ? 4.577 0.748 1.805 1.00 25.13 190 SER A O 1
ATOM 1547 N N . HIS A 1 206 ? 3.681 -1.168 2.593 1.00 22.62 191 HIS A N 1
ATOM 1548 C CA A HIS A 1 206 ? 4.030 -0.831 3.977 0.60 22.78 191 HIS A CA 1
ATOM 1549 C CA B HIS A 1 206 ? 3.992 -0.852 3.976 0.40 22.65 191 HIS A CA 1
ATOM 1550 C C . HIS A 1 206 ? 5.138 -1.690 4.589 1.00 22.51 191 HIS A C 1
ATOM 1551 O O . HIS A 1 206 ? 5.647 -1.370 5.663 1.00 22.71 191 HIS A O 1
ATOM 1564 N N . THR A 1 207 ? 5.545 -2.754 3.890 1.00 23.11 192 THR A N 1
ATOM 1565 C CA . THR A 1 207 ? 6.637 -3.622 4.356 1.00 23.09 192 THR A CA 1
ATOM 1566 C C . THR A 1 207 ? 7.825 -2.786 4.804 1.00 24.12 192 THR A C 1
ATOM 1567 O O . THR A 1 207 ? 8.299 -1.927 4.034 1.00 23.37 192 THR A O 1
ATOM 1571 N N . SER A 1 208 ? 8.283 -3.045 6.027 1.00 24.75 193 SER A N 1
ATOM 1572 C CA . SER A 1 208 ? 9.405 -2.323 6.627 1.00 27.01 193 SER A CA 1
ATOM 1573 C C . SER A 1 208 ? 10.795 -2.854 6.228 1.00 28.04 193 SER A C 1
ATOM 1574 O O . SER A 1 208 ? 10.955 -4.051 5.882 1.00 27.51 193 SER A O 1
ATOM 1577 N N . SER A 1 209 ? 11.796 -1.968 6.349 1.00 27.86 194 SER A N 1
ATOM 1578 C CA . SER A 1 209 ? 13.198 -2.315 6.075 1.00 28.57 194 SER A CA 1
ATOM 1579 C C . SER A 1 209 ? 13.652 -3.468 6.953 1.00 28.58 194 SER A C 1
ATOM 1580 O O . SER A 1 209 ? 14.383 -4.338 6.490 1.00 29.14 194 SER A O 1
ATOM 1583 N N . GLN A 1 210 ? 13.180 -3.501 8.200 1.00 28.72 195 GLN A N 1
ATOM 1584 C CA . GLN A 1 210 ? 13.487 -4.602 9.098 1.00 29.18 195 GLN A CA 1
ATOM 1585 C C . GLN A 1 210 ? 12.949 -5.914 8.590 1.00 28.21 195 GLN A C 1
ATOM 1586 O O . GLN A 1 210 ? 13.659 -6.915 8.580 1.00 29.01 195 GLN A O 1
ATOM 1592 N N . ALA A 1 211 ? 11.680 -5.924 8.211 1.00 27.12 196 ALA A N 1
ATOM 1593 C CA . ALA A 1 211 ? 11.083 -7.126 7.654 1.00 26.20 196 ALA A CA 1
ATOM 1594 C C . ALA A 1 211 ? 11.929 -7.586 6.469 1.00 24.84 196 ALA A C 1
ATOM 1595 O O . ALA A 1 211 ? 12.252 -8.740 6.377 1.00 25.26 196 ALA A O 1
ATOM 1597 N N . ILE A 1 212 ? 12.305 -6.668 5.590 1.00 24.86 197 ILE A N 1
ATOM 1598 C CA . ILE A 1 212 ? 13.135 -6.997 4.436 1.00 24.60 197 ILE A CA 1
ATOM 1599 C C . ILE A 1 212 ? 14.496 -7.580 4.839 1.00 24.58 197 ILE A C 1
ATOM 1600 O O . ILE A 1 212 ? 14.881 -8.667 4.355 1.00 25.08 197 ILE A O 1
ATOM 1605 N N . ALA A 1 213 ? 15.193 -6.906 5.753 1.00 24.11 198 ALA A N 1
ATOM 1606 C CA . ALA A 1 213 ? 16.527 -7.374 6.202 1.00 24.79 198 ALA A CA 1
ATOM 1607 C C . ALA A 1 213 ? 16.437 -8.720 6.894 1.00 24.23 198 ALA A C 1
ATOM 1608 O O . ALA A 1 213 ? 17.276 -9.591 6.681 1.00 25.00 198 ALA A O 1
ATOM 1610 N N . THR A 1 214 ? 15.414 -8.893 7.721 1.00 23.84 199 THR A N 1
ATOM 1611 C CA . THR A 1 214 ? 15.246 -10.130 8.478 1.00 23.20 199 THR A CA 1
ATOM 1612 C C . THR A 1 214 ? 14.988 -11.295 7.520 1.00 23.07 199 THR A C 1
ATOM 1613 O O . THR A 1 214 ? 15.536 -12.368 7.699 1.00 23.47 199 THR A O 1
ATOM 1617 N N . ALA A 1 215 ? 14.168 -11.070 6.484 1.00 23.25 200 ALA A N 1
ATOM 1618 C CA . ALA A 1 215 ? 13.880 -12.120 5.487 1.00 22.29 200 ALA A CA 1
ATOM 1619 C C . ALA A 1 215 ? 15.133 -12.452 4.670 1.00 22.22 200 ALA A C 1
ATOM 1620 O O . ALA A 1 215 ? 15.430 -13.633 4.413 1.00 22.22 200 ALA A O 1
ATOM 1622 N N . PHE A 1 216 ? 15.851 -11.410 4.241 1.00 22.38 201 PHE A N 1
ATOM 1623 C CA . PHE A 1 216 ? 17.106 -11.579 3.518 1.00 22.36 201 PHE A CA 1
ATOM 1624 C C . PHE A 1 216 ? 18.124 -12.452 4.233 1.00 22.31 201 PHE A C 1
ATOM 1625 O O . PHE A 1 216 ? 18.653 -13.398 3.641 1.00 22.60 201 PHE A O 1
ATOM 1633 N N . GLN A 1 217 ? 18.372 -12.141 5.497 1.00 22.58 202 GLN A N 1
ATOM 1634 C CA . GLN A 1 217 ? 19.387 -12.826 6.288 1.00 23.61 202 GLN A CA 1
ATOM 1635 C C . GLN A 1 217 ? 18.941 -14.252 6.513 1.00 23.75 202 GLN A C 1
ATOM 1636 O O . GLN A 1 217 ? 19.750 -15.187 6.449 1.00 23.70 202 GLN A O 1
ATOM 1642 N N . ALA A 1 218 ? 17.644 -14.418 6.757 1.00 23.80 203 ALA A N 1
ATOM 1643 C CA . ALA A 1 218 ? 17.058 -15.751 6.977 1.00 24.07 203 ALA A CA 1
ATOM 1644 C C . ALA A 1 218 ? 17.263 -16.673 5.780 1.00 23.76 203 ALA A C 1
ATOM 1645 O O . ALA A 1 218 ? 17.723 -17.805 5.924 1.00 24.10 203 ALA A O 1
ATOM 1647 N N . CYS A 1 219 ? 16.930 -16.186 4.593 1.00 24.40 204 CYS A N 1
ATOM 1648 C CA . CYS A 1 219 ? 17.197 -16.922 3.356 1.00 24.77 204 CYS A CA 1
ATOM 1649 C C . CYS A 1 219 ? 18.687 -17.235 3.168 1.00 25.14 204 CYS A C 1
ATOM 1650 O O . CYS A 1 219 ? 19.043 -18.347 2.739 1.00 24.34 204 CYS A O 1
ATOM 1653 N N . GLU A 1 220 ? 19.550 -16.260 3.471 1.00 25.27 205 GLU A N 1
ATOM 1654 C CA . GLU A 1 220 ? 20.983 -16.473 3.339 1.00 26.55 205 GLU A CA 1
ATOM 1655 C C . GLU A 1 220 ? 21.456 -17.554 4.287 1.00 26.46 205 GLU A C 1
ATOM 1656 O O . GLU A 1 220 ? 22.257 -18.404 3.903 1.00 27.17 205 GLU A O 1
ATOM 1662 N N . SER A 1 221 ? 20.916 -17.568 5.500 1.00 26.63 206 SER A N 1
ATOM 1663 C CA . SER A 1 221 ? 21.323 -18.563 6.499 1.00 26.73 206 SER A CA 1
ATOM 1664 C C . SER A 1 221 ? 20.910 -19.974 6.064 1.00 26.53 206 SER A C 1
ATOM 1665 O O . SER A 1 221 ? 21.472 -20.956 6.526 1.00 27.90 206 SER A O 1
ATOM 1668 N N . ILE A 1 222 ? 19.953 -20.079 5.154 1.00 25.73 207 ILE A N 1
ATOM 1669 C CA . ILE A 1 222 ? 19.536 -21.389 4.667 1.00 25.28 207 ILE A CA 1
ATOM 1670 C C . ILE A 1 222 ? 20.078 -21.694 3.279 1.00 25.53 207 ILE A C 1
ATOM 1671 O O . ILE A 1 222 ? 19.627 -22.631 2.623 1.00 26.20 207 ILE A O 1
ATOM 1676 N N . LYS A 1 223 ? 21.080 -20.914 2.871 1.00 24.95 208 LYS A N 1
ATOM 1677 C CA . LYS A 1 223 ? 21.780 -21.098 1.609 1.00 25.04 208 LYS A CA 1
ATOM 1678 C C . LYS A 1 223 ? 20.875 -20.843 0.402 1.00 23.88 208 LYS A C 1
ATOM 1679 O O . LYS A 1 223 ? 21.057 -21.434 -0.662 1.00 24.23 208 LYS A O 1
ATOM 1685 N N . LYS A 1 224 ? 19.893 -19.973 0.575 1.00 22.63 209 LYS A N 1
ATOM 1686 C CA . LYS A 1 224 ? 19.108 -19.480 -0.547 1.00 22.16 209 LYS A CA 1
ATOM 1687 C C . LYS A 1 224 ? 19.634 -18.118 -0.984 1.00 21.34 209 LYS A C 1
ATOM 1688 O O . LYS A 1 224 ? 20.380 -17.462 -0.248 1.00 21.09 209 LYS A O 1
ATOM 1694 N N . LEU A 1 225 ? 19.218 -17.687 -2.167 1.00 20.13 210 LEU A N 1
ATOM 1695 C CA . LEU A 1 225 ? 19.681 -16.413 -2.706 1.00 19.55 210 LEU A CA 1
ATOM 1696 C C . LEU A 1 225 ? 18.476 -15.485 -2.948 1.00 19.74 210 LEU A C 1
ATOM 1697 O O . LEU A 1 225 ? 17.836 -15.544 -4.005 1.00 19.19 210 LEU A O 1
ATOM 1702 N N . PRO A 1 226 ? 18.152 -14.638 -1.957 1.00 19.99 211 PRO A N 1
ATOM 1703 C CA . PRO A 1 226 ? 17.006 -13.743 -2.104 1.00 19.71 211 PRO A CA 1
ATOM 1704 C C . PRO A 1 226 ? 17.238 -12.617 -3.080 1.00 20.11 211 PRO A C 1
ATOM 1705 O O . PRO A 1 226 ? 18.399 -12.153 -3.261 1.00 19.90 211 PRO A O 1
ATOM 1709 N N . VAL A 1 227 ? 16.134 -12.175 -3.685 1.00 19.74 212 VAL A N 1
ATOM 1710 C CA . VAL A 1 227 ? 16.078 -10.941 -4.451 1.00 19.95 212 VAL A CA 1
ATOM 1711 C C . VAL A 1 227 ? 14.853 -10.100 -4.043 1.00 20.19 212 VAL A C 1
ATOM 1712 O O . VAL A 1 227 ? 13.755 -10.635 -3.876 1.00 20.53 212 VAL A O 1
ATOM 1716 N N . LEU A 1 228 ? 15.049 -8.786 -3.900 1.00 19.85 213 LEU A N 1
ATOM 1717 C CA . LEU A 1 228 ? 13.970 -7.857 -3.560 1.00 19.93 213 LEU A CA 1
ATOM 1718 C C . LEU A 1 228 ? 13.234 -7.408 -4.803 1.00 19.40 213 LEU A C 1
ATOM 1719 O O . LEU A 1 228 ? 13.853 -6.812 -5.691 1.00 20.06 213 LEU A O 1
ATOM 1724 N N . VAL A 1 229 ? 11.922 -7.625 -4.846 1.00 18.46 214 VAL A N 1
ATOM 1725 C CA . VAL A 1 229 ? 11.115 -7.226 -5.998 1.00 19.63 214 VAL A CA 1
ATOM 1726 C C . VAL A 1 229 ? 9.781 -6.630 -5.572 1.00 20.52 214 VAL A C 1
ATOM 1727 O O . VAL A 1 229 ? 9.261 -6.959 -4.511 1.00 21.46 214 VAL A O 1
ATOM 1731 N N . GLY A 1 230 ? 9.213 -5.782 -6.416 1.00 20.93 215 GLY A N 1
ATOM 1732 C CA . GLY A 1 230 ? 7.940 -5.136 -6.083 1.00 22.55 215 GLY A CA 1
ATOM 1733 C C . GLY A 1 230 ? 6.679 -5.948 -6.351 1.00 22.79 215 GLY A C 1
ATOM 1734 O O . GLY A 1 230 ? 5.623 -5.629 -5.835 1.00 23.30 215 GLY A O 1
ATOM 1735 N N . ASN A 1 231 ? 6.794 -6.958 -7.201 1.00 22.86 216 ASN A N 1
ATOM 1736 C CA . ASN A 1 231 ? 5.743 -7.949 -7.408 1.00 23.35 216 ASN A CA 1
ATOM 1737 C C . ASN A 1 231 ? 6.368 -9.280 -7.822 1.00 22.19 216 ASN A C 1
ATOM 1738 O O . ASN A 1 231 ? 7.537 -9.327 -8.205 1.00 21.92 216 ASN A O 1
ATOM 1743 N N . CYS A 1 232 ? 5.585 -10.350 -7.749 1.00 21.70 217 CYS A N 1
ATOM 1744 C CA . CYS A 1 232 ? 5.985 -11.657 -8.284 1.00 21.72 217 CYS A CA 1
ATOM 1745 C C . CYS A 1 232 ? 6.307 -11.567 -9.765 1.00 21.62 217 CYS A C 1
ATOM 1746 O O . CYS A 1 232 ? 5.574 -10.920 -10.510 1.00 21.93 217 CYS A O 1
ATOM 1749 N N . LYS A 1 233 ? 7.387 -12.230 -10.189 1.00 21.53 218 LYS A N 1
ATOM 1750 C CA . LYS A 1 233 ? 7.861 -12.139 -11.562 1.00 22.21 218 LYS A CA 1
ATOM 1751 C C . LYS A 1 233 ? 7.606 -13.406 -12.378 1.00 23.54 218 LYS A C 1
ATOM 1752 O O . LYS A 1 233 ? 8.303 -13.660 -13.348 1.00 22.99 218 LYS A O 1
ATOM 1758 N N . SER A 1 234 ? 6.594 -14.186 -11.993 1.00 25.18 219 SER A N 1
ATOM 1759 C CA . SER A 1 234 ? 6.193 -15.379 -12.751 1.00 26.96 219 SER A CA 1
ATOM 1760 C C . SER A 1 234 ? 5.991 -15.069 -14.218 1.00 27.58 219 SER A C 1
ATOM 1761 O O . SER A 1 234 ? 6.501 -15.796 -15.077 1.00 26.52 219 SER A O 1
ATOM 1764 N N . PHE A 1 235 ? 5.238 -13.999 -14.507 1.00 28.38 220 PHE A N 1
ATOM 1765 C CA . PHE A 1 235 ? 5.040 -13.577 -15.900 1.00 29.26 220 PHE A CA 1
ATOM 1766 C C . PHE A 1 235 ? 6.369 -13.531 -16.663 1.00 28.93 220 PHE A C 1
ATOM 1767 O O . PHE A 1 235 ? 6.448 -14.019 -17.801 1.00 28.99 220 PHE A O 1
ATOM 1775 N N . VAL A 1 236 ? 7.412 -12.985 -16.021 1.00 28.01 221 VAL A N 1
ATOM 1776 C CA . VAL A 1 236 ? 8.715 -12.842 -16.662 1.00 27.87 221 VAL A CA 1
ATOM 1777 C C . VAL A 1 236 ? 9.320 -14.193 -17.012 1.00 27.19 221 VAL A C 1
ATOM 1778 O O . VAL A 1 236 ? 9.764 -14.415 -18.156 1.00 27.01 221 VAL A O 1
ATOM 1782 N N . PHE A 1 237 ? 9.319 -15.091 -16.028 1.00 26.15 222 PHE A N 1
ATOM 1783 C CA . PHE A 1 237 ? 9.849 -16.423 -16.208 1.00 25.88 222 PHE A CA 1
ATOM 1784 C C . PHE A 1 237 ? 9.085 -17.185 -17.274 1.00 26.72 222 PHE A C 1
ATOM 1785 O O . PHE A 1 237 ? 9.707 -17.858 -18.113 1.00 27.06 222 PHE A O 1
ATOM 1793 N N . ASN A 1 238 ? 7.754 -17.088 -17.256 1.00 26.55 223 ASN A N 1
ATOM 1794 C CA . ASN A 1 238 ? 6.956 -17.757 -18.280 1.00 27.88 223 ASN A CA 1
ATOM 1795 C C . ASN A 1 238 ? 7.333 -17.302 -19.689 1.00 27.87 223 ASN A C 1
ATOM 1796 O O . ASN A 1 238 ? 7.449 -18.118 -20.609 1.00 28.41 223 ASN A O 1
ATOM 1801 N N . ARG A 1 239 ? 7.551 -15.998 -19.833 1.00 27.83 224 ARG A N 1
ATOM 1802 C CA . ARG A 1 239 ? 7.871 -15.395 -21.119 1.00 28.01 224 ARG A CA 1
ATOM 1803 C C . ARG A 1 239 ? 9.232 -15.842 -21.641 1.00 27.85 224 ARG A C 1
ATOM 1804 O O . ARG A 1 239 ? 9.371 -16.196 -22.812 1.00 28.31 224 ARG A O 1
ATOM 1812 N N . LEU A 1 240 ? 10.225 -15.822 -20.760 1.00 28.13 225 LEU A N 1
ATOM 1813 C CA . LEU A 1 240 ? 11.552 -16.345 -21.053 1.00 28.41 225 LEU A CA 1
ATOM 1814 C C . LEU A 1 240 ? 11.509 -17.840 -21.409 1.00 29.30 225 LEU A C 1
ATOM 1815 O O . LEU A 1 240 ? 12.089 -18.272 -22.426 1.00 28.29 225 LEU A O 1
ATOM 1820 N N . LEU A 1 241 ? 10.810 -18.607 -20.572 1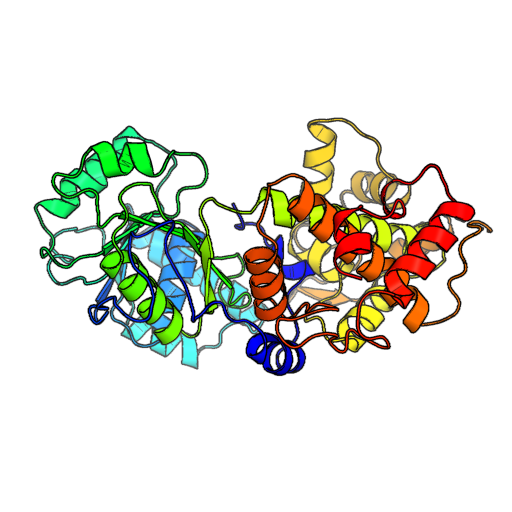.00 30.09 226 LEU A N 1
ATOM 1821 C CA . LEU A 1 241 ? 10.658 -20.053 -20.746 1.00 32.34 226 LEU A CA 1
ATOM 1822 C C . LEU A 1 241 ? 10.123 -20.388 -22.140 1.00 32.76 226 LEU A C 1
ATOM 1823 O O . LEU A 1 241 ? 10.699 -21.213 -22.851 1.00 33.72 226 LEU A O 1
ATOM 1828 N N . HIS A 1 242 ? 9.017 -19.758 -22.520 1.00 33.34 227 HIS A N 1
ATOM 1829 C CA . HIS A 1 242 ? 8.369 -20.073 -23.810 1.00 33.94 227 HIS A CA 1
ATOM 1830 C C . HIS A 1 242 ? 9.201 -19.762 -25.038 1.00 32.86 227 HIS A C 1
ATOM 1831 O O . HIS A 1 242 ? 9.125 -20.487 -26.015 1.00 34.04 227 HIS A O 1
ATOM 1838 N N . VAL A 1 243 ? 10.002 -18.702 -24.977 1.00 31.68 228 VAL A N 1
ATOM 1839 C CA . VAL A 1 243 ? 10.917 -18.376 -26.051 1.00 30.34 228 VAL A CA 1
ATOM 1840 C C . VAL A 1 243 ? 12.069 -19.383 -26.084 1.00 30.45 228 VAL A C 1
ATOM 1841 O O . VAL A 1 243 ? 12.394 -19.943 -27.136 1.00 30.17 228 VAL A O 1
ATOM 1845 N N . TYR A 1 244 ? 12.672 -19.630 -24.930 1.00 30.40 229 TYR A N 1
ATOM 1846 C CA . TYR A 1 244 ? 13.753 -20.586 -24.828 1.00 31.47 229 TYR A CA 1
ATOM 1847 C C . TYR A 1 244 ? 13.318 -21.934 -25.368 1.00 32.71 229 TYR A C 1
ATOM 1848 O O . TYR A 1 244 ? 14.046 -22.555 -26.164 1.00 32.54 229 TYR A O 1
ATOM 1857 N N . PHE A 1 245 ? 12.133 -22.379 -24.941 1.00 33.52 230 PHE A N 1
ATOM 1858 C CA . PHE A 1 245 ? 11.702 -23.736 -25.233 1.00 34.69 230 PHE A CA 1
ATOM 1859 C C . PHE A 1 245 ? 11.231 -23.871 -26.687 1.00 35.48 230 PHE A C 1
ATOM 1860 O O . PHE A 1 245 ? 11.463 -24.909 -27.312 1.00 35.78 230 PHE A O 1
ATOM 1868 N N . ASP A 1 246 ? 10.583 -22.838 -27.224 1.00 35.99 231 ASP A N 1
ATOM 1869 C CA . ASP A 1 246 ? 10.189 -22.882 -28.626 1.00 37.14 231 ASP A CA 1
ATOM 1870 C C . ASP A 1 246 ? 11.377 -23.037 -29.557 1.00 36.94 231 ASP A C 1
ATOM 1871 O O . ASP A 1 246 ? 11.343 -23.878 -30.451 1.00 37.89 231 ASP A O 1
ATOM 1876 N N . GLN A 1 247 ? 12.426 -22.246 -29.337 1.00 36.63 232 GLN A N 1
ATOM 1877 C CA . GLN A 1 247 ? 13.691 -22.414 -30.049 1.00 35.89 232 GLN A CA 1
ATOM 1878 C C . GLN A 1 247 ? 14.185 -23.844 -29.946 1.00 36.68 232 GLN A C 1
ATOM 1879 O O . GLN A 1 247 ? 14.570 -24.453 -30.957 1.00 36.77 232 GLN A O 1
ATOM 1885 N N . SER A 1 248 ? 14.165 -24.385 -28.727 1.00 36.52 233 SER A N 1
ATOM 1886 C CA . SER A 1 248 ? 14.627 -25.741 -28.480 1.00 37.48 233 SER A CA 1
ATOM 1887 C C . SER A 1 248 ? 13.872 -26.770 -29.318 1.00 37.72 233 SER A C 1
ATOM 1888 O O . SER A 1 248 ? 14.453 -27.745 -29.790 1.00 37.51 233 SER A O 1
ATOM 1891 N N . GLN A 1 249 ? 12.578 -26.541 -29.487 1.00 38.16 234 GLN A N 1
ATOM 1892 C CA . GLN A 1 249 ? 11.765 -27.409 -30.309 1.00 39.50 234 GLN A CA 1
ATOM 1893 C C . GLN A 1 249 ? 12.126 -27.304 -31.791 1.00 40.25 234 GLN A C 1
ATOM 1894 O O . GLN A 1 249 ? 12.203 -28.331 -32.477 1.00 40.75 234 GLN A O 1
ATOM 1900 N N . LYS A 1 250 ? 12.374 -26.083 -32.276 1.00 40.84 235 LYS A N 1
ATOM 1901 C CA . LYS A 1 250 ? 12.764 -25.877 -33.672 1.00 41.41 235 LYS A CA 1
ATOM 1902 C C . LYS A 1 250 ? 13.980 -26.731 -34.032 1.00 42.85 235 LYS A C 1
ATOM 1903 O O . LYS A 1 250 ? 14.077 -27.224 -35.161 1.00 43.07 235 LYS A O 1
ATOM 1909 N N . LEU A 1 251 ? 14.888 -26.920 -33.072 1.00 43.57 236 LEU A N 1
ATOM 1910 C CA . LEU A 1 251 ? 16.072 -27.732 -33.293 1.00 44.84 236 LEU A CA 1
ATOM 1911 C C . LEU A 1 251 ? 15.710 -29.170 -33.663 1.00 46.15 236 LEU A C 1
ATOM 1912 O O . LEU A 1 251 ? 16.471 -29.853 -34.358 1.00 46.32 236 LEU A O 1
ATOM 1917 N N . MET A 1 252 ? 14.548 -29.619 -33.190 1.00 47.40 237 MET A N 1
ATOM 1918 C CA . MET A 1 252 ? 14.079 -30.970 -33.458 1.00 48.57 237 MET A CA 1
ATOM 1919 C C . MET A 1 252 ? 13.352 -31.073 -34.798 1.00 49.38 237 MET A C 1
ATOM 1920 O O . MET A 1 252 ? 13.712 -31.916 -35.623 1.00 49.99 237 MET A O 1
ATOM 1925 N N . TYR A 1 253 ? 12.347 -30.226 -35.025 1.00 50.19 238 TYR A N 1
ATOM 1926 C CA . TYR A 1 253 ? 11.535 -30.356 -36.235 1.00 50.74 238 TYR A CA 1
ATOM 1927 C C . TYR A 1 253 ? 12.080 -29.691 -37.500 1.00 51.20 238 TYR A C 1
ATOM 1928 O O . TYR A 1 253 ? 11.790 -30.162 -38.596 1.00 51.31 238 TYR A O 1
ATOM 1937 N N . GLU A 1 254 ? 12.849 -28.607 -37.355 1.00 51.19 239 GLU A N 1
ATOM 1938 C CA . GLU A 1 254 ? 13.440 -27.926 -38.510 1.00 51.34 239 GLU A CA 1
ATOM 1939 C C . GLU A 1 254 ? 14.838 -28.440 -38.820 1.00 51.33 239 GLU A C 1
ATOM 1940 O O . GLU A 1 254 ? 15.262 -28.452 -39.989 1.00 52.13 239 GLU A O 1
ATOM 1946 N N . TYR A 1 255 ? 15.554 -28.846 -37.774 1.00 50.52 240 TYR A N 1
ATOM 1947 C CA . TYR A 1 255 ? 16.875 -29.445 -37.912 1.00 49.62 240 TYR A CA 1
ATOM 1948 C C . TYR A 1 255 ? 16.700 -30.865 -37.433 1.00 49.08 240 TYR A C 1
ATOM 1949 O O . TYR A 1 255 ? 15.589 -31.270 -37.095 1.00 49.12 240 TYR A O 1
ATOM 1958 N N . GLY A 1 256 ? 17.756 -31.653 -37.415 1.00 48.21 241 GLY A N 1
ATOM 1959 C CA . GLY A 1 256 ? 17.534 -33.056 -37.107 1.00 47.56 24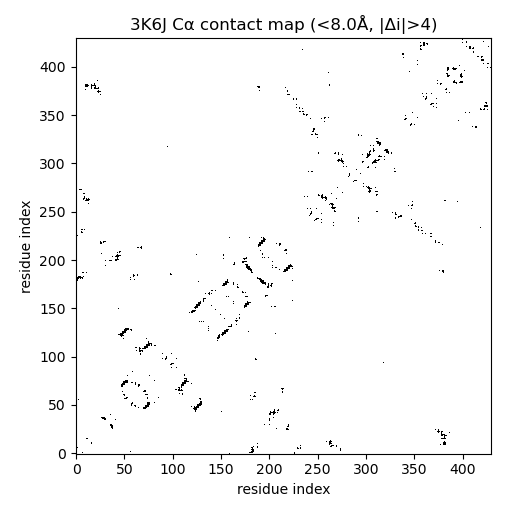1 GLY A CA 1
ATOM 1960 C C . GLY A 1 256 ? 17.894 -33.448 -35.701 1.00 47.05 241 GLY A C 1
ATOM 1961 O O . GLY A 1 256 ? 18.104 -34.622 -35.437 1.00 47.23 241 GLY A O 1
ATOM 1962 N N . TYR A 1 257 ? 17.980 -32.478 -34.793 1.00 46.36 242 TYR A N 1
ATOM 1963 C CA . TYR A 1 257 ? 18.525 -32.762 -33.459 1.00 45.43 242 TYR A CA 1
ATOM 1964 C C . TYR A 1 257 ? 17.574 -33.573 -32.581 1.00 44.63 242 TYR A C 1
ATOM 1965 O O . TYR A 1 257 ? 16.370 -33.352 -32.577 1.00 44.09 242 TYR A O 1
ATOM 1974 N N . LEU A 1 258 ? 18.148 -34.545 -31.878 1.00 44.00 243 LEU A N 1
ATOM 1975 C CA . LEU A 1 258 ? 17.417 -35.397 -30.960 1.00 43.56 243 LEU A CA 1
ATOM 1976 C C . LEU A 1 258 ? 17.567 -34.833 -29.540 1.00 43.22 243 LEU A C 1
ATOM 1977 O O . LEU A 1 258 ? 18.530 -34.108 -29.253 1.00 42.84 243 LEU A O 1
ATOM 1982 N N . PRO A 1 259 ? 16.606 -35.158 -28.651 1.00 42.68 244 PRO A N 1
ATOM 1983 C CA . PRO A 1 259 ? 16.597 -34.603 -27.310 1.00 41.80 244 PRO A CA 1
ATOM 1984 C C . PRO A 1 259 ? 17.927 -34.679 -26.587 1.00 40.97 244 PRO A C 1
ATOM 1985 O O . PRO A 1 259 ? 18.414 -33.651 -26.120 1.00 40.05 244 PRO A O 1
ATOM 1989 N N . HIS A 1 260 ? 18.517 -35.870 -26.503 1.00 40.59 245 HIS A N 1
ATOM 1990 C CA . HIS A 1 260 ? 19.778 -36.028 -25.764 1.00 39.96 245 HIS A CA 1
ATOM 1991 C C . HIS A 1 260 ? 20.911 -35.193 -26.363 1.00 39.10 245 HIS A C 1
ATOM 1992 O O . HIS A 1 260 ? 21.850 -34.871 -25.660 1.00 38.98 245 HIS A O 1
ATOM 1999 N N . GLN A 1 261 ? 20.810 -34.834 -27.646 1.00 38.63 246 GLN A N 1
ATOM 2000 C CA . GLN A 1 261 ? 21.841 -34.012 -28.309 1.00 38.33 246 GLN A CA 1
ATOM 2001 C C . GLN A 1 261 ? 21.748 -32.540 -27.900 1.00 37.45 246 GLN A C 1
ATOM 2002 O O . GLN A 1 261 ? 22.747 -31.923 -27.507 1.00 37.26 246 GLN A O 1
ATOM 2008 N N . ILE A 1 262 ? 20.540 -32.001 -27.987 1.00 36.44 247 ILE A N 1
ATOM 2009 C CA . ILE A 1 262 ? 20.225 -30.675 -27.463 1.00 35.42 247 ILE A CA 1
ATOM 2010 C C . ILE A 1 262 ? 20.567 -30.556 -25.968 1.00 34.95 247 ILE A C 1
ATOM 2011 O O . ILE A 1 262 ? 21.301 -29.649 -25.562 1.00 35.08 247 ILE A O 1
ATOM 2016 N N . ASP A 1 263 ? 20.060 -31.482 -25.165 1.00 33.77 248 ASP A N 1
ATOM 2017 C CA . ASP A 1 263 ? 20.272 -31.436 -23.734 1.00 33.01 248 ASP A CA 1
ATOM 2018 C C . ASP A 1 263 ? 21.763 -31.508 -23.397 1.00 33.08 248 ASP A C 1
ATOM 2019 O O . ASP A 1 263 ? 22.227 -30.885 -22.430 1.00 33.02 248 ASP A O 1
ATOM 2024 N N . LYS A 1 264 ? 22.518 -32.232 -24.219 1.00 32.49 249 LYS A N 1
ATOM 2025 C CA . LYS A 1 264 ? 23.935 -32.413 -23.968 1.00 31.99 249 LYS A CA 1
ATOM 2026 C C . LYS A 1 264 ? 24.678 -31.129 -24.245 1.00 31.21 249 LYS A C 1
ATOM 2027 O O . LYS A 1 264 ? 25.602 -30.788 -23.532 1.00 30.64 249 LYS A O 1
ATOM 2033 N N . ILE A 1 265 ? 24.237 -30.406 -25.267 1.00 30.93 250 ILE A N 1
ATOM 2034 C CA . ILE A 1 265 ? 24.843 -29.145 -25.630 1.00 30.70 250 ILE A CA 1
ATOM 2035 C C . ILE A 1 265 ? 24.584 -28.093 -24.535 1.00 30.91 250 ILE A C 1
ATOM 2036 O O . ILE A 1 265 ? 25.492 -27.358 -24.125 1.00 31.10 250 ILE A O 1
ATOM 2041 N N . ILE A 1 266 ? 23.347 -28.061 -24.050 1.00 30.81 251 ILE A N 1
ATOM 2042 C CA . ILE A 1 266 ? 22.936 -27.222 -22.928 1.00 30.23 251 ILE A CA 1
ATOM 2043 C C . ILE A 1 266 ? 23.705 -27.525 -21.634 1.00 30.14 251 ILE A C 1
ATOM 2044 O O . ILE A 1 266 ? 24.182 -26.601 -20.960 1.00 30.33 251 ILE A O 1
ATOM 2049 N N . THR A 1 267 ? 23.847 -28.801 -21.286 1.00 29.89 252 THR A N 1
ATOM 2050 C CA . THR A 1 267 ? 24.546 -29.142 -20.043 1.00 29.75 252 THR A CA 1
ATOM 2051 C C . THR A 1 267 ? 26.046 -28.928 -20.195 1.00 30.27 252 THR A C 1
ATOM 2052 O O . THR A 1 267 ? 26.726 -28.608 -19.222 1.00 29.89 252 THR A O 1
ATOM 2056 N N . ASN A 1 268 ? 26.553 -29.099 -21.418 1.00 30.16 253 ASN A N 1
ATOM 2057 C CA . ASN A 1 268 ? 27.948 -28.750 -21.710 1.00 31.02 253 ASN A CA 1
ATOM 2058 C C . ASN A 1 268 ? 28.195 -27.253 -21.523 1.00 30.11 253 ASN A C 1
ATOM 2059 O O . ASN A 1 268 ? 29.229 -26.863 -21.018 1.00 30.19 253 ASN A O 1
ATOM 2064 N N . PHE A 1 269 ? 27.247 -26.426 -21.948 1.00 29.57 254 PHE A N 1
ATOM 2065 C CA . PHE A 1 269 ? 27.311 -24.983 -21.703 1.00 28.90 254 PHE A CA 1
ATOM 2066 C C . PHE A 1 269 ? 27.380 -24.696 -20.189 1.00 28.53 254 PHE A C 1
ATOM 2067 O O . PHE A 1 269 ? 28.056 -23.765 -19.751 1.00 28.52 254 PHE A O 1
ATOM 2075 N N . GLY A 1 270 ? 26.710 -25.529 -19.397 1.00 28.13 255 GLY A N 1
ATOM 2076 C CA . GLY A 1 270 ? 26.737 -25.410 -17.943 1.00 27.07 255 GLY A CA 1
ATOM 2077 C C . GLY A 1 270 ? 25.404 -25.360 -17.228 1.00 27.27 255 GLY A C 1
ATOM 2078 O O . GLY A 1 270 ? 25.377 -25.135 -15.997 1.00 28.24 255 GLY A O 1
ATOM 2079 N N . PHE A 1 271 ? 24.297 -25.539 -17.951 1.00 26.01 256 PHE A N 1
ATOM 2080 C CA . PHE A 1 271 ? 23.001 -25.693 -17.290 1.00 26.97 256 PHE A CA 1
ATOM 2081 C C . PHE A 1 271 ? 22.889 -27.035 -16.595 1.00 26.96 256 PHE A C 1
ATOM 2082 O O . PHE A 1 271 ? 23.508 -28.021 -17.035 1.00 26.63 256 PHE A O 1
ATOM 2090 N N . LEU A 1 272 ? 22.119 -27.077 -15.503 1.00 26.84 257 LEU A N 1
ATOM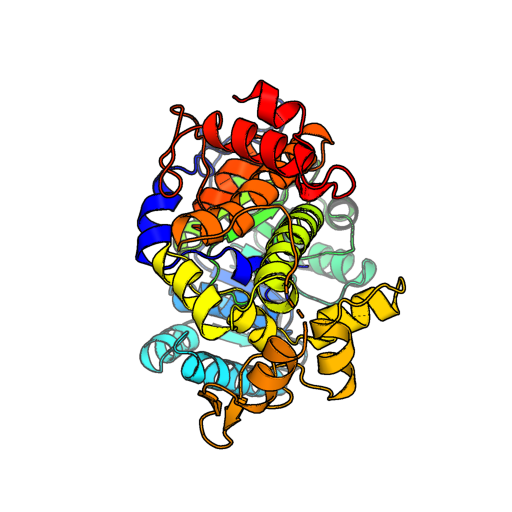 2091 C CA . LEU A 1 272 ? 21.947 -28.315 -14.749 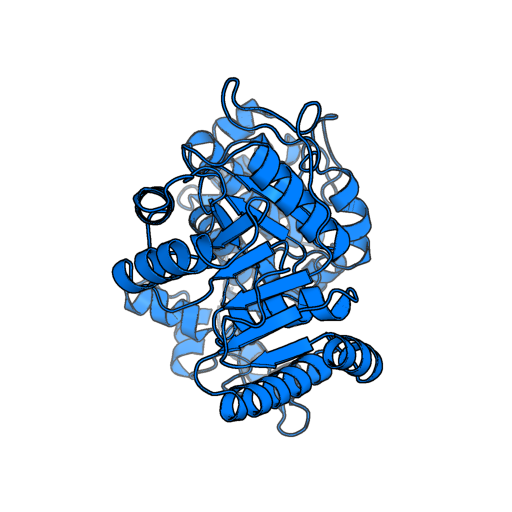1.00 27.25 257 LEU A CA 1
ATOM 2092 C C . LEU A 1 272 ? 21.302 -29.391 -15.628 1.00 27.82 257 LEU A C 1
ATOM 2093 O O . LEU A 1 272 ? 21.737 -30.540 -15.614 1.00 28.77 257 LEU A O 1
ATOM 2098 N N . MET A 1 273 ? 20.258 -29.017 -16.365 1.00 27.56 258 MET A N 1
ATOM 2099 C CA . MET A 1 273 ? 19.520 -29.953 -17.209 1.00 27.97 258 MET A CA 1
ATOM 2100 C C . MET A 1 273 ? 19.125 -29.279 -18.516 1.00 27.71 258 MET A C 1
ATOM 2101 O O . MET A 1 273 ? 18.877 -28.069 -18.551 1.00 27.14 258 MET A O 1
ATOM 2106 N N . GLY A 1 274 ? 19.062 -30.066 -19.587 1.00 27.03 259 GLY A N 1
ATOM 2107 C CA . GLY A 1 274 ? 18.574 -29.572 -20.861 1.00 26.58 259 GLY A CA 1
ATOM 2108 C C . GLY A 1 274 ? 17.065 -29.425 -20.900 1.00 27.00 259 GLY A C 1
ATOM 2109 O O . GLY A 1 274 ? 16.331 -30.017 -20.084 1.00 27.23 259 GLY A O 1
ATOM 2110 N N . PRO A 1 275 ? 16.573 -28.667 -21.876 1.00 26.85 260 PRO A N 1
ATOM 2111 C CA . PRO A 1 275 ? 15.146 -28.416 -21.918 1.00 27.35 260 PRO A CA 1
ATOM 2112 C C . PRO A 1 275 ? 14.275 -29.692 -22.025 1.00 28.09 260 PRO A C 1
ATOM 2113 O O . PRO A 1 275 ? 13.262 -29.771 -21.330 1.00 27.56 260 PRO A O 1
ATOM 2117 N N . MET A 1 276 ? 14.654 -30.677 -22.859 1.00 29.05 261 MET A N 1
ATOM 2118 C CA . MET A 1 276 ? 13.773 -31.860 -23.056 1.00 30.42 261 MET A CA 1
ATOM 2119 C C . MET A 1 276 ? 13.698 -32.674 -21.787 1.00 29.92 261 MET A C 1
ATOM 2120 O O . MET A 1 276 ? 12.624 -33.128 -21.407 1.00 30.45 261 MET A O 1
ATOM 2125 N N . THR A 1 277 ? 14.847 -32.843 -21.140 1.00 30.08 262 THR A N 1
ATOM 2126 C CA . THR A 1 277 ? 14.923 -33.416 -19.802 1.00 29.80 262 THR A CA 1
ATOM 2127 C C . THR A 1 277 ? 14.003 -32.677 -18.832 1.00 29.46 262 THR A C 1
ATOM 2128 O O . THR A 1 277 ? 13.210 -33.311 -18.153 1.00 29.87 262 THR A O 1
ATOM 2132 N N . VAL A 1 278 ? 14.080 -31.347 -18.789 1.00 29.00 263 VAL A N 1
ATOM 2133 C CA . VAL A 1 278 ? 13.230 -30.585 -17.868 1.00 28.12 263 VAL A CA 1
ATOM 2134 C C . VAL A 1 278 ? 11.751 -30.732 -18.212 1.00 28.90 263 VAL A C 1
ATOM 2135 O O . VAL A 1 278 ? 10.905 -30.833 -17.293 1.00 28.18 263 VAL A O 1
ATOM 2139 N N . ALA A 1 279 ? 11.423 -30.725 -19.506 1.00 28.93 264 ALA A N 1
ATOM 2140 C CA . ALA A 1 279 ? 10.005 -30.805 -19.891 1.00 30.25 264 ALA A CA 1
ATOM 2141 C C . ALA A 1 279 ? 9.398 -32.109 -19.382 1.00 30.97 264 ALA A C 1
ATOM 2142 O O . ALA A 1 279 ? 8.292 -32.099 -18.863 1.00 31.87 264 ALA A O 1
ATOM 2144 N N . ASP A 1 280 ? 10.137 -33.217 -19.513 1.00 32.29 265 ASP A N 1
ATOM 2145 C CA . ASP A 1 280 ? 9.694 -34.527 -19.019 1.00 33.69 265 ASP A CA 1
ATOM 2146 C C . ASP A 1 280 ? 9.481 -34.540 -17.500 1.00 34.78 265 ASP A C 1
ATOM 2147 O O . ASP A 1 280 ? 8.479 -35.082 -17.013 1.00 34.53 265 ASP A O 1
ATOM 2152 N N . MET A 1 281 ? 10.443 -33.977 -16.760 1.00 35.85 266 MET A N 1
ATOM 2153 C CA . MET A 1 281 ? 10.313 -33.777 -15.312 1.00 37.39 266 MET A CA 1
ATOM 2154 C C . MET A 1 281 ? 8.988 -33.122 -14.951 1.00 37.11 266 MET A C 1
ATOM 2155 O O . MET A 1 281 ? 8.273 -33.622 -14.093 1.00 36.66 266 MET A O 1
ATOM 2160 N N . ASN A 1 282 ? 8.687 -32.002 -15.614 1.00 36.81 267 ASN A N 1
ATOM 2161 C CA . ASN A 1 282 ? 7.570 -31.135 -15.244 1.00 37.51 267 ASN A CA 1
ATOM 2162 C C . ASN A 1 282 ? 6.236 -31.626 -15.744 1.00 37.82 267 ASN A C 1
ATOM 2163 O O . ASN A 1 282 ? 5.212 -31.236 -15.225 1.00 37.89 267 ASN A O 1
ATOM 2168 N N . GLY A 1 283 ? 6.254 -32.471 -16.763 1.00 38.82 268 GLY A N 1
ATOM 2169 C CA . GLY A 1 283 ? 5.019 -32.965 -17.344 1.00 39.98 268 GLY A CA 1
ATOM 2170 C C . GLY A 1 283 ? 4.667 -32.160 -18.578 1.00 40.91 268 GLY A C 1
ATOM 2171 O O . GLY A 1 283 ? 4.217 -31.030 -18.478 1.00 40.53 268 GLY A O 1
ATOM 2172 N N . PHE A 1 284 ? 4.869 -32.761 -19.742 1.00 42.54 269 PHE A N 1
ATOM 2173 C CA . PHE A 1 284 ? 4.655 -32.101 -21.021 1.00 45.07 269 PHE A CA 1
ATOM 2174 C C . PHE A 1 284 ? 3.161 -31.861 -21.328 1.00 46.60 269 PHE A C 1
ATOM 2175 O O . PHE A 1 284 ? 2.824 -31.151 -22.278 1.00 46.78 269 PHE A O 1
ATOM 2183 N N . ASP A 1 285 ? 2.283 -32.450 -20.513 1.00 48.24 270 ASP A N 1
ATOM 2184 C CA . ASP A 1 285 ? 0.845 -32.159 -20.540 1.00 50.32 270 ASP A CA 1
ATOM 2185 C C . ASP A 1 285 ? 0.532 -30.704 -20.149 1.00 51.92 270 ASP A C 1
ATOM 2186 O O . ASP A 1 285 ? -0.454 -30.127 -20.633 1.00 52.04 270 ASP A O 1
ATOM 2191 N N . VAL A 1 286 ? 1.370 -30.128 -19.277 1.00 53.67 271 VAL A N 1
ATOM 2192 C CA . VAL A 1 286 ? 1.249 -28.723 -18.852 1.00 55.25 271 VAL A CA 1
ATOM 2193 C C . VAL A 1 286 ? 1.209 -27.795 -20.082 1.00 56.52 271 VAL A C 1
ATOM 2194 O O . VAL A 1 286 ? 0.376 -26.892 -20.170 1.00 56.30 271 VAL A O 1
ATOM 2198 N N . MET A 1 287 ? 2.101 -28.055 -21.035 1.00 58.42 272 MET A N 1
ATOM 2199 C CA . MET A 1 287 ? 2.175 -27.309 -22.286 1.00 60.31 272 MET A CA 1
ATOM 2200 C C . MET A 1 287 ? 0.933 -27.515 -23.148 1.00 61.57 272 MET A C 1
ATOM 2201 O O . MET A 1 287 ? 0.492 -26.580 -23.829 1.00 62.24 272 MET A O 1
ATOM 2206 N N . GLU A 1 288 ? 0.385 -28.737 -23.125 1.00 62.79 273 GLU A N 1
ATOM 2207 C CA . GLU A 1 288 ? -0.832 -29.082 -23.875 1.00 64.06 273 GLU A CA 1
ATOM 2208 C C . GLU A 1 288 ? -2.054 -28.428 -23.254 1.00 65.01 273 GLU A C 1
ATOM 2209 O O . GLU A 1 288 ? -2.895 -27.894 -23.962 1.00 64.99 273 GLU A O 1
ATOM 2215 N N . LYS A 1 289 ? -2.139 -28.481 -21.926 1.00 66.53 274 LYS A N 1
ATOM 2216 C CA . LYS A 1 289 ? -3.217 -27.830 -21.186 1.00 68.07 274 LYS A CA 1
ATOM 2217 C C . LYS A 1 289 ? -3.238 -26.314 -21.427 1.00 69.02 274 LYS A C 1
ATOM 2218 O O . LYS A 1 289 ? -4.315 -25.704 -21.417 1.00 69.26 274 LYS A O 1
ATOM 2224 N N . LEU A 1 290 ? -2.058 -25.725 -21.659 1.00 70.09 275 LEU A N 1
ATOM 2225 C CA . LEU A 1 290 ? -1.929 -24.297 -22.001 1.00 71.26 275 LEU A CA 1
ATOM 2226 C C . LEU A 1 290 ? -2.640 -23.931 -23.317 1.00 71.96 275 LEU A C 1
ATOM 2227 O O . LEU A 1 290 ? -3.427 -22.981 -23.359 1.00 71.99 275 LEU A O 1
ATOM 2232 N N . LYS A 1 291 ? -2.352 -24.686 -24.379 1.00 73.00 276 LYS A N 1
ATOM 2233 C CA . LYS A 1 291 ? -2.998 -24.495 -25.685 1.00 74.02 276 LYS A CA 1
ATOM 2234 C C . LYS A 1 291 ? -4.446 -25.008 -25.706 1.00 74.87 276 LYS A C 1
ATOM 2235 O O . LYS A 1 291 ? -5.239 -24.619 -26.562 1.00 74.94 276 LYS A O 1
ATOM 2241 N N . LYS A 1 292 ? -4.778 -25.879 -24.753 1.00 75.95 277 LYS A N 1
ATOM 2242 C CA . LYS A 1 292 ? -6.164 -26.288 -24.507 1.00 77.02 277 LYS A CA 1
ATOM 2243 C C . LYS A 1 292 ? -6.974 -25.117 -23.932 1.00 77.71 277 LYS A C 1
ATOM 2244 O O . LYS A 1 292 ? -8.198 -25.096 -24.052 1.00 77.96 277 LYS A O 1
ATOM 2250 N N . GLU A 1 293 ? -6.287 -24.148 -23.321 1.00 78.53 278 GLU A N 1
ATOM 2251 C CA . GLU A 1 293 ? -6.925 -22.912 -22.846 1.00 79.29 278 GLU A CA 1
ATOM 2252 C C . GLU A 1 293 ? -7.029 -21.818 -23.927 1.00 79.64 278 GLU A C 1
ATOM 2253 O O . GLU A 1 293 ? -8.063 -21.162 -24.026 1.00 79.88 278 GLU A O 1
ATOM 2259 N N . ASN A 1 294 ? -5.972 -21.620 -24.720 1.00 80.09 279 ASN A N 1
ATOM 2260 C CA . ASN A 1 294 ? -6.019 -20.695 -25.881 1.00 80.50 279 ASN A CA 1
ATOM 2261 C C . ASN A 1 294 ? -5.498 -21.308 -27.194 1.00 80.74 279 ASN A C 1
ATOM 2262 O O . ASN A 1 294 ? -4.468 -20.886 -27.746 1.00 80.72 279 ASN A O 1
ATOM 2267 N N . GLY A 1 295 ? -6.237 -22.298 -27.689 1.00 80.87 280 GLY A N 1
ATOM 2268 C CA . GLY A 1 295 ? -5.821 -23.071 -28.852 1.00 81.19 280 GLY A CA 1
ATOM 2269 C C . GLY A 1 295 ? -5.668 -22.290 -30.145 1.00 81.39 280 GLY A C 1
ATOM 2270 O O . GLY A 1 295 ? -6.511 -21.451 -30.468 1.00 81.77 280 GLY A O 1
ATOM 2271 N N . LEU A 1 296 ? -4.586 -22.538 -30.886 1.00 81.33 281 LEU A N 1
ATOM 2272 C CA . LEU A 1 296 ? -3.474 -23.387 -30.443 1.00 81.02 281 LEU A CA 1
ATOM 2273 C C . LEU A 1 296 ? -2.176 -22.566 -30.647 1.00 80.77 281 LEU A C 1
ATOM 2274 O O . LEU A 1 296 ? -1.962 -21.642 -29.859 1.00 80.84 281 LEU A O 1
ATOM 2279 N N . GLU A 1 297 ? -1.308 -22.826 -31.641 1.00 80.35 282 GLU A N 1
ATOM 2280 C CA . GLU A 1 297 ? -1.292 -23.968 -32.570 1.00 79.90 282 GLU A CA 1
ATOM 2281 C C . GLU A 1 297 ? -0.126 -24.894 -32.191 1.00 79.28 282 GLU A C 1
ATOM 2282 O O . GLU A 1 297 ? 0.979 -24.403 -31.951 1.00 79.46 282 GLU A O 1
ATOM 2288 N N . PRO A 1 298 ? -0.350 -26.230 -32.154 1.00 78.54 283 PRO A N 1
ATOM 2289 C CA . PRO A 1 298 ? 0.721 -27.153 -31.762 1.00 77.84 283 PRO A CA 1
ATOM 2290 C C . PRO A 1 298 ? 1.698 -27.464 -32.906 1.00 77.16 283 PRO A C 1
ATOM 2291 O O . PRO A 1 298 ? 1.262 -27.785 -34.016 1.00 77.24 283 PRO A O 1
ATOM 2295 N N . ASN A 1 299 ? 3.003 -27.374 -32.635 1.00 76.19 284 ASN A N 1
ATOM 2296 C CA . ASN A 1 299 ? 4.020 -27.704 -33.639 1.00 75.14 284 ASN A CA 1
ATOM 2297 C C . ASN A 1 299 ? 4.088 -29.213 -33.889 1.00 74.56 284 ASN A C 1
ATOM 2298 O O . ASN A 1 299 ? 3.681 -29.998 -33.027 1.00 74.54 284 ASN A O 1
ATOM 2303 N N . PRO A 1 300 ? 4.596 -29.624 -35.070 1.00 73.82 285 PRO A N 1
ATOM 2304 C CA . PRO A 1 300 ? 4.641 -31.037 -35.471 1.00 73.30 285 PRO A CA 1
ATOM 2305 C C . PRO A 1 300 ? 5.055 -32.028 -34.370 1.00 72.79 285 PRO A C 1
ATOM 2306 O O . PRO A 1 300 ? 4.501 -33.127 -34.293 1.00 72.75 285 PRO A O 1
ATOM 2310 N N . ILE A 1 301 ? 6.012 -31.640 -33.530 1.00 72.06 286 ILE A N 1
ATOM 2311 C CA . ILE A 1 301 ? 6.530 -32.519 -32.483 1.00 71.18 286 ILE A CA 1
ATOM 2312 C C . ILE A 1 301 ? 5.558 -32.603 -31.303 1.00 70.53 286 ILE A C 1
ATOM 2313 O O . ILE A 1 301 ? 5.361 -33.674 -30.743 1.00 70.38 286 ILE A O 1
ATOM 2318 N N . GLU A 1 302 ? 4.955 -31.470 -30.945 1.00 69.88 287 GLU A N 1
ATOM 2319 C CA . GLU A 1 302 ? 3.932 -31.400 -29.902 1.00 69.37 287 GLU A CA 1
ATOM 2320 C C . GLU A 1 302 ? 2.656 -32.128 -30.314 1.00 69.13 287 GLU A C 1
ATOM 2321 O O . GLU A 1 302 ? 2.095 -32.919 -29.538 1.00 69.04 287 GLU A O 1
ATOM 2327 N N . LYS A 1 303 ? 2.209 -31.824 -31.538 1.00 68.92 288 LYS A N 1
ATOM 2328 C CA . LYS A 1 303 ? 1.021 -32.406 -32.176 1.00 68.46 288 LYS A CA 1
ATOM 2329 C C . LYS A 1 303 ? 1.008 -33.919 -31.980 1.00 67.85 288 LYS A C 1
ATOM 2330 O O . LYS A 1 303 ? 0.072 -34.469 -31.387 1.00 67.61 288 LYS A O 1
ATOM 2336 N N . GLU A 1 304 ? 2.071 -34.567 -32.463 1.00 66.95 289 GLU A N 1
ATOM 2337 C CA . GLU A 1 304 ? 2.214 -36.015 -32.428 1.00 66.46 289 GLU A CA 1
ATOM 2338 C C . GLU A 1 304 ? 2.440 -36.558 -31.012 1.00 65.65 289 GLU A C 1
ATOM 2339 O O . GLU A 1 304 ? 1.809 -37.544 -30.622 1.00 65.73 289 GLU A O 1
ATOM 2345 N N . MET A 1 305 ? 3.318 -35.913 -30.244 1.00 64.65 290 MET A N 1
ATOM 2346 C CA . MET A 1 305 ? 3.610 -36.357 -28.876 1.00 63.73 290 MET A CA 1
ATOM 2347 C C . MET A 1 305 ? 2.406 -36.331 -27.942 1.00 63.15 290 MET A C 1
ATOM 2348 O O . MET A 1 305 ? 2.259 -37.222 -27.103 1.00 62.73 290 MET A O 1
ATOM 2353 N N . TRP A 1 306 ? 1.566 -35.305 -28.065 1.00 62.65 291 TRP A N 1
ATOM 2354 C CA . TRP A 1 306 ? 0.386 -35.208 -27.203 1.00 62.50 291 TRP A CA 1
ATOM 2355 C C . TRP A 1 306 ? -0.665 -36.257 -27.559 1.00 62.58 291 TRP A C 1
ATOM 2356 O O . TRP A 1 306 ? -1.314 -36.808 -26.664 1.00 62.89 291 TRP A O 1
ATOM 2367 N N . ARG A 1 307 ? -0.821 -36.536 -28.854 1.00 62.42 292 ARG A N 1
ATOM 2368 C CA . ARG A 1 307 ? -1.616 -37.680 -29.313 1.00 62.34 292 ARG A CA 1
ATOM 2369 C C . ARG A 1 307 ? -1.227 -38.958 -28.560 1.00 61.94 292 ARG A C 1
ATOM 2370 O O . ARG A 1 307 ? -2.090 -39.604 -27.954 1.00 62.35 292 ARG A O 1
ATOM 2378 N N . LEU A 1 308 ? 0.069 -39.295 -28.570 1.00 61.04 293 LEU A N 1
ATOM 2379 C CA . LEU A 1 308 ? 0.574 -40.523 -27.933 1.00 60.12 293 LEU A CA 1
ATOM 2380 C C . LEU A 1 308 ? 0.569 -40.456 -26.409 1.00 59.71 293 LEU A C 1
ATOM 2381 O O . LEU A 1 308 ? 0.998 -41.394 -25.725 1.00 59.54 293 LEU A O 1
ATOM 2386 N N . LYS A 1 309 ? 0.062 -39.340 -25.890 1.00 59.20 294 LYS A N 1
ATOM 2387 C CA . LYS A 1 309 ? 0.089 -39.023 -24.459 1.00 58.98 294 LYS A CA 1
ATOM 2388 C C . LYS A 1 309 ? 1.450 -39.356 -23.811 1.00 58.29 294 LYS A C 1
ATOM 2389 O O . LYS A 1 309 ? 1.532 -40.011 -22.761 1.00 58.30 294 LYS A O 1
ATOM 2395 N N . ARG A 1 310 ? 2.509 -38.903 -24.486 1.00 57.48 295 ARG A N 1
ATOM 2396 C CA . ARG A 1 310 ? 3.880 -38.954 -23.983 1.00 56.75 295 ARG A CA 1
ATOM 2397 C C . ARG A 1 310 ? 4.138 -37.633 -23.261 1.00 55.99 295 ARG A C 1
ATOM 2398 O O . ARG A 1 310 ? 4.469 -36.626 -23.889 1.00 55.81 295 ARG A O 1
ATOM 2406 N N . TYR A 1 311 ? 3.966 -37.649 -21.941 1.00 55.20 296 TYR A N 1
ATOM 2407 C CA . TYR A 1 311 ? 3.994 -36.431 -21.128 1.00 54.44 296 TYR A CA 1
ATOM 2408 C C . TYR A 1 311 ? 5.251 -36.311 -20.275 1.00 53.59 296 TYR A C 1
ATOM 2409 O O . TYR A 1 311 ? 5.466 -35.297 -19.608 1.00 53.09 296 TYR A O 1
ATOM 2418 N N . GLY A 1 312 ? 6.074 -37.353 -20.300 1.00 52.82 297 GLY A N 1
ATOM 2419 C CA . GLY A 1 312 ? 7.310 -37.356 -19.549 1.00 51.99 297 GLY A CA 1
ATOM 2420 C C . GLY A 1 312 ? 7.340 -38.481 -18.555 1.00 51.67 297 GLY A C 1
ATOM 2421 O O . GLY A 1 312 ? 6.951 -39.606 -18.860 1.00 51.74 297 GLY A O 1
ATOM 2422 N N . ARG A 1 313 ? 7.797 -38.162 -17.353 1.00 51.14 298 ARG A N 1
ATOM 2423 C CA . ARG A 1 313 ? 8.003 -39.151 -16.321 1.00 50.72 298 ARG A CA 1
ATOM 2424 C C . ARG A 1 313 ? 6.712 -39.773 -15.825 1.00 50.87 298 ARG A C 1
ATOM 2425 O O . ARG A 1 313 ? 6.687 -40.951 -15.479 1.00 50.75 298 ARG A O 1
ATOM 2433 N N . LYS A 1 314 ? 5.648 -38.976 -15.798 1.00 51.17 299 LYS A N 1
ATOM 2434 C CA . LYS A 1 314 ? 4.359 -39.412 -15.269 1.00 51.57 299 LYS A CA 1
ATOM 2435 C C . LYS A 1 314 ? 3.709 -40.470 -16.166 1.00 51.59 299 LYS A C 1
ATOM 2436 O O . LYS A 1 314 ? 2.941 -41.303 -15.682 1.00 51.31 299 LYS A O 1
ATOM 2442 N N . THR A 1 315 ? 4.035 -40.423 -17.460 1.00 51.58 300 THR A N 1
ATOM 2443 C CA . THR A 1 315 ? 3.558 -41.399 -18.439 1.00 51.46 300 THR A CA 1
ATOM 2444 C C . THR A 1 315 ? 4.661 -42.361 -18.843 1.00 52.03 300 THR A C 1
ATOM 2445 O O . THR A 1 315 ? 4.501 -43.123 -19.793 1.00 52.31 300 THR A O 1
ATOM 2449 N N . ASN A 1 316 ? 5.779 -42.314 -18.114 1.00 52.56 301 ASN A N 1
ATOM 2450 C CA . ASN A 1 316 ? 6.965 -43.166 -18.364 1.00 52.73 301 ASN A CA 1
ATOM 2451 C C . ASN A 1 316 ? 7.617 -43.027 -19.754 1.00 52.92 301 ASN A C 1
ATOM 2452 O O . ASN A 1 316 ? 8.616 -43.687 -20.060 1.00 53.48 301 ASN A O 1
ATOM 2457 N N . LYS A 1 317 ? 7.045 -42.161 -20.579 1.00 52.77 302 LYS A N 1
ATOM 2458 C CA . LYS A 1 317 ? 7.583 -41.831 -21.885 1.00 52.51 302 LYS A CA 1
ATOM 2459 C C . LYS A 1 317 ? 7.312 -40.355 -22.120 1.00 51.71 302 LYS A C 1
ATOM 2460 O O . LYS A 1 317 ? 6.276 -39.837 -21.702 1.00 51.68 302 LYS A O 1
ATOM 2466 N N . GLY A 1 318 ? 8.256 -39.682 -22.768 1.00 51.05 303 GLY A N 1
ATOM 2467 C CA . GLY A 1 318 ? 8.147 -38.254 -23.075 1.00 50.25 303 GLY A CA 1
ATOM 2468 C C . GLY A 1 318 ? 9.092 -37.948 -24.216 1.00 49.73 303 GLY A C 1
ATOM 2469 O O . GLY A 1 318 ? 8.935 -38.471 -25.313 1.00 49.79 303 GLY A O 1
ATOM 2470 N N . PHE A 1 319 ? 10.084 -37.107 -23.971 1.00 48.99 304 PHE A N 1
ATOM 2471 C CA . PHE A 1 319 ? 11.148 -36.972 -24.939 1.00 48.20 304 PHE A CA 1
ATOM 2472 C C . PHE A 1 319 ? 12.091 -38.145 -24.768 1.00 48.65 304 PHE A C 1
ATOM 2473 O O . PHE A 1 319 ? 12.773 -38.542 -25.708 1.00 48.08 304 PHE A O 1
ATOM 2481 N N . TYR A 1 320 ? 12.112 -38.693 -23.557 1.00 49.20 305 TYR A N 1
ATOM 2482 C CA . TYR A 1 320 ? 12.903 -39.868 -23.233 1.00 50.31 305 TYR A CA 1
ATOM 2483 C C . TYR A 1 320 ? 11.972 -41.041 -22.919 1.00 51.70 305 TYR A C 1
ATOM 2484 O O . TYR A 1 320 ? 10.762 -40.949 -23.117 1.00 51.44 305 TYR A O 1
ATOM 2493 N N . LYS A 1 321 ? 12.540 -42.144 -22.447 1.00 53.53 306 LYS A N 1
ATOM 2494 C CA . LYS A 1 321 ? 11.739 -43.217 -21.876 1.00 55.71 306 LYS A CA 1
ATOM 2495 C C . LYS A 1 321 ? 12.223 -43.553 -20.471 1.00 57.01 306 LYS A C 1
ATOM 2496 O O . LYS A 1 321 ? 13.417 -43.468 -20.158 1.00 56.82 306 LYS A O 1
ATOM 2502 N N . TYR A 1 322 ? 11.271 -43.922 -19.629 1.00 58.86 307 TYR A N 1
ATOM 2503 C CA . TYR A 1 322 ? 11.530 -44.136 -18.225 1.00 60.68 307 TYR A CA 1
ATOM 2504 C C . TYR A 1 322 ? 11.036 -45.523 -17.838 1.00 62.35 307 TYR A C 1
ATOM 2505 O O . TYR A 1 322 ? 9.830 -45.779 -17.732 1.00 62.77 307 TYR A O 1
ATOM 2514 N N . ASP A 1 323 ? 11.997 -46.423 -17.668 1.00 64.24 308 ASP A N 1
ATOM 2515 C CA . ASP A 1 323 ? 11.730 -47.817 -17.344 1.00 66.09 308 ASP A CA 1
ATOM 2516 C C . ASP A 1 323 ? 11.100 -47.961 -15.945 1.00 67.08 308 ASP A C 1
ATOM 2517 O O . ASP A 1 323 ? 11.302 -47.109 -15.066 1.00 67.12 308 ASP A O 1
ATOM 2522 N N . ASP A 1 324 ? 10.324 -49.034 -15.760 1.00 68.28 309 ASP A N 1
ATOM 2523 C CA . ASP A 1 324 ? 9.723 -49.355 -14.462 1.00 68.90 309 ASP A CA 1
ATOM 2524 C C . ASP A 1 324 ? 10.678 -50.105 -13.539 1.00 69.15 309 ASP A C 1
ATOM 2525 O O . ASP A 1 324 ? 10.952 -51.293 -13.744 1.00 69.60 309 ASP A O 1
ATOM 2530 N N . LYS A 1 325 ? 11.205 -49.377 -12.556 1.00 69.23 310 LYS A N 1
ATOM 2531 C CA . LYS A 1 325 ? 11.948 -49.923 -11.416 1.00 69.43 310 LYS A CA 1
ATOM 2532 C C . LYS A 1 325 ? 12.384 -48.745 -10.537 1.00 69.43 310 LYS A C 1
ATOM 2533 O O . LYS A 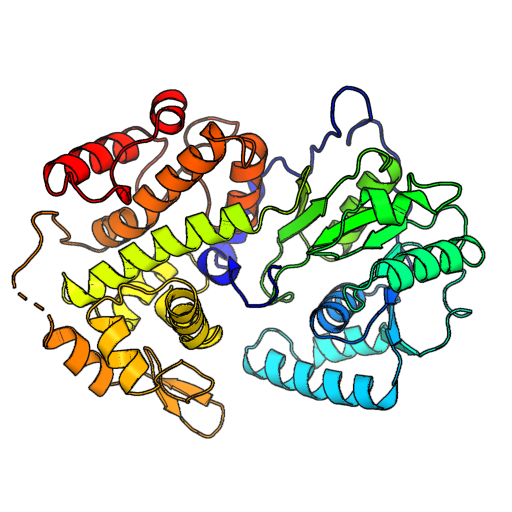1 325 ? 11.627 -48.322 -9.654 1.00 69.59 310 LYS A O 1
ATOM 2539 N N . THR A 1 326 ? 13.579 -48.203 -10.795 1.00 69.17 311 THR A N 1
ATOM 2540 C CA . THR A 1 326 ? 14.001 -46.918 -10.196 1.00 68.52 311 THR A CA 1
ATOM 2541 C C . THR A 1 326 ? 13.680 -45.688 -11.106 1.00 68.23 311 THR A C 1
ATOM 2542 O O . THR A 1 326 ? 14.130 -44.564 -10.826 1.00 68.05 311 THR A O 1
ATOM 2546 N N . GLN A 1 327 ? 12.886 -45.913 -12.167 1.00 67.44 312 GLN A N 1
ATOM 2547 C CA . GLN A 1 327 ? 12.437 -44.864 -13.099 1.00 66.97 312 GLN A CA 1
ATOM 2548 C C . GLN A 1 327 ? 13.613 -44.162 -13.785 1.00 66.59 312 GLN A C 1
ATOM 2549 O O . GLN A 1 327 ? 13.745 -42.934 -13.705 1.00 66.30 312 GLN A O 1
ATOM 2555 N N . ARG A 1 328 ? 14.462 -44.942 -14.455 1.00 66.11 313 ARG A N 1
ATOM 2556 C CA . ARG A 1 328 ? 15.711 -44.411 -15.013 1.00 65.87 313 ARG A CA 1
ATOM 2557 C C . ARG A 1 328 ? 15.594 -43.922 -16.462 1.00 65.32 313 ARG A C 1
ATOM 2558 O O . ARG A 1 328 ? 15.008 -44.591 -17.320 1.00 65.25 313 ARG A O 1
ATOM 2566 N N . LYS A 1 329 ? 16.148 -42.737 -16.703 1.00 64.68 314 LYS A N 1
ATOM 2567 C CA . LYS A 1 329 ? 16.112 -42.081 -18.006 1.00 64.05 314 LYS A CA 1
ATOM 2568 C C . LYS A 1 329 ? 16.892 -42.895 -19.036 1.00 63.56 314 LYS A C 1
ATOM 2569 O O . LYS A 1 329 ? 17.993 -43.372 -18.760 1.00 63.35 314 LYS A O 1
ATOM 2575 N N . GLU A 1 330 ? 16.310 -43.042 -20.221 1.00 63.03 315 GLU A N 1
ATOM 2576 C CA . GLU A 1 330 ? 16.915 -43.808 -21.300 1.00 62.74 315 GLU A CA 1
ATOM 2577 C C . GLU A 1 330 ? 16.407 -43.258 -22.621 1.00 62.03 315 GLU A C 1
ATOM 2578 O O . GLU A 1 330 ? 15.276 -42.783 -22.701 1.00 61.85 315 GLU A O 1
ATOM 2584 N N . ASN A 1 331 ? 17.245 -43.311 -23.649 1.00 61.40 316 ASN A N 1
ATOM 2585 C CA . ASN A 1 331 ? 16.879 -42.794 -24.969 1.00 61.03 316 ASN A CA 1
ATOM 2586 C C . ASN A 1 331 ? 15.760 -43.632 -25.589 1.00 60.91 316 ASN A C 1
ATOM 2587 O O . ASN A 1 331 ? 15.663 -44.835 -25.328 1.00 60.84 316 ASN A O 1
ATOM 2592 N N . ASP A 1 332 ? 14.913 -42.999 -26.397 1.00 60.77 317 ASP A N 1
ATOM 2593 C CA . ASP A 1 332 ? 13.758 -43.682 -26.981 1.00 60.52 317 ASP A CA 1
ATOM 2594 C C . ASP A 1 332 ? 13.767 -43.624 -28.494 1.00 60.64 317 ASP A C 1
ATOM 2595 O O . ASP A 1 332 ? 13.878 -42.554 -29.104 1.00 60.51 317 ASP A O 1
ATOM 2600 N N . THR A 1 333 ? 13.622 -44.796 -29.094 1.00 60.60 318 THR A N 1
ATOM 2601 C CA . THR A 1 333 ? 13.787 -44.932 -30.524 1.00 60.53 318 THR A CA 1
ATOM 2602 C C . THR A 1 333 ? 12.565 -44.414 -31.285 1.00 60.49 318 THR A C 1
ATOM 2603 O O . THR A 1 333 ? 12.692 -43.897 -32.392 1.00 60.48 318 THR A O 1
ATOM 2607 N N . GLU A 1 334 ? 11.389 -44.534 -30.675 1.00 60.62 319 GLU A N 1
ATOM 2608 C CA . GLU A 1 334 ? 10.151 -44.066 -31.292 1.00 61.12 319 GLU A CA 1
ATOM 2609 C C . GLU A 1 334 ? 10.153 -42.544 -31.399 1.00 61.10 319 GLU A C 1
ATOM 2610 O O . GLU A 1 334 ? 9.598 -41.974 -32.348 1.00 60.96 319 GLU A O 1
ATOM 2616 N N . MET A 1 335 ? 10.783 -41.895 -30.419 1.00 61.30 320 MET A N 1
ATOM 2617 C CA . MET A 1 335 ? 10.905 -40.439 -30.407 1.00 61.32 320 MET A CA 1
ATOM 2618 C C . MET A 1 335 ? 11.730 -39.958 -31.601 1.00 61.60 320 MET A C 1
ATOM 2619 O O . MET A 1 335 ? 11.365 -38.979 -32.254 1.00 61.24 320 MET A O 1
ATOM 2624 N N . GLU A 1 336 ? 12.815 -40.673 -31.899 1.00 62.05 321 GLU A N 1
ATOM 2625 C CA . GLU A 1 336 ? 13.653 -40.360 -33.062 1.00 62.80 321 GLU A CA 1
ATOM 2626 C C . GLU A 1 336 ? 12.918 -40.499 -34.409 1.00 63.37 321 GLU A C 1
ATOM 2627 O O . GLU A 1 336 ? 13.185 -39.745 -35.351 1.00 63.64 321 GLU A O 1
ATOM 2633 N N . GLN A 1 337 ? 12.003 -41.464 -34.500 1.00 63.89 322 GLN A N 1
ATOM 2634 C CA . GLN A 1 337 ? 11.213 -41.642 -35.715 1.00 64.22 322 GLN A CA 1
ATOM 2635 C C . GLN A 1 337 ? 10.358 -40.415 -35.966 1.00 64.41 322 GLN A C 1
ATOM 2636 O O . GLN A 1 337 ? 10.311 -39.910 -37.093 1.00 64.63 322 GLN A O 1
ATOM 2642 N N . ILE A 1 338 ? 9.706 -39.924 -34.912 1.00 64.66 323 ILE A N 1
ATOM 2643 C CA . ILE A 1 338 ? 8.947 -38.675 -34.988 1.00 64.90 323 ILE A CA 1
ATOM 2644 C C . ILE A 1 338 ? 9.839 -37.526 -35.478 1.00 65.28 323 ILE A C 1
ATOM 2645 O O . ILE A 1 338 ? 9.419 -36.741 -36.335 1.00 65.17 323 ILE A O 1
ATOM 2650 N N . ILE A 1 339 ? 11.071 -37.465 -34.956 1.00 66.03 324 ILE A N 1
ATOM 2651 C CA . ILE A 1 339 ? 12.043 -36.400 -35.286 1.00 66.92 324 ILE A CA 1
ATOM 2652 C C . ILE A 1 339 ? 12.540 -36.506 -36.742 1.00 67.75 324 ILE A C 1
ATOM 2653 O O . ILE A 1 339 ? 12.499 -35.518 -37.499 1.00 67.69 324 ILE A O 1
ATOM 2658 N N . ARG A 1 340 ? 13.003 -37.698 -37.130 1.00 68.88 325 ARG A N 1
ATOM 2659 C CA . ARG A 1 340 ? 13.447 -37.944 -38.511 1.00 69.81 325 ARG A CA 1
ATOM 2660 C C . ARG A 1 340 ? 12.355 -37.616 -39.535 1.00 70.33 325 ARG A C 1
ATOM 2661 O O . ARG A 1 340 ? 12.619 -36.933 -40.533 1.00 70.66 325 ARG A O 1
ATOM 2669 N N . ARG A 1 341 ? 11.129 -38.064 -39.255 1.00 70.90 326 ARG A N 1
ATOM 2670 C CA . ARG A 1 341 ? 9.986 -37.900 -40.163 1.00 71.46 326 ARG A CA 1
ATOM 2671 C C . ARG A 1 341 ? 9.594 -36.444 -40.477 1.00 71.53 326 ARG A C 1
ATOM 2672 O O . ARG A 1 341 ? 8.945 -36.192 -41.494 1.00 71.72 326 ARG A O 1
ATOM 2680 N N . VAL A 1 342 ? 9.972 -35.496 -39.616 1.00 71.71 327 VAL A N 1
ATOM 2681 C CA . VAL A 1 342 ? 9.694 -34.073 -39.870 1.00 71.39 327 VAL A CA 1
ATOM 2682 C C . VAL A 1 342 ? 10.978 -33.265 -40.081 1.00 71.34 327 VAL A C 1
ATOM 2683 O O . VAL A 1 342 ? 12.086 -33.808 -40.049 1.00 71.45 327 VAL A O 1
ATOM 2687 N N . ALA A 1 346 ? 14.228 -31.213 -45.923 1.00 64.26 331 ALA A N 1
ATOM 2688 C CA . ALA A 1 346 ? 15.238 -30.149 -45.817 1.00 64.53 331 ALA A CA 1
ATOM 2689 C C . ALA A 1 346 ? 14.854 -29.100 -44.746 1.00 64.30 331 ALA A C 1
ATOM 2690 O O . ALA A 1 346 ? 14.544 -29.473 -43.613 1.00 64.01 331 ALA A O 1
ATOM 2692 N N . LYS A 1 347 ? 14.913 -27.811 -45.099 1.00 64.19 332 LYS A N 1
ATOM 2693 C CA . LYS A 1 347 ? 14.274 -26.716 -44.341 1.00 64.24 332 LYS A CA 1
ATOM 2694 C C . LYS A 1 347 ? 15.233 -25.705 -43.689 1.00 64.20 332 LYS A C 1
ATOM 2695 O O . LYS A 1 347 ? 16.432 -25.958 -43.526 1.00 64.36 332 LYS A O 1
ATOM 2701 N N . SER A 1 348 ? 14.651 -24.564 -43.321 1.00 64.00 333 SER A N 1
ATOM 2702 C CA . SER A 1 348 ? 15.295 -23.405 -42.665 1.00 63.44 333 SER A CA 1
ATOM 2703 C C . SER A 1 348 ? 16.459 -22.713 -43.375 1.00 62.90 333 SER A C 1
ATOM 2704 O O . SER A 1 348 ? 17.473 -23.324 -43.720 1.00 63.08 333 SER A O 1
ATOM 2707 N N . ASN A 1 349 ? 16.280 -21.409 -43.560 1.00 62.14 334 ASN A N 1
ATOM 2708 C CA . ASN A 1 349 ? 17.308 -20.520 -44.082 1.00 61.09 334 ASN A CA 1
ATOM 2709 C C . ASN A 1 349 ? 18.372 -20.139 -43.053 1.00 60.68 334 ASN A C 1
ATOM 2710 O O . ASN A 1 349 ? 19.501 -19.796 -43.424 1.00 60.91 334 ASN A O 1
ATOM 2715 N N . ILE A 1 350 ? 18.021 -20.202 -41.767 1.00 59.81 335 ILE A N 1
ATOM 2716 C CA . ILE A 1 350 ? 18.973 -19.908 -40.694 1.00 58.82 335 ILE A CA 1
ATOM 2717 C C . ILE A 1 350 ? 19.958 -21.065 -40.523 1.00 58.44 335 ILE A C 1
ATOM 2718 O O . ILE A 1 350 ? 19.559 -22.217 -40.363 1.00 58.22 335 ILE A O 1
ATOM 2723 N N . GLN A 1 351 ? 21.245 -20.740 -40.560 1.00 58.06 336 GLN A N 1
ATOM 2724 C CA . GLN A 1 351 ? 22.322 -21.729 -40.487 1.00 57.94 336 GLN A CA 1
ATOM 2725 C C . GLN A 1 351 ? 22.632 -22.205 -39.055 1.00 57.37 336 GLN A C 1
ATOM 2726 O O . GLN A 1 351 ? 22.958 -21.383 -38.191 1.00 57.18 336 GLN A O 1
ATOM 2732 N N . ILE A 1 352 ? 22.545 -23.523 -38.826 1.00 56.47 337 ILE A N 1
ATOM 2733 C CA . ILE A 1 352 ? 23.055 -24.171 -37.604 1.00 55.75 337 ILE A CA 1
ATOM 2734 C C . ILE A 1 352 ? 24.004 -25.335 -37.947 1.00 55.66 337 ILE A C 1
ATOM 2735 O O . ILE A 1 352 ? 23.559 -26.427 -38.313 1.00 55.35 337 ILE A O 1
ATOM 2740 N N . ILE A 1 353 ? 25.308 -25.101 -37.799 1.00 55.58 338 ILE A N 1
ATOM 2741 C CA . ILE A 1 353 ? 26.323 -26.083 -38.217 1.00 55.60 338 ILE A CA 1
ATOM 2742 C C . ILE A 1 353 ? 27.029 -26.793 -37.051 1.00 55.26 338 ILE A C 1
ATOM 2743 O O . ILE A 1 353 ? 27.484 -27.935 -37.190 1.00 55.65 338 ILE A O 1
ATOM 2748 N N . ASN A 1 354 ? 27.108 -26.128 -35.904 1.00 54.50 339 ASN A N 1
ATOM 2749 C CA . ASN A 1 354 ? 27.891 -26.639 -34.778 1.00 53.50 339 ASN A CA 1
ATOM 2750 C C . ASN A 1 354 ? 27.223 -26.370 -33.423 1.00 52.28 339 ASN A C 1
ATOM 2751 O O . ASN A 1 354 ? 26.154 -25.751 -33.358 1.00 51.71 339 ASN A O 1
ATOM 2756 N N . ASP A 1 355 ? 27.860 -26.856 -32.359 1.00 50.62 340 ASP A N 1
ATOM 2757 C CA . ASP A 1 355 ? 27.365 -26.697 -30.994 1.00 49.14 340 ASP A CA 1
ATOM 2758 C C . ASP A 1 355 ? 27.148 -25.217 -30.602 1.00 48.38 340 ASP A C 1
ATOM 2759 O O . ASP A 1 355 ? 26.115 -24.864 -30.029 1.00 47.93 340 ASP A O 1
ATOM 2764 N N . GLN A 1 356 ? 28.114 -24.355 -30.920 1.00 47.41 341 GLN A N 1
ATOM 2765 C CA . GLN A 1 356 ? 27.996 -22.928 -30.597 1.00 46.44 341 GLN A CA 1
ATOM 2766 C C . GLN A 1 356 ? 26.754 -22.277 -31.214 1.00 45.23 341 GLN A C 1
ATOM 2767 O O . GLN A 1 356 ? 26.060 -21.539 -30.529 1.00 45.63 341 GLN A O 1
ATOM 2773 N N . ASP A 1 357 ? 26.458 -22.578 -32.475 1.00 43.70 342 ASP A N 1
ATOM 2774 C CA . ASP A 1 357 ? 25.248 -22.083 -33.140 1.00 42.24 342 ASP A CA 1
ATOM 2775 C C . ASP A 1 357 ? 23.961 -22.562 -32.469 1.00 41.24 342 ASP A C 1
ATOM 2776 O O . ASP A 1 357 ? 22.981 -21.812 -32.396 1.00 40.53 342 ASP A O 1
ATOM 2781 N N . VAL A 1 358 ? 23.966 -23.821 -32.023 1.00 39.78 343 VAL A N 1
ATOM 2782 C CA . VAL A 1 358 ? 22.870 -24.396 -31.238 1.00 38.90 343 VAL A CA 1
ATOM 2783 C C . VAL A 1 358 ? 22.570 -23.558 -29.976 1.00 37.79 343 VAL A C 1
ATOM 2784 O O . VAL A 1 358 ? 21.428 -23.150 -29.757 1.00 37.77 343 VAL A O 1
ATOM 2788 N N . ILE A 1 359 ? 23.608 -23.313 -29.172 1.00 36.68 344 ILE A N 1
ATOM 2789 C CA . ILE A 1 359 ? 23.535 -22.447 -27.996 1.00 35.99 344 ILE A CA 1
ATOM 2790 C C . ILE A 1 359 ? 23.012 -21.046 -28.353 1.00 35.41 344 ILE A C 1
ATOM 2791 O O . ILE A 1 359 ? 22.098 -20.551 -27.711 1.00 35.25 344 ILE A O 1
ATOM 2796 N N . ASN A 1 360 ? 23.568 -20.428 -29.393 1.00 34.59 345 ASN A N 1
ATOM 2797 C CA . ASN A 1 360 ? 23.111 -19.118 -29.827 1.00 33.92 345 ASN A CA 1
ATOM 2798 C C . ASN A 1 360 ? 21.642 -19.109 -30.219 1.00 32.95 345 ASN A C 1
ATOM 2799 O O . ASN A 1 360 ? 20.908 -18.181 -29.885 1.00 32.93 345 ASN A O 1
ATOM 2804 N N . PHE A 1 361 ? 21.231 -20.144 -30.940 1.00 32.39 346 PHE A N 1
ATOM 2805 C CA . PHE A 1 361 ? 19.848 -20.308 -31.404 1.00 31.69 346 PHE A CA 1
ATOM 2806 C C . PHE A 1 361 ? 18.873 -20.354 -30.220 1.00 31.21 346 PHE A C 1
ATOM 2807 O O . PHE A 1 361 ? 17.756 -19.826 -30.297 1.00 31.47 346 PHE A O 1
ATOM 2815 N N . MET A 1 362 ? 19.302 -20.984 -29.131 1.00 30.80 347 MET A N 1
ATOM 2816 C CA . MET A 1 362 ? 18.487 -21.056 -27.901 1.00 30.59 347 MET A CA 1
ATOM 2817 C C . MET A 1 362 ? 18.579 -19.816 -27.007 1.00 29.64 347 MET A C 1
ATOM 2818 O O . MET A 1 362 ? 17.573 -19.303 -26.568 1.00 28.99 347 MET A O 1
ATOM 2823 N N . LEU A 1 363 ? 19.795 -19.356 -26.736 1.00 29.18 348 LEU A N 1
ATOM 2824 C CA . LEU A 1 363 ? 20.019 -18.342 -25.720 1.00 29.36 348 LEU A CA 1
ATOM 2825 C C . LEU A 1 363 ? 19.869 -16.881 -26.186 1.00 30.01 348 LEU A C 1
ATOM 2826 O O . LEU A 1 363 ? 19.327 -16.050 -25.454 1.00 30.46 348 LEU A O 1
ATOM 2831 N N . TYR A 1 364 ? 20.332 -16.555 -27.392 1.00 29.65 349 TYR A N 1
ATOM 2832 C CA . TYR A 1 364 ? 20.242 -15.176 -27.869 1.00 29.63 349 TYR A CA 1
ATOM 2833 C C . TYR A 1 364 ? 18.798 -14.647 -27.914 1.00 28.77 349 TYR A C 1
ATOM 2834 O O . TYR A 1 364 ? 18.543 -13.548 -27.465 1.00 28.41 349 TYR A O 1
ATOM 2843 N N . PRO A 1 365 ? 17.845 -15.436 -28.441 1.00 28.50 350 PRO A N 1
ATOM 2844 C CA . PRO A 1 365 ? 16.446 -14.956 -28.435 1.00 27.70 350 PRO A CA 1
ATOM 2845 C C . PRO A 1 365 ? 15.826 -14.884 -27.032 1.00 26.65 350 PRO A C 1
ATOM 2846 O O . PRO A 1 365 ? 14.881 -14.134 -26.806 1.00 25.67 350 PRO A O 1
ATOM 2850 N N . THR A 1 366 ? 16.351 -15.678 -26.102 1.00 26.05 351 THR A N 1
ATOM 2851 C CA . THR A 1 366 ? 15.901 -15.610 -24.720 1.00 24.57 351 THR A CA 1
ATOM 2852 C C . THR A 1 366 ? 16.402 -14.325 -24.077 1.00 24.61 351 THR A C 1
ATOM 2853 O O . THR A 1 366 ? 15.616 -13.597 -23.407 1.00 25.21 351 THR A O 1
ATOM 2857 N N . VAL A 1 367 ? 17.676 -14.005 -24.313 1.00 24.07 352 VAL A N 1
ATOM 2858 C CA . VAL A 1 367 ? 18.235 -12.742 -23.828 1.00 25.22 352 VAL A CA 1
ATOM 2859 C C . VAL A 1 367 ? 17.411 -11.540 -24.331 1.00 25.67 352 VAL A C 1
ATOM 2860 O O . VAL A 1 367 ? 17.074 -10.625 -23.568 1.00 24.51 352 VAL A O 1
ATOM 2864 N N . ASN A 1 368 ? 17.065 -11.584 -25.622 1.00 26.79 353 ASN A N 1
ATOM 2865 C CA . ASN A 1 368 ? 16.295 -10.524 -26.254 1.00 26.56 353 ASN A CA 1
ATOM 2866 C C . ASN A 1 368 ? 14.911 -10.352 -25.623 1.00 27.11 353 ASN A C 1
ATOM 2867 O O . ASN A 1 368 ? 14.487 -9.227 -25.401 1.00 27.87 353 ASN A O 1
ATOM 2872 N N . GLU A 1 369 ? 14.214 -11.461 -25.348 1.00 27.40 354 GLU A N 1
ATOM 2873 C CA . GLU A 1 369 ? 12.941 -11.440 -24.624 1.00 27.98 354 GLU A CA 1
ATOM 2874 C C . GLU A 1 369 ? 13.044 -10.824 -23.212 1.00 28.38 354 GLU A C 1
ATOM 2875 O O . GLU A 1 369 ? 12.156 -10.089 -22.773 1.00 30.03 354 GLU A O 1
ATOM 2881 N N . GLY A 1 370 ? 14.126 -11.096 -22.504 1.00 28.62 355 GLY A N 1
ATOM 2882 C CA . GLY A 1 370 ? 14.369 -10.395 -21.248 1.00 28.12 355 GLY A CA 1
ATOM 2883 C C . GLY A 1 370 ? 14.345 -8.885 -21.436 1.00 28.50 355 GLY A C 1
ATOM 2884 O O . GLY A 1 370 ? 13.710 -8.164 -20.663 1.00 27.84 355 GLY A O 1
ATOM 2885 N N . TYR A 1 371 ? 15.045 -8.393 -22.465 1.00 28.98 356 TYR A N 1
ATOM 2886 C CA . TYR A 1 371 ? 15.070 -6.939 -22.722 1.00 29.01 356 TYR A CA 1
ATOM 2887 C C . TYR A 1 371 ? 13.690 -6.424 -23.111 1.00 29.97 356 TYR A C 1
ATOM 2888 O O . TYR A 1 371 ? 13.292 -5.341 -22.733 1.00 30.79 356 TYR A O 1
ATOM 2897 N N . ARG A 1 372 ? 12.950 -7.244 -23.836 1.00 31.51 357 ARG A N 1
ATOM 2898 C CA . ARG A 1 372 ? 11.547 -6.996 -24.112 1.00 32.68 357 ARG A CA 1
ATOM 2899 C C . ARG A 1 372 ? 10.743 -6.803 -22.805 1.00 33.14 357 ARG A C 1
ATOM 2900 O O . ARG A 1 372 ? 9.965 -5.854 -22.699 1.00 33.33 357 ARG A O 1
ATOM 2908 N N . CYS A 1 373 ? 10.927 -7.696 -21.819 1.00 33.05 358 CYS A N 1
ATOM 2909 C CA . CYS A 1 373 ? 10.301 -7.531 -20.480 1.00 33.21 358 CYS A CA 1
ATOM 2910 C C . CYS A 1 373 ? 10.763 -6.281 -19.754 1.00 33.14 358 CYS A C 1
ATOM 2911 O O . CYS A 1 373 ? 9.954 -5.587 -19.125 1.00 32.90 358 CYS A O 1
ATOM 2914 N N . ILE A 1 374 ? 12.064 -6.010 -19.803 1.00 33.37 359 ILE A N 1
ATOM 2915 C CA . ILE A 1 374 ? 12.569 -4.773 -19.225 1.00 34.35 359 ILE A CA 1
ATOM 2916 C C . ILE A 1 374 ? 11.852 -3.522 -19.829 1.00 35.74 359 ILE A C 1
ATOM 2917 O O . ILE A 1 374 ? 11.228 -2.744 -19.093 1.00 35.49 359 ILE A O 1
ATOM 2922 N N . GLU A 1 375 ? 11.908 -3.352 -21.149 1.00 36.51 360 GLU A N 1
ATOM 2923 C CA . GLU A 1 375 ? 11.355 -2.122 -21.769 1.00 38.22 360 GLU A CA 1
ATOM 2924 C C . GLU A 1 375 ? 9.827 -1.969 -21.602 1.00 38.06 360 GLU A C 1
ATOM 2925 O O . GLU A 1 375 ? 9.296 -0.861 -21.709 1.00 38.16 360 GLU A O 1
ATOM 2931 N N . GLU A 1 376 ? 9.136 -3.082 -21.360 1.00 37.42 361 GLU A N 1
ATOM 2932 C CA . GLU A 1 376 ? 7.694 -3.054 -21.146 1.00 36.85 361 GLU A CA 1
ATOM 2933 C C . GLU A 1 376 ? 7.295 -2.731 -19.695 1.00 36.27 361 GLU A C 1
ATOM 2934 O O . GLU A 1 376 ? 6.113 -2.652 -19.374 1.00 36.19 361 GLU A O 1
ATOM 2940 N N . GLY A 1 377 ? 8.286 -2.522 -18.831 1.00 35.46 362 GLY A N 1
ATOM 2941 C CA . GLY A 1 377 ? 8.031 -2.216 -17.415 1.00 34.94 362 GLY A CA 1
ATOM 2942 C C . GLY A 1 377 ? 7.650 -3.391 -16.518 1.00 34.21 362 GLY A C 1
ATOM 2943 O O . GLY A 1 377 ? 7.355 -3.192 -15.341 1.00 35.03 362 GLY A O 1
ATOM 2944 N N . VAL A 1 378 ? 7.666 -4.605 -17.067 1.00 33.65 363 VAL A N 1
ATOM 2945 C CA . VAL A 1 378 ? 7.384 -5.852 -16.313 1.00 32.83 363 VAL A CA 1
ATOM 2946 C C . VAL A 1 378 ? 8.433 -6.133 -15.227 1.00 31.22 363 VAL A C 1
ATOM 2947 O O . VAL A 1 378 ? 8.119 -6.668 -14.149 1.00 31.17 363 VAL A O 1
ATOM 2951 N N . ILE A 1 379 ? 9.679 -5.793 -15.532 1.00 29.43 364 ILE A N 1
ATOM 2952 C CA . ILE A 1 379 ? 10.800 -5.998 -14.607 1.00 27.96 364 ILE A CA 1
ATOM 2953 C C . ILE A 1 379 ? 11.831 -4.907 -14.844 1.00 27.82 364 ILE A C 1
ATOM 2954 O O . ILE A 1 379 ? 12.013 -4.458 -15.969 1.00 27.17 364 ILE A O 1
ATOM 2959 N N . SER A 1 380 ? 12.508 -4.499 -13.790 1.00 27.51 365 SER A N 1
ATOM 2960 C CA . SER A 1 380 ? 13.592 -3.562 -13.929 1.00 28.39 365 SER A CA 1
ATOM 2961 C C . SER A 1 380 ? 14.869 -4.246 -14.500 1.00 28.75 365 SER A C 1
ATOM 2962 O O . SER A 1 380 ? 15.040 -5.481 -14.433 1.00 28.41 365 SER A O 1
ATOM 2965 N N . ASN A 1 381 ? 15.759 -3.435 -15.064 1.00 27.82 366 ASN A N 1
ATOM 2966 C CA . ASN A 1 381 ? 16.958 -3.956 -15.660 1.00 27.31 366 ASN A CA 1
ATOM 2967 C C . ASN A 1 381 ? 17.814 -4.664 -14.591 1.00 27.00 366 ASN A C 1
ATOM 2968 O O . ASN A 1 381 ? 18.292 -5.769 -14.803 1.00 26.17 366 ASN A O 1
ATOM 2973 N N . GLU A 1 382 ? 17.938 -4.038 -13.426 1.00 26.51 367 GLU A N 1
ATOM 2974 C CA . GLU A 1 382 ? 18.729 -4.556 -12.327 1.00 26.70 367 GLU A CA 1
ATOM 2975 C C . GLU A 1 382 ? 18.173 -5.862 -11.744 1.00 25.55 367 GLU A C 1
ATOM 2976 O O . GLU A 1 382 ? 18.941 -6.774 -11.398 1.00 24.91 367 GLU A O 1
ATOM 2982 N N . SER A 1 383 ? 16.849 -5.935 -11.606 1.00 24.03 368 SER A N 1
ATOM 2983 C CA . SER A 1 383 ? 16.206 -7.130 -11.061 1.00 22.63 368 SER A CA 1
ATOM 2984 C C . SER A 1 383 ? 16.409 -8.311 -11.982 1.00 21.63 368 SER A C 1
ATOM 2985 O O . SER A 1 383 ? 16.848 -9.362 -11.545 1.00 21.86 368 SER A O 1
ATOM 2988 N N . LEU A 1 384 ? 16.085 -8.138 -13.255 1.00 20.97 369 LEU A N 1
ATOM 2989 C CA . LEU A 1 384 ? 16.255 -9.216 -14.223 1.00 21.02 369 LEU A CA 1
ATOM 2990 C C . LEU A 1 384 ? 17.675 -9.820 -14.224 1.00 20.97 369 LEU A C 1
ATOM 2991 O O . LEU A 1 384 ? 17.855 -11.056 -14.168 1.00 20.29 369 LEU A O 1
ATOM 2996 N N . ILE A 1 385 ? 18.669 -8.931 -14.236 1.00 21.11 370 ILE A N 1
ATOM 2997 C CA . ILE A 1 385 ? 20.061 -9.327 -14.328 1.00 21.30 370 ILE A CA 1
ATOM 2998 C C . ILE A 1 385 ? 20.538 -10.053 -13.081 1.00 20.96 370 ILE A C 1
ATOM 2999 O O . ILE A 1 385 ? 21.156 -11.112 -13.196 1.00 21.95 370 ILE A O 1
ATOM 3004 N N . ASP A 1 386 ? 20.214 -9.537 -11.895 1.00 20.71 371 ASP A N 1
ATOM 3005 C CA . ASP A 1 386 ? 20.538 -10.216 -10.658 1.00 19.71 371 ASP A CA 1
ATOM 3006 C C . ASP A 1 386 ? 19.894 -11.608 -10.625 1.00 20.06 371 ASP A C 1
ATOM 3007 O O . ASP A 1 386 ? 20.539 -12.584 -10.251 1.00 20.66 371 ASP A O 1
ATOM 3012 N N . ILE A 1 387 ? 18.610 -11.690 -10.985 1.00 18.54 372 ILE A N 1
ATOM 3013 C CA . ILE A 1 387 ? 17.906 -12.957 -11.018 1.00 17.46 372 ILE A CA 1
ATOM 3014 C C . ILE A 1 387 ? 18.631 -13.999 -11.894 1.00 17.21 372 ILE A C 1
ATOM 3015 O O . ILE A 1 387 ? 18.815 -15.114 -11.459 1.00 16.15 372 ILE A O 1
ATOM 3020 N N . MET A 1 388 ? 19.032 -13.616 -13.110 1.00 17.65 373 MET A N 1
ATOM 3021 C CA . MET A 1 388 ? 19.599 -14.573 -14.062 1.00 18.83 373 MET A CA 1
ATOM 3022 C C . MET A 1 388 ? 20.991 -15.021 -13.621 1.00 18.98 373 MET A C 1
ATOM 3023 O O . MET A 1 388 ? 21.360 -16.174 -13.843 1.00 20.70 373 MET A O 1
ATOM 3028 N N . PHE A 1 389 ? 21.745 -14.127 -12.987 1.00 18.36 374 PHE A N 1
ATOM 3029 C CA . PHE A 1 389 ? 23.004 -14.533 -12.371 1.00 18.54 374 PHE A CA 1
ATOM 3030 C C . PHE A 1 389 ? 22.790 -15.515 -11.237 1.00 18.58 374 PHE A C 1
ATOM 3031 O O . PHE A 1 389 ? 23.494 -16.509 -11.154 1.00 19.86 374 PHE A O 1
ATOM 3039 N N . ILE A 1 390 ? 21.819 -15.232 -10.371 1.00 19.25 375 ILE A N 1
ATOM 3040 C CA . ILE A 1 390 ? 21.461 -16.086 -9.224 1.00 18.31 375 ILE A CA 1
ATOM 3041 C C . ILE A 1 390 ? 21.030 -17.443 -9.719 1.00 18.41 375 ILE A C 1
ATOM 3042 O O . ILE A 1 390 ? 21.435 -18.462 -9.151 1.00 18.76 375 ILE A O 1
ATOM 3047 N N . LEU A 1 391 ? 20.213 -17.469 -10.781 1.00 18.30 376 LEU A N 1
ATOM 3048 C CA . LEU A 1 391 ? 19.790 -18.759 -11.345 1.00 18.89 376 LEU A CA 1
ATOM 3049 C C . LEU A 1 391 ? 20.976 -19.570 -11.893 1.00 19.38 376 LEU A C 1
ATOM 3050 O O . LEU A 1 391 ? 20.924 -20.803 -11.945 1.00 19.38 376 LEU A O 1
ATOM 3055 N N . GLY A 1 392 ? 22.046 -18.880 -12.275 1.00 19.38 377 GLY A N 1
ATOM 3056 C CA . GLY A 1 392 ? 23.183 -19.571 -12.885 1.00 20.71 377 GLY A CA 1
ATOM 3057 C C . GLY A 1 392 ? 23.094 -19.555 -14.410 1.00 20.50 377 GLY A C 1
ATOM 3058 O O . GLY A 1 392 ? 23.996 -20.006 -15.096 1.00 20.94 377 GLY A O 1
ATOM 3059 N N . PHE A 1 393 ? 21.994 -19.039 -14.930 1.00 20.45 378 PHE A N 1
ATOM 3060 C CA . PHE A 1 393 ? 21.866 -18.754 -16.363 1.00 21.37 378 PHE A CA 1
ATOM 3061 C C . PHE A 1 393 ? 22.958 -17.778 -16.843 1.00 21.73 378 PHE A C 1
ATOM 3062 O O . PHE A 1 393 ? 23.485 -17.936 -17.927 1.00 22.82 378 PHE A O 1
ATOM 3070 N N . GLY A 1 394 ? 23.298 -16.784 -16.029 1.00 21.79 379 GLY A N 1
ATOM 3071 C CA . GLY A 1 394 ? 24.242 -15.764 -16.442 1.00 23.12 379 GLY A CA 1
ATOM 3072 C C . GLY A 1 394 ? 23.576 -14.628 -17.219 1.00 24.05 379 GLY A C 1
ATOM 3073 O O . GLY A 1 394 ? 22.345 -14.584 -17.367 1.00 22.49 379 GLY A O 1
ATOM 3074 N N . TRP A 1 395 ? 24.406 -13.705 -17.699 1.00 25.03 380 TRP A N 1
ATOM 3075 C CA . TRP A 1 395 ? 23.956 -12.596 -18.547 1.00 26.91 380 TRP A CA 1
ATOM 3076 C C . TRP A 1 395 ? 25.119 -12.016 -19.381 1.00 28.79 380 TRP A C 1
ATOM 3077 O O . TRP A 1 395 ? 26.258 -12.053 -18.946 1.00 29.05 380 TRP A O 1
ATOM 3088 N N . PRO A 1 396 ? 24.838 -11.521 -20.597 1.00 30.84 381 PRO A N 1
ATOM 3089 C CA . PRO A 1 396 ? 25.910 -10.956 -21.432 1.00 32.88 381 PRO A CA 1
ATOM 3090 C C . PRO A 1 396 ? 26.493 -9.650 -20.888 1.00 35.45 381 PRO A C 1
ATOM 3091 O O . PRO A 1 396 ? 27.573 -9.233 -21.304 1.00 36.66 381 PRO A O 1
ATOM 3095 N N . ILE A 1 397 ? 25.786 -9.030 -19.950 1.00 37.67 382 ILE A N 1
ATOM 3096 C CA . ILE A 1 397 ? 26.136 -7.729 -19.394 1.00 39.43 382 ILE A CA 1
ATOM 3097 C C . ILE A 1 397 ? 25.886 -7.748 -17.881 1.00 40.35 382 ILE A C 1
ATOM 3098 O O . ILE A 1 397 ? 24.906 -8.351 -17.419 1.00 40.15 382 ILE A O 1
ATOM 3103 N N . HIS A 1 398 ? 26.785 -7.119 -17.121 1.00 41.45 383 HIS A N 1
ATOM 3104 C CA . HIS A 1 398 ? 26.632 -6.974 -15.670 1.00 43.08 383 HIS A CA 1
ATOM 3105 C C . HIS A 1 398 ? 26.966 -5.552 -15.260 1.00 43.87 383 HIS A C 1
ATOM 3106 O O . HIS A 1 398 ? 27.158 -4.699 -16.127 1.00 44.40 383 HIS A O 1
ATOM 3113 N N . SER A 1 399 ? 27.024 -5.279 -13.957 1.00 44.69 384 SER A N 1
ATOM 3114 C CA . SER A 1 399 ? 27.262 -3.905 -13.488 1.00 45.14 384 SER A CA 1
ATOM 3115 C C . SER A 1 399 ? 28.635 -3.390 -13.925 1.00 46.05 384 SER A C 1
ATOM 3116 O O . SER A 1 399 ? 28.804 -2.185 -14.136 1.00 46.46 384 SER A O 1
ATOM 3119 N N . GLY A 1 400 ? 29.591 -4.315 -14.086 1.00 46.69 385 GLY A N 1
ATOM 3120 C CA . GLY A 1 400 ? 30.961 -4.001 -14.500 1.00 47.05 385 GLY A CA 1
ATOM 3121 C C . GLY A 1 400 ? 31.215 -3.885 -15.996 1.00 47.41 385 GLY A C 1
ATOM 3122 O O . GLY A 1 400 ? 32.319 -3.555 -16.410 1.00 47.94 385 GLY A O 1
ATOM 3123 N N . GLY A 1 401 ? 30.200 -4.140 -16.813 1.00 47.69 386 GLY A N 1
ATOM 3124 C CA . GLY A 1 401 ? 30.329 -4.037 -18.265 1.00 46.87 386 GLY A CA 1
ATOM 3125 C C . GLY A 1 401 ? 30.032 -5.363 -18.954 1.00 46.73 386 GLY A C 1
ATOM 3126 O O . GLY A 1 401 ? 29.195 -6.136 -18.489 1.00 46.65 386 GLY A O 1
ATOM 3127 N N . PRO A 1 402 ? 30.706 -5.632 -20.088 1.00 46.26 387 PRO A N 1
ATOM 3128 C CA . PRO A 1 402 ? 30.449 -6.868 -20.826 1.00 45.50 387 PRO A CA 1
ATOM 3129 C C . PRO A 1 402 ? 30.827 -8.091 -19.999 1.00 44.43 387 PRO A C 1
ATOM 3130 O O . PRO A 1 402 ? 31.770 -8.043 -19.214 1.00 44.88 387 PRO A O 1
ATOM 3134 N N . MET A 1 403 ? 30.079 -9.169 -20.164 1.00 43.30 388 MET A N 1
ATOM 3135 C CA . MET A 1 403 ? 30.282 -10.372 -19.373 1.00 42.77 388 MET A CA 1
ATOM 3136 C C . MET A 1 403 ? 30.418 -11.548 -20.321 1.00 41.93 388 MET A C 1
ATOM 3137 O O . MET A 1 403 ? 29.724 -11.602 -21.341 1.00 41.67 388 MET A O 1
ATOM 3142 N N . ARG A 1 404 ? 31.319 -12.474 -20.006 1.00 41.39 389 ARG A N 1
ATOM 3143 C CA . ARG A 1 404 ? 31.418 -13.702 -20.779 1.00 40.98 389 ARG A CA 1
ATOM 3144 C C . ARG A 1 404 ? 30.072 -14.434 -20.722 1.00 40.33 389 ARG A C 1
ATOM 3145 O O . ARG A 1 404 ? 29.536 -14.713 -19.635 1.00 39.44 389 ARG A O 1
ATOM 3153 N N . PHE A 1 405 ? 29.515 -14.697 -21.899 1.00 39.46 390 PHE A N 1
ATOM 3154 C CA . PHE A 1 405 ? 28.261 -15.421 -22.022 1.00 39.20 390 PHE A CA 1
ATOM 3155 C C . PHE A 1 405 ? 28.448 -16.411 -23.157 1.00 39.73 390 PHE A C 1
ATOM 3156 O O . PHE A 1 405 ? 28.213 -16.097 -24.324 1.00 39.73 390 PHE A O 1
ATOM 3164 N N . GLY A 1 406 ? 28.906 -17.605 -22.800 1.00 40.72 391 GLY A N 1
ATOM 3165 C CA . GLY A 1 406 ? 29.336 -18.595 -23.782 1.00 41.63 391 GLY A CA 1
ATOM 3166 C C . GLY A 1 406 ? 30.549 -18.101 -24.543 1.00 42.18 391 GLY A C 1
ATOM 3167 O O . GLY A 1 406 ? 31.506 -17.608 -23.942 1.00 41.95 391 GLY A O 1
ATOM 3168 N N . LYS A 1 407 ? 30.503 -18.224 -25.869 1.00 42.97 392 LYS A N 1
ATOM 3169 C CA . LYS A 1 407 ? 31.611 -17.785 -26.722 1.00 43.72 392 LYS A CA 1
ATOM 3170 C C . LYS A 1 407 ? 31.405 -16.332 -27.195 1.00 43.95 392 LYS A C 1
ATOM 3171 O O . LYS A 1 407 ? 31.664 -16.013 -28.360 1.00 44.44 392 LYS A O 1
ATOM 3177 N N . THR A 1 408 ? 30.916 -15.474 -26.294 1.00 43.83 393 THR A N 1
ATOM 3178 C CA . THR A 1 408 ? 30.742 -14.039 -26.562 1.00 43.97 393 THR A CA 1
ATOM 3179 C C . THR A 1 408 ? 30.843 -13.220 -25.262 1.00 43.82 393 THR A C 1
ATOM 3180 O O . THR A 1 408 ? 30.944 -13.790 -24.171 1.00 43.99 393 THR A O 1
ATOM 3184 N N . GLU A 1 409 ? 30.876 -11.896 -25.386 1.00 43.38 394 GLU A N 1
ATOM 3185 C CA . GLU A 1 409 ? 30.803 -10.997 -24.235 1.00 42.99 394 GLU A CA 1
ATOM 3186 C C . GLU A 1 409 ? 30.128 -9.709 -24.674 1.00 42.23 394 GLU A C 1
ATOM 3187 O O . GLU A 1 409 ? 30.393 -9.213 -25.760 1.00 42.30 394 GLU A O 1
ATOM 3193 N N . GLY A 1 410 ? 29.245 -9.169 -23.840 1.00 41.54 395 GLY A N 1
ATOM 3194 C CA . GLY A 1 410 ? 28.470 -7.996 -24.233 1.00 40.44 395 GLY A CA 1
ATOM 3195 C C . GLY A 1 410 ? 27.369 -8.396 -25.185 1.00 40.06 395 GLY A C 1
ATOM 3196 O O . GLY A 1 410 ? 27.088 -9.591 -25.351 1.00 39.60 395 GLY A O 1
ATOM 3197 N N . LEU A 1 411 ? 26.765 -7.403 -25.828 1.00 39.80 396 LEU A N 1
ATOM 3198 C CA . LEU A 1 411 ? 25.535 -7.598 -26.587 1.00 40.03 396 LEU A CA 1
ATOM 3199 C C . LEU A 1 411 ? 25.672 -7.428 -28.099 1.00 40.40 396 LEU A C 1
ATOM 3200 O O . LEU A 1 411 ? 24.727 -7.717 -28.847 1.00 40.18 396 LEU A O 1
ATOM 3205 N N . ASP A 1 412 ? 26.835 -6.962 -28.555 1.00 41.25 397 ASP A N 1
ATOM 3206 C CA . ASP A 1 412 ? 27.004 -6.577 -29.967 1.00 41.04 397 ASP A CA 1
ATOM 3207 C C . ASP A 1 412 ? 26.851 -7.754 -30.937 1.00 40.69 397 ASP A C 1
ATOM 3208 O O . ASP A 1 412 ? 26.094 -7.662 -31.912 1.00 40.42 397 ASP A O 1
ATOM 3213 N N . LYS A 1 413 ? 27.520 -8.871 -30.654 1.00 40.52 398 LYS A N 1
ATOM 3214 C CA . LYS A 1 413 ? 27.389 -10.047 -31.530 1.00 41.40 398 LYS A CA 1
ATOM 3215 C C . LYS A 1 413 ? 25.976 -10.620 -31.464 1.00 40.98 398 LYS A C 1
ATOM 3216 O O . LYS A 1 413 ? 25.433 -11.058 -32.482 1.00 41.01 398 LYS A O 1
ATOM 3222 N N . ILE A 1 414 ? 25.392 -10.587 -30.264 1.00 40.68 399 ILE A N 1
ATOM 3223 C CA . ILE A 1 414 ? 24.007 -11.014 -30.026 1.00 40.79 399 ILE A CA 1
ATOM 3224 C C . ILE A 1 414 ? 23.029 -10.192 -30.870 1.00 40.68 399 ILE A C 1
ATOM 3225 O O . ILE A 1 414 ? 22.196 -10.756 -31.585 1.00 40.26 399 ILE A O 1
ATOM 3230 N N . ALA A 1 415 ? 23.163 -8.868 -30.790 1.00 40.69 400 ALA A N 1
ATOM 3231 C CA . ALA A 1 415 ? 22.317 -7.943 -31.546 1.00 41.30 400 ALA A CA 1
ATOM 3232 C C . ALA A 1 415 ? 22.434 -8.190 -33.054 1.00 41.56 400 ALA A C 1
ATOM 3233 O O . ALA A 1 415 ? 21.434 -8.208 -33.766 1.00 40.87 400 ALA A O 1
ATOM 3235 N N . ASN A 1 416 ? 23.666 -8.418 -33.517 1.00 42.47 401 ASN A N 1
ATOM 3236 C CA . ASN A 1 416 ? 23.926 -8.652 -34.939 1.00 43.03 401 ASN A CA 1
ATOM 3237 C C . ASN A 1 416 ? 23.391 -9.966 -35.447 1.00 43.20 401 ASN A C 1
ATOM 3238 O O . ASN A 1 416 ? 22.823 -10.027 -36.540 1.00 43.31 401 ASN A O 1
ATOM 3243 N N . MET A 1 417 ? 23.539 -11.005 -34.635 1.00 43.32 402 MET A N 1
ATOM 3244 C CA . MET A 1 417 ? 23.055 -12.320 -35.004 1.00 43.60 402 MET A CA 1
ATOM 3245 C C . MET A 1 417 ? 21.536 -12.347 -35.073 1.00 42.94 402 MET A C 1
ATOM 3246 O O . MET A 1 417 ? 20.971 -13.028 -35.934 1.00 42.78 402 MET A O 1
ATOM 3251 N N . LEU A 1 418 ? 20.882 -11.601 -34.182 1.00 42.62 403 LEU A N 1
ATOM 3252 C CA . LEU A 1 418 ? 19.417 -11.531 -34.158 1.00 42.70 403 LEU A CA 1
ATOM 3253 C C . LEU A 1 418 ? 18.872 -10.804 -35.388 1.00 43.26 403 LEU A C 1
ATOM 3254 O O . LEU A 1 418 ? 17.926 -11.272 -36.014 1.00 42.95 403 LEU A O 1
ATOM 3259 N N . VAL A 1 419 ? 19.469 -9.667 -35.735 1.00 44.35 404 VAL A N 1
ATOM 3260 C CA . VAL A 1 419 ? 19.057 -8.945 -36.944 1.00 45.79 404 VAL A CA 1
ATOM 3261 C C . VAL A 1 419 ? 19.274 -9.818 -38.202 1.00 46.52 404 VAL A C 1
ATOM 3262 O O . VAL A 1 419 ? 18.411 -9.872 -39.090 1.00 46.35 404 VAL A O 1
ATOM 3266 N N . HIS A 1 420 ? 20.405 -10.529 -38.243 1.00 47.47 405 HIS A N 1
ATOM 3267 C CA . HIS A 1 420 ? 20.698 -11.446 -39.341 1.00 48.40 405 HIS A CA 1
ATOM 3268 C C . HIS A 1 420 ? 19.700 -12.613 -39.398 1.00 48.56 405 HIS A C 1
ATOM 3269 O O . HIS A 1 420 ? 19.274 -13.007 -40.486 1.00 48.96 405 HIS A O 1
ATOM 3276 N N . TRP A 1 421 ? 19.311 -13.151 -38.244 1.00 48.55 406 TRP A N 1
ATOM 3277 C CA . TRP A 1 421 ? 18.269 -14.183 -38.215 1.00 48.83 406 TRP A CA 1
ATOM 3278 C C . TRP A 1 421 ? 16.908 -13.610 -38.576 1.00 48.96 406 TRP A C 1
ATOM 3279 O O . TRP A 1 421 ? 16.069 -14.310 -39.140 1.00 49.57 406 TRP A O 1
ATOM 3290 N N . SER A 1 422 ? 16.686 -12.343 -38.247 1.00 49.08 407 SER A N 1
ATOM 3291 C CA . SER A 1 422 ? 15.444 -11.676 -38.605 1.00 49.67 407 SER A CA 1
ATOM 3292 C C . SER A 1 422 ? 15.337 -11.515 -40.109 1.00 50.37 407 SER A C 1
ATOM 3293 O O . SER A 1 422 ? 14.236 -11.494 -40.644 1.00 50.88 407 SER A O 1
ATOM 3296 N N . SER A 1 423 ? 16.485 -11.384 -40.777 1.00 51.20 408 SER A N 1
ATOM 3297 C CA . SER A 1 423 ? 16.540 -11.266 -42.230 1.00 51.93 408 SER A CA 1
ATOM 3298 C C . SER A 1 423 ? 15.956 -12.507 -42.862 1.00 52.53 408 SER A C 1
ATOM 3299 O O . SER A 1 423 ? 15.040 -12.420 -43.680 1.00 52.88 408 SER A O 1
ATOM 3302 N N . LEU A 1 424 ? 16.479 -13.660 -42.452 1.00 52.66 409 LEU A N 1
ATOM 3303 C CA . LEU A 1 424 ? 16.127 -14.921 -43.075 1.00 52.68 409 LEU A CA 1
ATOM 3304 C C . LEU A 1 424 ? 14.733 -15.396 -42.681 1.00 52.77 409 LEU A C 1
ATOM 3305 O O . LEU A 1 424 ? 14.174 -16.265 -43.344 1.00 52.81 409 LEU A O 1
ATOM 3310 N N . GLU A 1 425 ? 14.172 -14.814 -41.618 1.00 53.25 410 GLU A N 1
ATOM 3311 C CA . GLU A 1 425 ? 12.860 -15.217 -41.083 1.00 53.54 410 GLU A CA 1
ATOM 3312 C C . GLU A 1 425 ? 12.148 -14.024 -40.394 1.00 53.40 410 GLU A C 1
ATOM 3313 O O . GLU A 1 425 ? 11.958 -14.021 -39.170 1.00 53.09 410 GLU A O 1
ATOM 3319 N N . PRO A 1 426 ? 11.739 -13.010 -41.186 1.00 53.37 411 PRO A N 1
ATOM 3320 C CA . PRO A 1 426 ? 11.200 -11.741 -40.660 1.00 53.49 411 PRO A CA 1
ATOM 3321 C C . PRO A 1 426 ? 9.820 -11.831 -39.996 1.00 53.47 411 PRO A C 1
ATOM 3322 O O . PRO A 1 426 ? 9.376 -10.850 -39.386 1.00 53.34 411 PRO A O 1
ATOM 3326 N N . LYS A 1 427 ? 9.164 -12.991 -40.109 1.00 53.61 412 LYS A N 1
ATOM 3327 C CA . LYS A 1 427 ? 7.859 -13.245 -39.462 1.00 53.62 412 LYS A CA 1
ATOM 3328 C C . LYS A 1 427 ? 7.954 -13.675 -37.977 1.00 53.42 412 LYS A C 1
ATOM 3329 O O . LYS A 1 427 ? 7.025 -13.435 -37.186 1.00 53.20 412 LYS A O 1
ATOM 3335 N N . GLU A 1 428 ? 9.067 -14.304 -37.605 1.00 52.88 413 GLU A N 1
ATOM 3336 C CA . GLU A 1 428 ? 9.258 -14.762 -36.225 1.00 52.59 413 GLU A CA 1
ATOM 3337 C C . GLU A 1 428 ? 9.697 -13.611 -35.318 1.00 51.38 413 GLU A C 1
ATOM 3338 O O . GLU A 1 428 ? 10.779 -13.066 -35.471 1.00 50.76 413 GLU A O 1
ATOM 3344 N N . SER A 1 429 ? 8.835 -13.255 -34.372 1.00 51.00 414 SER A N 1
ATOM 3345 C CA . SER A 1 429 ? 9.106 -12.163 -33.419 1.00 50.38 414 SER A CA 1
ATOM 3346 C C . SER A 1 429 ? 10.339 -12.383 -32.538 1.00 49.57 414 SER A C 1
ATOM 3347 O O . SER A 1 429 ? 10.975 -11.430 -32.112 1.00 49.86 414 SER A O 1
ATOM 3350 N N . ALA A 1 430 ? 10.670 -13.641 -32.282 1.00 48.69 415 ALA A N 1
ATOM 3351 C CA . ALA A 1 430 ? 11.807 -13.994 -31.443 1.00 48.23 415 ALA A CA 1
ATOM 3352 C C . ALA A 1 430 ? 13.119 -13.357 -31.894 1.00 47.74 415 ALA A C 1
ATOM 3353 O O . ALA A 1 430 ? 14.038 -13.205 -31.096 1.00 47.54 415 ALA A O 1
ATOM 3355 N N . TYR A 1 431 ? 13.200 -12.987 -33.173 1.00 47.44 416 TYR A N 1
ATOM 3356 C CA . TYR A 1 431 ? 14.430 -12.435 -33.747 1.00 46.80 416 TYR A CA 1
ATOM 3357 C C . TYR A 1 431 ? 14.388 -10.918 -33.936 1.00 46.51 416 TYR A C 1
ATOM 3358 O O . TYR A 1 431 ? 15.390 -10.316 -34.321 1.00 46.54 416 TYR A O 1
ATOM 3367 N N . ILE A 1 432 ? 13.229 -10.310 -33.677 1.00 46.03 417 ILE A N 1
ATOM 3368 C CA . ILE A 1 432 ? 13.073 -8.853 -33.720 1.00 45.02 417 ILE A CA 1
ATOM 3369 C C . ILE A 1 432 ? 13.731 -8.234 -32.492 1.00 44.59 417 ILE A C 1
ATOM 3370 O O . ILE A 1 432 ? 13.217 -8.344 -31.373 1.00 44.59 417 ILE A O 1
ATOM 3375 N N . VAL A 1 433 ? 14.865 -7.582 -32.705 1.00 44.15 418 VAL A N 1
ATOM 3376 C CA . VAL A 1 433 ? 15.647 -6.998 -31.612 1.00 43.79 418 VAL A CA 1
ATOM 3377 C C . VAL A 1 433 ? 14.894 -5.898 -30.850 1.00 43.88 418 VAL A C 1
ATOM 3378 O O . VAL A 1 433 ? 14.287 -5.015 -31.450 1.00 44.08 418 VAL A O 1
ATOM 3382 N N . ALA A 1 434 ? 14.934 -5.965 -29.519 1.00 43.68 419 ALA A N 1
ATOM 3383 C CA . ALA A 1 434 ? 14.319 -4.949 -28.660 1.00 43.21 419 ALA A CA 1
ATOM 3384 C C . ALA A 1 434 ? 15.167 -3.672 -28.550 1.00 43.18 419 ALA A C 1
ATOM 3385 O O . ALA A 1 434 ? 16.405 -3.742 -28.485 1.00 43.24 419 ALA A O 1
ATOM 3387 N N . ASP A 1 435 ? 14.497 -2.515 -28.510 1.00 42.52 420 ASP A N 1
ATOM 3388 C CA . ASP A 1 435 ? 15.166 -1.228 -28.293 1.00 42.02 420 ASP A CA 1
ATOM 3389 C C . ASP A 1 435 ? 16.021 -1.204 -27.034 1.00 41.52 420 ASP A C 1
ATOM 3390 O O . ASP A 1 435 ? 17.115 -0.645 -27.058 1.00 41.53 420 ASP A O 1
ATOM 3395 N N . ALA A 1 436 ? 15.547 -1.814 -25.940 1.00 41.07 421 ALA A N 1
ATOM 3396 C CA . ALA A 1 436 ? 16.334 -1.849 -24.684 1.00 40.41 421 ALA A CA 1
ATOM 3397 C C . ALA A 1 436 ? 17.624 -2.662 -24.831 1.00 40.07 421 ALA A C 1
ATOM 3398 O O . ALA A 1 436 ? 18.620 -2.397 -24.157 1.00 39.41 421 ALA A O 1
ATOM 3400 N N . LEU A 1 437 ? 17.602 -3.657 -25.709 1.00 40.45 422 LEU A N 1
ATOM 3401 C CA . LEU A 1 437 ? 18.816 -4.433 -25.978 1.00 41.63 422 LEU A CA 1
ATOM 3402 C C . LEU A 1 437 ? 19.819 -3.569 -26.750 1.00 41.84 422 LEU A C 1
ATOM 3403 O O . LEU A 1 437 ? 20.974 -3.440 -26.323 1.00 41.50 422 LEU A O 1
ATOM 3408 N N . LYS A 1 438 ? 19.354 -2.992 -27.873 1.00 42.98 423 LYS A N 1
ATOM 3409 C CA . LYS A 1 438 ? 20.107 -1.992 -28.680 1.00 43.81 423 LYS A CA 1
ATOM 3410 C C . LYS A 1 438 ? 20.684 -0.911 -27.774 1.00 43.91 423 LYS A C 1
ATOM 3411 O O . LYS A 1 438 ? 21.876 -0.591 -27.865 1.00 44.29 423 LYS A O 1
ATOM 3417 N N . THR A 1 439 ? 19.833 -0.385 -26.884 1.00 44.02 424 THR A N 1
ATOM 3418 C CA . THR A 1 439 ? 20.233 0.627 -25.895 1.00 44.10 424 THR A CA 1
ATOM 3419 C C . THR A 1 439 ? 21.379 0.166 -25.005 1.00 44.10 424 THR A C 1
ATOM 3420 O O . THR A 1 439 ? 22.405 0.830 -24.937 1.00 45.00 424 THR A O 1
ATOM 3424 N N . ALA A 1 440 ? 21.215 -0.972 -24.340 1.00 43.91 425 ALA A N 1
ATOM 3425 C CA . ALA A 1 440 ? 22.270 -1.500 -23.472 1.00 43.46 425 ALA A CA 1
ATOM 3426 C C . ALA A 1 440 ? 23.559 -1.856 -24.244 1.00 43.55 425 ALA A C 1
ATOM 3427 O O . ALA A 1 440 ? 24.647 -1.767 -23.693 1.00 43.53 425 ALA A O 1
ATOM 3429 N N . ASN A 1 441 ? 23.422 -2.259 -25.509 1.00 43.84 426 ASN A N 1
ATOM 3430 C CA . ASN A 1 441 ? 24.581 -2.526 -26.379 1.00 44.23 426 ASN A CA 1
ATOM 3431 C C . ASN A 1 441 ? 25.440 -1.281 -26.629 1.00 44.62 426 ASN A C 1
ATOM 3432 O O . ASN A 1 441 ? 26.658 -1.307 -26.443 1.00 44.47 426 ASN A O 1
#

Nearest PDB structures (foldseek):
  3k6j-assembly1_A  TM=1.002E+00  e=5.410E-82  Caenorhabditis elegans
  6zib-assembly1_AAA  TM=7.210E-01  e=6.453E-31  Rattus norvegicus
  1wdk-assembly1_B  TM=7.182E-01  e=1.598E-25  Pseudomonas fragi
  1wdk-assembly1_A  TM=7.124E-01  e=1.433E-25  Pseudomonas fragi
  1wdl-assembly1_B  TM=7.338E-01  e=1.337E-24  Pseudomonas fragi

CATH classification: 3.40.50.720 (+1 more: 1.10.1040.50)

Solvent-accessible surface area: 19451 Å² total; per-residue (Å²): 94,6,46,67,1,38,1,2,7,0,8,3,29,147,104,28,7,171,100,12,30,82,56,23,78,9,43,110,15,67,4,44,159,143,82,15,35,77,108,101,24,110,31,60,97,19,114,9,0,0,0,7,9,18,42,73,23,0,10,9,1,0,0,8,2,0,47,41,34,18,63,0,21,0,5,12,226,69,66,111,144,5,99,112,66,6,106,109,35,6,60,127,15,81,79,49,183,26,4,67,95,160,86,19,114,96,0,76,86,27,17,94,28,13,52,59,64,137,118,0,56,108,1,15,2,0,0,0,17,34,115,80,58,37,172,74,0,64,123,16,0,35,73,0,29,94,56,16,72,116,51,1,4,4,0,0,27,12,34,84,46,68,23,56,81,0,7,81,52,12,172,72,34,20,17,0,0,2,4,6,6,1,35,10,4,42,28,1,79,1,0,0,0,14,52,5,79,101,4,25,21,65,0,0,10,0,0,7,74,2,3,82,60,12,148,14,38,7,5,20,4,38,77,24,16,8,142,0,3,60,74,0,10,60,30,0,0,72,2,0,2,19,0,0,44,43,33,36,45,20,7,73,73,0,8,124,13,0,50,98,34,11,2,58,39,0,0,0,10,0,2,1,30,39,5,1,29,73,20,41,122,82,41,139,132,105,56,101,140,21,25,56,0,4,113,46,0,15,159,53,126,3,26,0,50,139,43,45,85,0,3,10,73,6,56,111,188,114,69,131,88,58,80,27,110,82,2,67,112,5,1,133,154,81,149,168,36,102,6,129,20,138,60,83,48,34,0,8,14,1,0,0,9,1,0,0,4,27,0,2,52,0,26,75,98,68,42,5,56,50,121,18,0,16,21,0,0,0,4,0,0,0,0,0,0,34,43,93,64,23,80,22,176,3,24,174,18,111,8,3,68,124,0,10,74,63,0,77,83,8,21,77,61,71,92,206,55,79,15,2,76,19,0,94,19,0,123,118,38,78

InterPro domains:
  IPR006108 3-hydroxyacyl-CoA dehydrogenase, C-terminal [PF00725] (220-307)
  IPR006176 3-hydroxyacyl-CoA dehydrogenase, NAD binding [PF02737] (41-216)
  IPR008927 6-phosphogluconate dehydrogenase-like, C-terminal domain superfamily [SSF48179] (220-324)
  IPR008927 6-phosphogluconate dehydrogenase-like, C-terminal domain superfamily [SSF48179] (340-421)
  IPR036291 NAD(P)-binding domain superfamily [SSF51735] (39-217)

Organism: Caenorhabditis elegans (NCBI:txid6239)

B-factor: mean 38.34, std 15.05, range [11.91, 107.77]